Protein AF-0000000080760696 (afdb_homodimer)

InterPro domains:
  IPR000515 ABC transporter type 1, transmembrane domain MetI-like [PF00528] (92-263)
  IPR000515 ABC transporter type 1, transmembrane domain MetI-like [PS50928] (76-260)
  IPR035906 MetI-like superfamily [G3DSA:1.10.3720.10] (69-264)
  IPR035906 MetI-like superfamily [SSF161098] (71-254)

pLDDT: mean 87.86, std 15.84, range [31.58, 98.75]

Foldseek 3Di:
DPPPPPPPPPPPPPPPPVVVVVVVVVCVVVVVVVVVVLVVQQCCCVVVVPDCLVPNRPVLLVVCCVVVVVQLVQQLVQLLVLLVLLLVLLLVLLLVLLVVLVVDVVNVVPCVVVLVVCLPPPLLVCLLVLCVVPNAHSPSLSVSLSVNLNNLLNVLLNVQLVPWDPVVLVVCVVVPHDPVRSCVPIRNLSSLLSNLVSSLVSSLSSLVSSLSSCCSHHDGHLSVQLNVCVVVSVVSSNVSSVVSSVVSSVVSNVVSVVVSCVSVVVSVD/DPPPPPPPPPPPPPPPPVVVVVVVVVCVVVVVVVVVVLVVQQCCCVVVVPDCLVPNRPVLLVVCCVVVVVQLVQQLVQLLVLLVLLLVLLLVLLLVLLVVCVVDVVNVVPCVVVLVVCLPPPLLVCLLVLCVVPNAHSPSLSVSLSVNLNNLLNVLLNVQLVPWDPVVLVVCVVVPHDPVRSCVPIRNLSSLLSNLVSSLVSSLSSLVSSLSSCCSHHDGHLSVQLNVCVVVSVVSSNVSSVVSSVVSSVVSNVVSVVVSCVSVVVSVD

Secondary structure (DSSP, 8-state):
----------------HHHHHHHHHHHHHHHHHHHHHHHHHHHHHHHTT--TTT---HHHHHHHHHHTHHHHHHHHHHHHHHHHHHHHHHHHHHHHHHHHHHH-HHHHHHHHHHHHHHTTS-GGGGHHHHHHHH-SSHHHHHHHHHHHHHHHHHHHHHHHHHTS-HHHHHHHHHTT--HHHHIIIIIHHHHHHHHHHHHHHHHHHHHHHHHHHHHHS-SSSHHHHHHHHHHTT-HHHHHHHHHHHHHHHHHHHHHHHHHHHHHHHHHH-/----------------HHHHHHHHHHHHHHHHHHHHHHHHHHHHHHHTT--TTT---HHHHHHHHHHTHHHHHHHHHHHHHHHHHHHHHHHHHHHHHHHHHHH-HHHHHHHHHHHHHHTTS-GGGGHHHHHHHH-SSHHHHHHHHHHHHHHHHHHHHHHHHHTS-HHHHHHHHHTT--HHHHIIIIIHHHHHHHHHHHHHHHHHHHHHHHHHHHHHS-SSSHHHHHHHHHHTT-HHHHHHHHHHHHHHHHHHHHHHHHHHHHHHHHHH-

Organism: Bordetella avium (strain 197N) (NCBI:txid360910)

Nearest PDB structures (foldseek):
  8wm8-assembly1_A  TM=8.767E-01  e=5.309E-07  Nostoc sp. PCC 7120 = FACHB-418
  7ahd-assembly1_B  TM=7.215E-01  e=7.498E-08  Lactococcus lactis subsp. lactis
  8wm7-assembly1_B  TM=8.842E-01  e=2.108E-06  Nostoc sp. PCC 7120 = FACHB-418
  7ahd-assembly1_A  TM=7.150E-01  e=2.384E-07  Lactococcus lactis subsp. lactis
  8w9m-assembly1_B  TM=7.796E-01  e=3.929E-06  Nostoc sp. PCC 7120 = FACHB-418

Radius of gyration: 27.32 Å; Cα contacts (8 Å, |Δi|>4): 693; chains: 2; bounding box: 108×76×81 Å

Solvent-accessible surface area (backbone atoms only — not comparable to full-atom values): 26806 Å² total; per-residue (Å²): 137,84,81,79,77,78,77,78,75,76,74,72,76,68,77,64,71,58,58,58,51,49,49,47,58,69,41,41,62,49,51,50,48,52,52,48,52,48,49,50,47,34,49,48,27,62,74,66,61,48,53,53,60,76,47,49,37,57,68,53,23,51,48,42,47,63,74,42,35,68,63,50,49,54,17,43,50,49,39,47,48,36,26,49,52,10,36,52,51,9,46,53,52,11,48,52,50,27,53,49,30,70,72,32,64,69,49,31,68,49,43,48,61,48,53,61,62,53,63,47,38,58,58,73,72,47,42,47,58,34,31,72,75,58,38,48,58,68,59,25,29,22,52,46,10,23,68,56,17,21,50,43,22,19,54,26,30,41,52,12,43,68,62,32,56,62,66,59,50,50,50,41,48,72,73,64,48,47,72,66,51,44,38,65,69,42,22,48,64,51,9,45,67,35,29,46,54,11,44,54,54,16,45,55,42,11,47,52,28,32,38,49,25,17,61,71,42,43,85,56,19,37,34,23,48,29,47,51,25,43,77,67,50,35,35,32,54,24,53,33,36,48,52,52,48,28,50,50,34,43,50,55,51,47,52,50,50,53,50,42,54,59,54,49,58,50,69,77,95,135,84,82,77,77,77,76,77,76,76,74,70,77,66,74,66,72,57,58,59,51,49,48,48,59,68,42,42,63,49,51,50,48,52,52,48,52,47,50,49,48,35,48,47,27,61,75,66,62,48,51,51,59,77,47,49,35,57,68,53,24,52,50,42,48,62,75,42,35,67,63,50,50,53,17,43,50,48,40,47,48,37,26,49,52,11,35,51,52,9,46,54,52,12,49,51,51,26,52,50,30,69,71,34,65,71,48,32,68,51,44,48,61,50,51,60,63,52,64,47,38,58,58,75,73,44,41,46,58,35,30,71,74,59,39,48,57,67,60,27,29,23,51,47,9,25,69,57,17,20,50,44,23,18,53,25,30,40,53,13,41,66,62,32,57,62,65,61,49,49,50,40,47,72,76,66,50,48,73,67,50,45,37,66,70,43,21,49,63,50,10,43,66,34,28,45,56,12,44,53,53,16,48,56,43,11,47,52,29,31,37,50,26,19,61,72,41,44,86,56,18,37,32,22,47,29,48,52,26,43,74,67,49,35,34,33,55,25,51,32,36,49,51,52,50,28,51,49,35,43,50,55,50,48,52,49,51,51,50,42,53,59,54,47,58,49,69,77,96

Structure (mmCIF, N/CA/C/O backbone):
data_AF-0000000080760696-model_v1
#
loop_
_entity.id
_entity.type
_entity.pdbx_description
1 polymer 'ABC transporter, permease protein'
#
loop_
_atom_site.group_PDB
_atom_site.id
_atom_site.type_symbol
_atom_site.label_atom_id
_atom_site.label_alt_id
_atom_site.label_comp_id
_atom_site.label_asym_id
_atom_site.label_entity_id
_atom_site.label_seq_id
_atom_site.pdbx_PDB_ins_code
_atom_site.Cartn_x
_atom_site.Cartn_y
_atom_site.Cartn_z
_atom_site.occupancy
_atom_site.B_iso_or_equiv
_atom_site.auth_seq_id
_atom_site.auth_comp_id
_atom_site.auth_asym_id
_atom_site.auth_atom_id
_atom_site.pdbx_PDB_model_num
ATOM 1 N N . MET A 1 1 ? -54.312 47.375 -14.367 1 31.7 1 MET A N 1
ATOM 2 C CA . MET A 1 1 ? -53.906 45.969 -14.422 1 31.7 1 MET A CA 1
ATOM 3 C C . MET A 1 1 ? -52.625 45.781 -15.219 1 31.7 1 MET A C 1
ATOM 5 O O . MET A 1 1 ? -52.656 45.719 -16.453 1 31.7 1 MET A O 1
ATOM 9 N N . MET A 1 2 ? -51.5 46.531 -14.844 1 36.69 2 MET A N 1
ATOM 10 C CA . MET A 1 2 ? -50.156 46.625 -15.422 1 36.69 2 MET A CA 1
ATOM 11 C C . MET A 1 2 ? -49.469 45.25 -15.359 1 36.69 2 MET A C 1
ATOM 13 O O . MET A 1 2 ? -49.375 44.656 -14.289 1 36.69 2 MET A O 1
ATOM 17 N N . ASP A 1 3 ? -49.406 44.469 -16.438 1 37.34 3 ASP A N 1
ATOM 18 C CA . ASP A 1 3 ? -48.781 43.188 -16.766 1 37.34 3 ASP A CA 1
ATOM 19 C C . ASP A 1 3 ? -47.281 43.25 -16.578 1 37.34 3 ASP A C 1
ATOM 21 O O . ASP A 1 3 ? -46.562 43.906 -17.344 1 37.34 3 ASP A O 1
ATOM 25 N N . THR A 1 4 ? -46.688 43.406 -15.344 1 41.41 4 THR A N 1
ATOM 26 C CA . THR A 1 4 ? -45.281 43.312 -15.023 1 41.41 4 THR A CA 1
ATOM 27 C C . THR A 1 4 ? -44.719 41.938 -15.352 1 41.41 4 THR A C 1
ATOM 29 O O . THR A 1 4 ? -44.938 40.969 -14.609 1 41.41 4 THR A O 1
ATOM 32 N N . SER A 1 5 ? -44.719 41.469 -16.641 1 40.53 5 SER A N 1
ATOM 33 C CA . SER A 1 5 ? -44 40.25 -17.062 1 40.53 5 SER A CA 1
ATOM 34 C C . SER A 1 5 ? -42.531 40.344 -16.688 1 40.53 5 SER A C 1
ATOM 36 O O . SER A 1 5 ? -41.781 41.156 -17.234 1 40.53 5 SER A O 1
ATOM 38 N N . THR A 1 6 ? -42.125 40.062 -15.438 1 38.62 6 THR A N 1
ATOM 39 C CA . THR A 1 6 ? -40.75 39.812 -14.977 1 38.62 6 THR A CA 1
ATOM 40 C C . THR A 1 6 ? -40.094 38.75 -15.812 1 38.62 6 THR A C 1
ATOM 42 O O . THR A 1 6 ? -40.469 37.562 -15.773 1 38.62 6 THR A O 1
ATOM 45 N N . THR A 1 7 ? -39.594 39.031 -17 1 38.19 7 THR A N 1
ATOM 46 C CA . THR A 1 7 ? -38.719 38.156 -17.766 1 38.19 7 THR A CA 1
ATOM 47 C C . THR A 1 7 ? -37.531 37.719 -16.922 1 38.19 7 THR A C 1
ATOM 49 O O . THR A 1 7 ? -36.719 38.531 -16.484 1 38.19 7 THR A O 1
ATOM 52 N N . MET A 1 8 ? -37.625 36.625 -16.156 1 39.03 8 MET A N 1
ATOM 53 C CA . MET A 1 8 ? -36.531 35.906 -15.492 1 39.03 8 MET A CA 1
ATOM 54 C C . MET A 1 8 ? -35.406 35.625 -16.469 1 39.03 8 MET A C 1
ATOM 56 O O . MET A 1 8 ? -35.531 34.812 -17.391 1 39.03 8 MET A O 1
ATOM 60 N N . LYS A 1 9 ? -34.531 36.594 -16.812 1 37.81 9 LYS A N 1
ATOM 61 C CA . LYS A 1 9 ? -33.25 36.375 -17.531 1 37.81 9 LYS A CA 1
ATOM 62 C C . LYS A 1 9 ? -32.469 35.25 -16.891 1 37.81 9 LYS A C 1
ATOM 64 O O . LYS A 1 9 ? -32.156 35.312 -15.695 1 37.81 9 LYS A O 1
ATOM 69 N N . ASN A 1 10 ? -32.625 34.031 -17.312 1 35.78 10 ASN A N 1
ATOM 70 C CA . ASN A 1 10 ? -31.797 32.875 -17.078 1 35.78 10 ASN A CA 1
ATOM 71 C C . ASN A 1 10 ? -30.328 33.188 -17.281 1 35.78 10 ASN A C 1
ATOM 73 O O . ASN A 1 10 ? -29.891 33.469 -18.406 1 35.78 10 ASN A O 1
ATOM 77 N N . HIS A 1 11 ? -29.703 33.938 -16.406 1 37.22 11 HIS A N 1
ATOM 78 C CA . HIS A 1 11 ? -28.25 34 -16.438 1 37.22 11 HIS A CA 1
ATOM 79 C C . HIS A 1 11 ? -27.641 32.594 -16.469 1 37.22 11 HIS A C 1
ATOM 81 O O . HIS A 1 11 ? -27.641 31.891 -15.445 1 37.22 11 HIS A O 1
ATOM 87 N N . SER A 1 12 ? -27.75 31.906 -17.578 1 39.09 12 SER A N 1
ATOM 88 C CA . SER A 1 12 ? -26.891 30.75 -17.766 1 39.09 12 SER A CA 1
ATOM 89 C C . SER A 1 12 ? -25.453 31.062 -17.344 1 39.09 12 SER A C 1
ATOM 91 O O . SER A 1 12 ? -24.828 31.984 -17.891 1 39.09 12 SER A O 1
ATOM 93 N N . THR A 1 13 ? -25.141 31.016 -16.078 1 40.31 13 THR A N 1
ATOM 94 C CA . THR A 1 13 ? -23.766 30.969 -15.609 1 40.31 13 THR A CA 1
ATOM 95 C C . THR A 1 13 ? -22.906 30.078 -16.5 1 40.31 13 THR A C 1
ATOM 97 O O . THR A 1 13 ? -23 28.859 -16.422 1 40.31 13 THR A O 1
ATOM 100 N N . MET A 1 14 ? -22.766 30.406 -17.75 1 39.03 14 MET A N 1
ATOM 101 C CA . MET A 1 14 ? -21.75 29.75 -18.578 1 39.03 14 MET A CA 1
ATOM 102 C C . MET A 1 14 ? -20.406 29.688 -17.844 1 39.03 14 MET A C 1
ATOM 104 O O . MET A 1 14 ? -19.891 30.719 -17.406 1 39.03 14 MET A O 1
ATOM 108 N N . VAL A 1 15 ? -20.156 28.734 -17.047 1 48.28 15 VAL A N 1
ATOM 109 C CA . VAL A 1 15 ? -18.781 28.453 -16.656 1 48.28 15 VAL A CA 1
ATOM 110 C C . VAL A 1 15 ? -17.828 28.859 -17.781 1 48.28 15 VAL A C 1
ATOM 112 O O . VAL A 1 15 ? -17.953 28.375 -18.906 1 48.28 15 VAL A O 1
ATOM 115 N N . PRO A 1 16 ? -17.172 29.969 -17.797 1 49.5 16 PRO A N 1
ATOM 116 C CA . PRO A 1 16 ? -16.406 30.516 -18.906 1 49.5 16 PRO A CA 1
ATOM 117 C C . PRO A 1 16 ? -15.461 29.5 -19.531 1 49.5 16 PRO A C 1
ATOM 119 O O . PRO A 1 16 ? -14.852 28.703 -18.812 1 49.5 16 PRO A O 1
ATOM 122 N N . ALA A 1 17 ? -15.508 29.094 -20.797 1 51.91 17 ALA A N 1
ATOM 123 C CA . ALA A 1 17 ? -14.664 28.328 -21.719 1 51.91 17 ALA A CA 1
ATOM 124 C C . ALA A 1 17 ? -13.18 28.562 -21.422 1 51.91 17 ALA A C 1
ATOM 126 O O . ALA A 1 17 ? -12.336 27.734 -21.797 1 51.91 17 ALA A O 1
ATOM 127 N N . GLY A 1 18 ? -12.82 29.516 -20.688 1 52.34 18 GLY A N 1
ATOM 128 C CA . GLY A 1 18 ? -11.461 29.938 -20.375 1 52.34 18 GLY A CA 1
ATOM 129 C C . GLY A 1 18 ? -10.773 29.016 -19.375 1 52.34 18 GLY A C 1
ATOM 130 O O . GLY A 1 18 ? -9.562 28.797 -19.453 1 52.34 18 GLY A O 1
ATOM 131 N N . ARG A 1 19 ? -11.5 28.531 -18.438 1 59.53 19 ARG A N 1
ATOM 132 C CA . ARG A 1 19 ? -10.883 27.703 -17.391 1 59.53 19 ARG A CA 1
ATOM 133 C C . ARG A 1 19 ? -10.484 26.344 -17.938 1 59.53 19 ARG A C 1
ATOM 135 O O . ARG A 1 19 ? -9.438 25.797 -17.578 1 59.53 19 ARG A O 1
ATOM 142 N N . LEU A 1 20 ? -11.367 25.859 -18.75 1 57.31 20 LEU A N 1
ATOM 143 C CA . LEU A 1 20 ? -11.031 24.578 -19.359 1 57.31 20 LEU A CA 1
ATOM 144 C C . LEU A 1 20 ? -9.828 24.719 -20.281 1 57.31 20 LEU A C 1
ATOM 146 O O . LEU A 1 20 ? -8.961 23.844 -20.328 1 57.31 20 LEU A O 1
ATOM 150 N N . SER A 1 21 ? -9.891 25.844 -21.109 1 58.97 21 SER A N 1
ATOM 151 C CA . SER A 1 21 ? -8.766 26.109 -22 1 58.97 21 SER A CA 1
ATOM 152 C C . SER A 1 21 ? -7.477 26.312 -21.219 1 58.97 21 SER A C 1
ATOM 154 O O . SER A 1 21 ? -6.41 25.859 -21.641 1 58.97 21 SER A O 1
ATOM 156 N N . GLN A 1 22 ? -7.586 26.953 -20.125 1 60.38 22 GLN A N 1
ATOM 157 C CA . GLN A 1 22 ? -6.43 27.156 -19.266 1 60.38 22 GLN A CA 1
ATOM 158 C C . GLN A 1 22 ? -5.957 25.844 -18.641 1 60.38 22 GLN A C 1
ATOM 160 O O . GLN A 1 22 ? -4.758 25.594 -18.531 1 60.38 22 GLN A O 1
ATOM 165 N N . ALA A 1 23 ? -6.918 25.078 -18.344 1 61.56 23 ALA A N 1
ATOM 166 C CA . ALA A 1 23 ? -6.586 23.766 -17.797 1 61.56 23 ALA A CA 1
ATOM 167 C C . ALA A 1 23 ? -5.945 22.875 -18.859 1 61.56 23 ALA A C 1
ATOM 169 O O . ALA A 1 23 ? -4.977 22.172 -18.578 1 61.56 23 ALA A O 1
ATOM 170 N N . LEU A 1 24 ? -6.469 22.969 -20.031 1 60.94 24 LEU A N 1
ATOM 171 C CA . LEU A 1 24 ? -5.895 22.203 -21.125 1 60.94 24 LEU A CA 1
ATOM 172 C C . LEU A 1 24 ? -4.52 22.734 -21.5 1 60.94 24 LEU A C 1
ATOM 174 O O . LEU A 1 24 ? -3.609 21.969 -21.812 1 60.94 24 LEU A O 1
ATOM 178 N N . ARG A 1 25 ? -4.348 23.938 -21.484 1 61.94 25 ARG A N 1
ATOM 179 C CA . ARG A 1 25 ? -3.051 24.547 -21.766 1 61.94 25 ARG A CA 1
ATOM 180 C C . ARG A 1 25 ? -2.035 24.172 -20.688 1 61.94 25 ARG A C 1
ATOM 182 O O . ARG A 1 25 ? -0.861 23.938 -20.984 1 61.94 25 ARG A O 1
ATOM 189 N N . ALA A 1 26 ? -2.57 24.125 -19.516 1 64.19 26 ALA A N 1
ATOM 190 C CA . ALA A 1 26 ? -1.704 23.75 -18.406 1 64.19 26 ALA A CA 1
ATOM 191 C C . ALA A 1 26 ? -1.342 22.266 -18.484 1 64.19 26 ALA A C 1
ATOM 193 O O . ALA A 1 26 ? -0.275 21.859 -18.016 1 64.19 26 ALA A O 1
ATOM 194 N N . ALA A 1 27 ? -2.16 21.547 -19.188 1 70.88 27 ALA A N 1
ATOM 195 C CA . ALA A 1 27 ? -1.944 20.109 -19.297 1 70.88 27 ALA A CA 1
ATOM 196 C C . ALA A 1 27 ? -1.186 19.766 -20.578 1 70.88 27 ALA A C 1
ATOM 198 O O . ALA A 1 27 ? -0.708 18.641 -20.75 1 70.88 27 ALA A O 1
ATOM 199 N N . THR A 1 28 ? -0.939 20.688 -21.469 1 76.19 28 THR A N 1
ATOM 200 C CA . THR A 1 28 ? -0.384 20.453 -22.797 1 76.19 28 THR A CA 1
ATOM 201 C C . THR A 1 28 ? 1.044 19.922 -22.703 1 76.19 28 THR A C 1
ATOM 203 O O . THR A 1 28 ? 1.39 18.938 -23.359 1 76.19 28 THR A O 1
ATOM 206 N N . PRO A 1 29 ? 1.81 20.531 -21.859 1 75.12 29 PRO A N 1
ATOM 207 C CA . PRO A 1 29 ? 3.164 19.969 -21.812 1 75.12 29 PRO A CA 1
ATOM 208 C C . PRO A 1 29 ? 3.195 18.531 -21.328 1 75.12 29 PRO A C 1
ATOM 210 O O . PRO A 1 29 ? 3.996 17.719 -21.828 1 75.12 29 PRO A O 1
ATOM 213 N N . SER A 1 30 ? 2.357 18.234 -20.453 1 76.75 30 SER A N 1
ATOM 214 C CA . SER A 1 30 ? 2.311 16.875 -19.938 1 76.75 30 SER A CA 1
ATOM 215 C C . SER A 1 30 ? 1.812 15.891 -20.984 1 76.75 30 SER A C 1
ATOM 217 O O . SER A 1 30 ? 2.342 14.781 -21.109 1 76.75 30 SER A O 1
ATOM 219 N N . ILE A 1 31 ? 0.845 16.328 -21.734 1 81.25 31 ILE A N 1
ATOM 220 C CA . ILE A 1 31 ? 0.284 15.477 -22.781 1 81.25 31 ILE A CA 1
ATOM 221 C C . ILE A 1 31 ? 1.321 15.258 -23.875 1 81.25 31 ILE A C 1
ATOM 223 O O . ILE A 1 31 ? 1.478 14.141 -24.375 1 81.25 31 ILE A O 1
ATOM 227 N N . MET A 1 32 ? 2.02 16.25 -24.203 1 83.38 32 MET A N 1
ATOM 228 C CA . MET A 1 32 ? 3.059 16.156 -25.219 1 83.38 32 MET A CA 1
ATOM 229 C C . MET A 1 32 ? 4.16 15.195 -24.781 1 83.38 32 MET A C 1
ATOM 231 O O . MET A 1 32 ? 4.684 14.43 -25.594 1 83.38 32 MET A O 1
ATOM 235 N N . LEU A 1 33 ? 4.438 15.281 -23.578 1 81.5 33 LEU A N 1
ATOM 236 C CA . LEU A 1 33 ? 5.484 14.406 -23.062 1 81.5 33 LEU A CA 1
ATOM 237 C C . LEU A 1 33 ? 5.043 12.945 -23.109 1 81.5 33 LEU A C 1
ATOM 239 O O . LEU A 1 33 ? 5.836 12.062 -23.438 1 81.5 33 LEU A O 1
ATOM 243 N N . VAL A 1 34 ? 3.842 12.688 -22.781 1 84 34 VAL A N 1
ATOM 244 C CA . VAL A 1 34 ? 3.32 11.328 -22.812 1 84 34 VAL A CA 1
ATOM 245 C C . VAL A 1 34 ? 3.318 10.797 -24.234 1 84 34 VAL A C 1
ATOM 247 O O . VAL A 1 34 ? 3.721 9.656 -24.484 1 84 34 VAL A O 1
ATOM 250 N N . VAL A 1 35 ? 2.898 11.656 -25.125 1 88.31 35 VAL A N 1
ATOM 251 C CA . VAL A 1 35 ? 2.85 11.273 -26.531 1 88.31 35 VAL A CA 1
ATOM 252 C C . VAL A 1 35 ? 4.266 11.008 -27.047 1 88.31 35 VAL A C 1
ATOM 254 O O . VAL A 1 35 ? 4.488 10.062 -27.797 1 88.31 35 VAL A O 1
ATOM 257 N N . LEU A 1 36 ? 5.164 11.844 -26.641 1 89.44 36 LEU A N 1
ATOM 258 C CA . LEU A 1 36 ? 6.555 11.664 -27.031 1 89.44 36 LEU A CA 1
ATOM 259 C C . LEU A 1 36 ? 7.109 10.352 -26.5 1 89.44 36 LEU A C 1
ATOM 261 O O . LEU A 1 36 ? 7.812 9.633 -27.203 1 89.44 36 LEU A O 1
ATOM 265 N N . ILE A 1 37 ? 6.797 10.086 -25.312 1 88.19 37 ILE A N 1
ATOM 266 C CA . ILE A 1 37 ? 7.277 8.852 -24.688 1 88.19 37 ILE A CA 1
ATOM 267 C C . ILE A 1 37 ? 6.699 7.645 -25.422 1 88.19 37 ILE A C 1
ATOM 269 O O . ILE A 1 37 ? 7.414 6.676 -25.688 1 88.19 37 ILE A O 1
ATOM 273 N N . LEU A 1 38 ? 5.449 7.695 -25.781 1 91.75 38 LEU A N 1
ATOM 274 C CA . LEU A 1 38 ? 4.797 6.602 -26.5 1 91.75 38 LEU A CA 1
ATOM 275 C C . LEU A 1 38 ? 5.375 6.445 -27.906 1 91.75 38 LEU A C 1
ATOM 277 O O . LEU A 1 38 ? 5.551 5.324 -28.391 1 91.75 38 LEU A O 1
ATOM 281 N N . ALA A 1 39 ? 5.641 7.586 -28.516 1 93.5 39 ALA A N 1
ATOM 282 C CA . ALA A 1 39 ? 6.219 7.555 -29.859 1 93.5 39 ALA A CA 1
ATOM 283 C C . ALA A 1 39 ? 7.625 6.969 -29.844 1 93.5 39 ALA A C 1
ATOM 285 O O . ALA A 1 39 ? 7.98 6.152 -30.703 1 93.5 39 ALA A O 1
ATOM 286 N N . VAL A 1 40 ? 8.336 7.414 -28.906 1 93.81 40 VAL A N 1
ATOM 287 C CA . VAL A 1 40 ? 9.688 6.898 -28.781 1 93.81 40 VAL A CA 1
ATOM 288 C C . VAL A 1 40 ? 9.648 5.398 -28.484 1 93.81 40 VAL A C 1
ATOM 290 O O . VAL A 1 40 ? 10.445 4.629 -29.031 1 93.81 40 VAL A O 1
ATOM 293 N N . TRP A 1 41 ? 8.734 4.992 -27.656 1 93.25 41 TRP A N 1
ATOM 294 C CA . TRP A 1 41 ? 8.523 3.58 -27.344 1 93.25 41 TRP A CA 1
ATOM 295 C C . TRP A 1 41 ? 8.188 2.793 -28.609 1 93.25 41 TRP A C 1
ATOM 297 O O . TRP A 1 41 ? 8.805 1.765 -28.891 1 93.25 41 TRP A O 1
ATOM 307 N N . GLU A 1 42 ? 7.344 3.322 -29.375 1 94.31 42 GLU A N 1
ATOM 308 C CA . GLU A 1 42 ? 6.934 2.678 -30.609 1 94.31 42 GLU A CA 1
ATOM 309 C C . GLU A 1 42 ? 8.117 2.516 -31.562 1 94.31 42 GLU A C 1
ATOM 311 O O . GLU A 1 42 ? 8.336 1.433 -32.094 1 94.31 42 GLU A O 1
ATOM 316 N N . VAL A 1 43 ? 8.828 3.568 -31.719 1 93.81 43 VAL A N 1
ATOM 317 C CA . VAL A 1 43 ? 9.953 3.586 -32.656 1 93.81 43 VAL A CA 1
ATOM 318 C C . VAL A 1 43 ? 11.039 2.633 -32.156 1 93.81 43 VAL A C 1
ATOM 320 O O . VAL A 1 43 ? 11.648 1.912 -32.969 1 93.81 43 VAL A O 1
ATOM 323 N N . CYS A 1 44 ? 11.242 2.631 -30.875 1 92.94 44 CYS A N 1
ATOM 324 C CA . CYS A 1 44 ? 12.281 1.774 -30.312 1 92.94 44 CYS A CA 1
ATOM 325 C C . CYS A 1 44 ? 11.961 0.302 -30.547 1 92.94 44 CYS A C 1
ATOM 327 O O . CYS A 1 44 ? 12.844 -0.489 -30.875 1 92.94 44 CYS A O 1
ATOM 329 N N . VAL A 1 45 ? 10.711 -0.05 -30.375 1 91.5 45 VAL A N 1
ATOM 330 C CA . VAL A 1 45 ? 10.305 -1.441 -30.562 1 91.5 45 VAL A CA 1
ATOM 331 C C . VAL A 1 45 ? 10.484 -1.85 -32.031 1 91.5 45 VAL A C 1
ATOM 333 O O . VAL A 1 45 ? 10.953 -2.953 -32.312 1 91.5 45 VAL A O 1
ATOM 336 N N . TRP A 1 46 ? 10.219 -0.914 -32.906 1 90.56 46 TRP A N 1
ATOM 337 C CA . TRP A 1 46 ? 10.312 -1.205 -34.344 1 90.56 46 TRP A CA 1
ATOM 338 C C . TRP A 1 46 ? 11.766 -1.229 -34.781 1 90.56 46 TRP A C 1
ATOM 340 O O . TRP A 1 46 ? 12.172 -2.135 -35.531 1 90.56 46 TRP A O 1
ATOM 350 N N . VAL A 1 47 ? 12.539 -0.243 -34.344 1 91.88 47 VAL A N 1
ATOM 351 C CA . VAL A 1 47 ? 13.906 -0.068 -34.812 1 91.88 47 VAL A CA 1
ATOM 352 C C . VAL A 1 47 ? 14.805 -1.159 -34.25 1 91.88 47 VAL A C 1
ATOM 354 O O . VAL A 1 47 ? 15.672 -1.692 -34.938 1 91.88 47 VAL A O 1
ATOM 357 N N . LEU A 1 48 ? 14.531 -1.437 -33 1 92.5 48 LEU A N 1
ATOM 358 C CA . LEU A 1 48 ? 15.398 -2.414 -32.344 1 92.5 48 LEU A CA 1
ATOM 359 C C . LEU A 1 48 ? 14.859 -3.828 -32.531 1 92.5 48 LEU A C 1
ATOM 361 O O . LEU A 1 48 ? 15.461 -4.793 -32.062 1 92.5 48 LEU A O 1
ATOM 365 N N . ASP A 1 49 ? 13.797 -4.02 -33.188 1 91.12 49 ASP A N 1
ATOM 366 C CA . ASP A 1 49 ? 13.164 -5.301 -33.5 1 91.12 49 ASP A CA 1
ATOM 367 C C . ASP A 1 49 ? 12.953 -6.121 -32.219 1 91.12 49 ASP A C 1
ATOM 369 O O . ASP A 1 49 ? 13.375 -7.281 -32.156 1 91.12 49 ASP A O 1
ATOM 373 N N . VAL A 1 50 ? 12.453 -5.398 -31.312 1 88.69 50 VAL A N 1
ATOM 374 C CA . VAL A 1 50 ? 12.18 -6.055 -30.031 1 88.69 50 VAL A CA 1
ATOM 375 C C . VAL A 1 50 ? 11.016 -7.027 -30.188 1 88.69 50 VAL A C 1
ATOM 377 O O . VAL A 1 50 ? 10.008 -6.699 -30.828 1 88.69 50 VAL A O 1
ATOM 380 N N . SER A 1 51 ? 11.195 -8.211 -29.703 1 89.94 51 SER A N 1
ATOM 381 C CA . SER A 1 51 ? 10.125 -9.203 -29.766 1 89.94 51 SER A CA 1
ATOM 382 C C . SER A 1 51 ? 8.875 -8.719 -29.047 1 89.94 51 SER A C 1
ATOM 384 O O . SER A 1 51 ? 8.961 -8.094 -28 1 89.94 51 SER A O 1
ATOM 386 N N . ALA A 1 52 ? 7.727 -9 -29.594 1 85.56 52 ALA A N 1
ATOM 387 C CA . ALA A 1 52 ? 6.438 -8.633 -29.016 1 85.56 52 ALA A CA 1
ATOM 388 C C . ALA A 1 52 ? 6.211 -9.336 -27.672 1 85.56 52 ALA A C 1
ATOM 390 O O . ALA A 1 52 ? 5.445 -8.859 -26.844 1 85.56 52 ALA A O 1
ATOM 391 N N . PHE A 1 53 ? 6.945 -10.391 -27.469 1 85.75 53 PHE A N 1
ATOM 392 C CA . PHE A 1 53 ? 6.812 -11.148 -26.234 1 85.75 53 PHE A CA 1
ATOM 393 C C . PHE A 1 53 ? 7.477 -10.422 -25.078 1 85.75 53 PHE A C 1
ATOM 395 O O . PHE A 1 53 ? 7.059 -10.57 -23.922 1 85.75 53 PHE A O 1
ATOM 402 N N . VAL A 1 54 ? 8.422 -9.688 -25.547 1 87.5 54 VAL A N 1
ATOM 403 C CA . VAL A 1 54 ? 9.18 -8.977 -24.516 1 87.5 54 VAL A CA 1
ATOM 404 C C . VAL A 1 54 ? 8.539 -7.617 -24.25 1 87.5 54 VAL A C 1
ATOM 406 O O . VAL A 1 54 ? 8.188 -7.305 -23.109 1 87.5 54 VAL A O 1
ATOM 409 N N . LEU A 1 55 ? 8.375 -6.859 -25.234 1 93 55 LEU A N 1
ATOM 410 C CA . LEU A 1 55 ? 7.824 -5.516 -25.109 1 93 55 LEU A CA 1
ATOM 411 C C . LEU A 1 55 ? 6.953 -5.176 -26.312 1 93 55 LEU A C 1
ATOM 413 O O . LEU A 1 55 ? 7.465 -4.805 -27.375 1 93 55 LEU A O 1
ATOM 417 N N . PRO A 1 56 ? 5.703 -5.234 -26.062 1 94.5 56 PRO A N 1
ATOM 418 C CA . PRO A 1 56 ? 4.824 -4.902 -27.188 1 94.5 56 PRO A CA 1
ATOM 419 C C . PRO A 1 56 ? 4.824 -3.412 -27.516 1 94.5 56 PRO A C 1
ATOM 421 O O . PRO A 1 56 ? 4.996 -2.578 -26.625 1 94.5 56 PRO A O 1
ATOM 424 N N . ALA A 1 57 ? 4.613 -3.158 -28.766 1 95.25 57 ALA A N 1
ATOM 425 C CA . ALA A 1 57 ? 4.465 -1.764 -29.172 1 95.25 57 ALA A CA 1
ATOM 426 C C . ALA A 1 57 ? 3.15 -1.181 -28.656 1 95.25 57 ALA A C 1
ATOM 428 O O . ALA A 1 57 ? 2.158 -1.9 -28.516 1 95.25 57 ALA A O 1
ATOM 429 N N . PRO A 1 58 ? 3.221 0.095 -28.406 1 96.19 58 PRO A N 1
ATOM 430 C CA . PRO A 1 58 ? 1.981 0.745 -27.969 1 96.19 58 PRO A CA 1
ATOM 431 C C . PRO A 1 58 ? 0.825 0.518 -28.938 1 96.19 58 PRO A C 1
ATOM 433 O O . PRO A 1 58 ? -0.324 0.375 -28.516 1 96.19 58 PRO A O 1
ATOM 436 N N . SER A 1 59 ? 1.108 0.457 -30.203 1 94.94 59 SER A N 1
ATOM 437 C CA . SER A 1 59 ? 0.064 0.223 -31.188 1 94.94 59 SER A CA 1
ATOM 438 C C . SER A 1 59 ? -0.589 -1.142 -31 1 94.94 59 SER A C 1
ATOM 440 O O . SER A 1 59 ? -1.803 -1.283 -31.156 1 94.94 59 SER A O 1
ATOM 442 N N . SER A 1 60 ? 0.214 -2.125 -30.656 1 95.31 60 SER A N 1
ATOM 443 C CA . SER A 1 60 ? -0.312 -3.459 -30.391 1 95.31 60 SER A CA 1
ATOM 444 C C . SER A 1 60 ? -1.181 -3.473 -29.125 1 95.31 60 SER A C 1
ATOM 446 O O . SER A 1 60 ? -2.186 -4.184 -29.078 1 95.31 60 SER A O 1
ATOM 448 N N . ILE A 1 61 ? -0.776 -2.76 -28.141 1 97 61 ILE A N 1
ATOM 449 C CA . ILE A 1 61 ? -1.548 -2.652 -26.906 1 97 61 ILE A CA 1
ATOM 450 C C . ILE A 1 61 ? -2.91 -2.027 -27.203 1 97 61 ILE A C 1
ATOM 452 O O . ILE A 1 61 ? -3.938 -2.504 -26.719 1 97 61 ILE A O 1
ATOM 456 N N . PHE A 1 62 ? -2.869 -1.009 -28.016 1 96.56 62 PHE A N 1
ATOM 457 C CA . PHE A 1 62 ? -4.109 -0.33 -28.391 1 96.56 62 PHE A CA 1
ATOM 458 C C . PHE A 1 62 ? -5.027 -1.261 -29.172 1 96.56 62 PHE A C 1
ATOM 460 O O . PHE A 1 62 ? -6.246 -1.248 -28.969 1 96.56 62 PHE A O 1
ATOM 467 N N . ALA A 1 63 ? -4.484 -2.041 -30.031 1 97 63 ALA A N 1
ATOM 468 C CA . ALA A 1 63 ? -5.262 -3.01 -30.797 1 97 63 ALA A CA 1
ATOM 469 C C . ALA A 1 63 ? -5.957 -4.008 -29.875 1 97 63 ALA A C 1
ATOM 471 O O . ALA A 1 63 ? -7.133 -4.328 -30.062 1 97 63 ALA A O 1
ATOM 472 N N . VAL A 1 64 ? -5.223 -4.469 -28.859 1 97.56 64 VAL A N 1
ATOM 473 C CA . VAL A 1 64 ? -5.781 -5.43 -27.922 1 97.56 64 VAL A CA 1
ATOM 474 C C . VAL A 1 64 ? -6.887 -4.77 -27.094 1 97.56 64 VAL A C 1
ATOM 476 O O . VAL A 1 64 ? -7.914 -5.391 -26.812 1 97.56 64 VAL A O 1
ATOM 479 N N . LEU A 1 65 ? -6.691 -3.512 -26.75 1 98 65 LEU A N 1
ATOM 480 C CA . LEU A 1 65 ? -7.691 -2.77 -26 1 98 65 LEU A CA 1
ATOM 481 C C . LEU A 1 65 ? -9.008 -2.691 -26.766 1 98 65 LEU A C 1
ATOM 483 O O . LEU A 1 65 ? -10.086 -2.732 -26.172 1 98 65 LEU A O 1
ATOM 487 N N . LEU A 1 66 ? -8.875 -2.631 -28.047 1 97.31 66 LEU A N 1
ATOM 488 C CA . LEU A 1 66 ? -10.062 -2.512 -28.891 1 97.31 66 LEU A CA 1
ATOM 489 C C . LEU A 1 66 ? -10.648 -3.885 -29.203 1 97.31 66 LEU A C 1
ATOM 491 O O . LEU A 1 66 ? -11.859 -4.078 -29.141 1 97.31 66 LEU A O 1
ATOM 495 N N . GLU A 1 67 ? -9.844 -4.832 -29.531 1 97.75 67 GLU A N 1
ATOM 496 C CA . GLU A 1 67 ? -10.273 -6.156 -29.969 1 97.75 67 GLU A CA 1
ATOM 497 C C . GLU A 1 67 ? -10.836 -6.965 -28.812 1 97.75 67 GLU A C 1
ATOM 499 O O . GLU A 1 67 ? -11.773 -7.746 -28.984 1 97.75 67 GLU A O 1
ATOM 504 N N . ARG A 1 68 ? -10.211 -6.793 -27.641 1 97.94 68 ARG A N 1
ATOM 505 C CA . ARG A 1 68 ? -10.633 -7.574 -26.484 1 97.94 68 ARG A CA 1
ATOM 506 C C . ARG A 1 68 ? -11.32 -6.695 -25.438 1 97.94 68 ARG A C 1
ATOM 508 O O . ARG A 1 68 ? -11.188 -6.922 -24.234 1 97.94 68 ARG A O 1
ATOM 515 N N . GLN A 1 69 ? -12.008 -5.727 -25.953 1 97.38 69 GLN A N 1
ATOM 516 C CA . GLN A 1 69 ? -12.609 -4.711 -25.094 1 97.38 69 GLN A CA 1
ATOM 517 C C . GLN A 1 69 ? -13.656 -5.316 -24.172 1 97.38 69 GLN A C 1
ATOM 519 O O . GLN A 1 69 ? -13.742 -4.941 -23 1 97.38 69 GLN A O 1
ATOM 524 N N . ALA A 1 70 ? -14.43 -6.266 -24.672 1 97.75 70 ALA A N 1
ATOM 525 C CA . ALA A 1 70 ? -15.484 -6.879 -23.875 1 97.75 70 ALA A CA 1
ATOM 526 C C . ALA A 1 70 ? -14.906 -7.68 -22.719 1 97.75 70 ALA A C 1
ATOM 528 O O . ALA A 1 70 ? -15.398 -7.602 -21.594 1 97.75 70 ALA A O 1
ATOM 529 N N . GLU A 1 71 ? -13.938 -8.477 -23 1 97.94 71 GLU A N 1
ATOM 530 C CA . GLU A 1 71 ? -13.258 -9.266 -21.984 1 97.94 71 GLU A CA 1
ATOM 531 C C . GLU A 1 71 ? -12.594 -8.367 -20.938 1 97.94 71 GLU A C 1
ATOM 533 O O . GLU A 1 71 ? -12.664 -8.648 -19.734 1 97.94 71 GLU A O 1
ATOM 538 N N . LEU A 1 72 ? -11.984 -7.336 -21.391 1 98.5 72 LEU A N 1
ATOM 539 C CA . LEU A 1 72 ? -11.305 -6.395 -20.5 1 98.5 72 LEU A CA 1
ATOM 540 C C . LEU A 1 72 ? -12.297 -5.648 -19.625 1 98.5 72 LEU A C 1
ATOM 542 O O . LEU A 1 72 ? -12.039 -5.422 -18.438 1 98.5 72 LEU A O 1
ATOM 546 N N . LEU A 1 73 ? -13.367 -5.273 -20.188 1 98 73 LEU A N 1
ATOM 547 C CA . LEU A 1 73 ? -14.398 -4.57 -19.438 1 98 73 LEU A CA 1
ATOM 548 C C . LEU A 1 73 ? -15 -5.48 -18.359 1 98 73 LEU A C 1
ATOM 550 O O . LEU A 1 73 ? -15.25 -5.043 -17.234 1 98 73 LEU A O 1
ATOM 554 N N . GLN A 1 74 ? -15.273 -6.703 -18.734 1 98.19 74 GLN A N 1
ATOM 555 C CA . GLN A 1 74 ? -15.789 -7.66 -17.766 1 98.19 74 GLN A CA 1
ATOM 556 C C . GLN A 1 74 ? -14.812 -7.859 -16.609 1 98.19 74 GLN A C 1
ATOM 558 O O . GLN A 1 74 ? -15.219 -7.906 -15.445 1 98.19 74 GLN A O 1
ATOM 563 N N . ALA A 1 75 ? -13.57 -8.039 -16.938 1 98.62 75 ALA A N 1
ATOM 564 C CA . ALA A 1 75 ? -12.531 -8.164 -15.914 1 98.62 75 ALA A CA 1
ATOM 565 C C . ALA A 1 75 ? -12.477 -6.914 -15.031 1 98.62 75 ALA A C 1
ATOM 567 O O . ALA A 1 75 ? -12.297 -7.012 -13.82 1 98.62 75 ALA A O 1
ATOM 568 N N . SER A 1 76 ? -12.664 -5.781 -15.688 1 98.56 76 SER A N 1
ATOM 569 C CA . SER A 1 76 ? -12.656 -4.516 -14.961 1 98.56 76 SER A CA 1
ATOM 570 C C . SER A 1 76 ? -13.82 -4.434 -13.984 1 98.56 76 SER A C 1
ATOM 572 O O . SER A 1 76 ? -13.68 -3.904 -12.875 1 98.56 76 SER A O 1
ATOM 574 N N . LEU A 1 77 ? -14.906 -4.906 -14.359 1 98.38 77 LEU A N 1
ATOM 575 C CA . LEU A 1 77 ? -16.094 -4.871 -13.5 1 98.38 77 LEU A CA 1
ATOM 576 C C . LEU A 1 77 ? -15.898 -5.758 -12.273 1 98.38 77 LEU A C 1
ATOM 578 O O . LEU A 1 77 ? -16.312 -5.398 -11.172 1 98.38 77 LEU A O 1
ATOM 582 N N . VAL A 1 78 ? -15.297 -6.879 -12.469 1 98.5 78 VAL A N 1
ATOM 583 C CA . VAL A 1 78 ? -15.039 -7.793 -11.359 1 98.5 78 VAL A CA 1
ATOM 584 C C . VAL A 1 78 ? -14.086 -7.141 -10.359 1 98.5 78 VAL A C 1
ATOM 586 O O . VAL A 1 78 ? -14.391 -7.051 -9.172 1 98.5 78 VAL A O 1
ATOM 589 N N . THR A 1 79 ? -12.977 -6.688 -10.859 1 98.69 79 THR A N 1
ATOM 590 C CA . THR A 1 79 ? -12 -6.02 -10 1 98.69 79 THR A CA 1
ATOM 591 C C . THR A 1 79 ? -12.602 -4.762 -9.383 1 98.69 79 THR A C 1
ATOM 593 O O . THR A 1 79 ? -12.391 -4.477 -8.203 1 98.69 79 THR A O 1
ATOM 596 N N . GLY A 1 80 ? -13.344 -4.02 -10.172 1 98.69 80 GLY A N 1
ATOM 597 C CA . GLY A 1 80 ? -14.008 -2.828 -9.672 1 98.69 80 GLY A CA 1
ATOM 598 C C . GLY A 1 80 ? -14.969 -3.113 -8.539 1 98.69 80 GLY A C 1
ATOM 599 O O . GLY A 1 80 ? -15.047 -2.352 -7.57 1 98.69 80 GLY A O 1
ATOM 600 N N . ALA A 1 81 ? -15.719 -4.16 -8.656 1 98.5 81 ALA A N 1
ATOM 601 C CA . ALA A 1 81 ? -16.656 -4.559 -7.613 1 98.5 81 ALA A CA 1
ATOM 602 C C . ALA A 1 81 ? -15.922 -4.938 -6.332 1 98.5 81 ALA A C 1
ATOM 604 O O . ALA A 1 81 ? -16.375 -4.605 -5.23 1 98.5 81 ALA A O 1
ATOM 605 N N . GLU A 1 82 ? -14.844 -5.668 -6.465 1 98.69 82 GLU A N 1
ATOM 606 C CA . GLU A 1 82 ? -14.031 -6.023 -5.305 1 98.69 82 GLU A CA 1
ATOM 607 C C . GLU A 1 82 ? -13.531 -4.777 -4.582 1 98.69 82 GLU A C 1
ATOM 609 O O . GLU A 1 82 ? -13.594 -4.703 -3.352 1 98.69 82 GLU A O 1
ATOM 614 N N . ILE A 1 83 ? -13.062 -3.834 -5.371 1 98.56 83 ILE A N 1
ATOM 615 C CA . ILE A 1 83 ? -12.547 -2.59 -4.809 1 98.56 83 ILE A CA 1
ATOM 616 C C . ILE A 1 83 ? -13.68 -1.847 -4.094 1 98.56 83 ILE A C 1
ATOM 618 O O . ILE A 1 83 ? -13.516 -1.41 -2.953 1 98.56 83 ILE A O 1
ATOM 622 N N . LEU A 1 84 ? -14.789 -1.771 -4.75 1 98.56 84 LEU A N 1
ATOM 623 C CA . LEU A 1 84 ? -15.914 -1.011 -4.223 1 98.56 84 LEU A CA 1
ATOM 624 C C . LEU A 1 84 ? -16.438 -1.632 -2.932 1 98.56 84 LEU A C 1
ATOM 626 O O . LEU A 1 84 ? -16.578 -0.939 -1.922 1 98.56 84 LEU A O 1
ATOM 630 N N . TYR A 1 85 ? -16.719 -2.9 -2.936 1 98.69 85 TYR A N 1
ATOM 631 C CA . TYR A 1 85 ? -17.25 -3.572 -1.753 1 98.69 85 TYR A CA 1
ATOM 632 C C . TYR A 1 85 ? -16.234 -3.559 -0.619 1 98.69 85 TYR A C 1
ATOM 634 O O . TYR A 1 85 ? -16.578 -3.279 0.532 1 98.69 85 TYR A O 1
ATOM 642 N N . GLY A 1 86 ? -15 -3.906 -0.95 1 98.75 86 GLY A N 1
ATOM 643 C CA . GLY A 1 86 ? -13.961 -3.871 0.068 1 98.75 86 GLY A CA 1
ATOM 644 C C . GLY A 1 86 ? -13.812 -2.51 0.722 1 98.75 86 GLY A C 1
ATOM 645 O O . GLY A 1 86 ? -13.719 -2.41 1.947 1 98.75 86 GLY A O 1
ATOM 646 N N . PHE A 1 87 ? -13.812 -1.473 -0.109 1 98.62 87 PHE A N 1
ATOM 647 C CA . PHE A 1 87 ? -13.664 -0.108 0.383 1 98.62 87 PHE A CA 1
ATOM 648 C C . PHE A 1 87 ? -14.836 0.282 1.267 1 98.62 87 PHE A C 1
ATOM 650 O O . PHE A 1 87 ? -14.648 0.8 2.369 1 98.62 87 PHE A O 1
ATOM 657 N N . VAL A 1 88 ? -16.016 0.037 0.8 1 98.62 88 VAL A N 1
ATOM 658 C CA . VAL A 1 88 ? -17.219 0.424 1.518 1 98.62 88 VAL A CA 1
ATOM 659 C C . VAL A 1 88 ? -17.281 -0.299 2.861 1 98.62 88 VAL A C 1
ATOM 661 O O . VAL A 1 88 ? -17.547 0.32 3.895 1 98.62 88 VAL A O 1
ATOM 664 N N . TYR A 1 89 ? -17 -1.568 2.848 1 98.69 89 TYR A N 1
ATOM 665 C CA . TYR A 1 89 ? -17.016 -2.32 4.098 1 98.69 89 TYR A CA 1
ATOM 666 C C . TYR A 1 89 ? -15.914 -1.854 5.035 1 98.69 89 TYR A C 1
ATOM 668 O O . TYR A 1 89 ? -16.094 -1.839 6.254 1 98.69 89 TYR A O 1
ATOM 676 N N . SER A 1 90 ? -14.742 -1.528 4.469 1 98.62 90 SER A N 1
ATOM 677 C CA . SER A 1 90 ? -13.664 -0.991 5.293 1 98.62 90 SER A CA 1
ATOM 678 C C . SER A 1 90 ? -14.086 0.301 5.984 1 98.62 90 SER A C 1
ATOM 680 O O . SER A 1 90 ? -13.781 0.513 7.16 1 98.62 90 SER A O 1
ATOM 682 N N . CYS A 1 91 ? -14.773 1.144 5.227 1 98.44 91 CYS A N 1
ATOM 683 C CA . CYS A 1 91 ? -15.242 2.412 5.773 1 98.44 91 CYS A CA 1
ATOM 684 C C . CYS A 1 91 ? -16.281 2.186 6.863 1 98.44 91 CYS A C 1
ATOM 686 O O . CYS A 1 91 ? -16.219 2.805 7.926 1 98.44 91 CYS A O 1
ATOM 688 N N . ILE A 1 92 ? -17.219 1.297 6.621 1 98.38 92 ILE A N 1
ATOM 689 C CA . ILE A 1 92 ? -18.297 1.027 7.57 1 98.38 92 ILE A CA 1
ATOM 690 C C . ILE A 1 92 ? -17.703 0.482 8.867 1 98.38 92 ILE A C 1
ATOM 692 O O . ILE A 1 92 ? -17.984 1.003 9.953 1 98.38 92 ILE A O 1
ATOM 696 N N . VAL A 1 93 ? -16.875 -0.486 8.766 1 97.75 93 VAL A N 1
ATOM 697 C CA . VAL A 1 93 ? -16.297 -1.13 9.945 1 97.75 93 VAL A CA 1
ATOM 698 C C . VAL A 1 93 ? -15.328 -0.173 10.633 1 97.75 93 VAL A C 1
ATOM 700 O O . VAL A 1 93 ? -15.32 -0.068 11.867 1 97.75 93 VAL A O 1
ATOM 703 N N . GLY A 1 94 ? -14.484 0.514 9.836 1 97.19 94 GLY A N 1
ATOM 704 C CA . GLY A 1 94 ? -13.508 1.437 10.398 1 97.19 94 GLY A CA 1
ATOM 705 C C . GLY A 1 94 ? -14.148 2.586 11.156 1 97.19 94 GLY A C 1
ATOM 706 O O . GLY A 1 94 ? -13.727 2.912 12.266 1 97.19 94 GLY A O 1
ATOM 707 N N . ILE A 1 95 ? -15.156 3.156 10.57 1 97.25 95 ILE A N 1
ATOM 708 C CA . ILE A 1 95 ? -15.867 4.266 11.195 1 97.25 95 ILE A CA 1
ATOM 709 C C . ILE A 1 95 ? -16.578 3.773 12.445 1 97.25 95 ILE A C 1
ATOM 711 O O . ILE A 1 95 ? -16.531 4.422 13.492 1 97.25 95 ILE A O 1
ATOM 715 N N . ALA A 1 96 ? -17.219 2.613 12.383 1 96.38 96 ALA A N 1
ATOM 716 C CA . ALA A 1 96 ? -17.938 2.045 13.523 1 96.38 96 ALA A CA 1
ATOM 717 C C . ALA A 1 96 ? -16.984 1.807 14.695 1 96.38 96 ALA A C 1
ATOM 719 O O . ALA A 1 96 ? -17.297 2.156 15.836 1 96.38 96 ALA A O 1
ATOM 720 N N . VAL A 1 97 ? -15.859 1.271 14.469 1 94.06 97 VAL A N 1
ATOM 721 C CA . VAL A 1 97 ? -14.883 0.978 15.516 1 94.06 97 VAL A CA 1
ATOM 722 C C . VAL A 1 97 ? -14.352 2.281 16.109 1 94.06 97 VAL A C 1
ATOM 724 O O . VAL A 1 97 ? -14.188 2.398 17.328 1 94.06 97 VAL A O 1
ATOM 727 N N . ALA A 1 98 ? -14.062 3.252 15.211 1 94.56 98 ALA A N 1
ATOM 728 C CA . ALA A 1 98 ? -13.57 4.543 15.688 1 94.56 98 ALA A CA 1
ATOM 729 C C . ALA A 1 98 ? -14.586 5.199 16.625 1 94.56 98 ALA A C 1
ATOM 731 O O . ALA A 1 98 ? -14.211 5.746 17.672 1 94.56 98 ALA A O 1
ATOM 732 N N . LEU A 1 99 ? -15.844 5.121 16.281 1 93.75 99 LEU A N 1
ATOM 733 C CA . LEU A 1 99 ? -16.891 5.715 17.094 1 93.75 99 LEU A CA 1
ATOM 734 C C . LEU A 1 99 ? -17.031 4.988 18.422 1 93.75 99 LEU A C 1
ATOM 736 O O . LEU A 1 99 ? -17.25 5.617 19.469 1 93.75 99 LEU A O 1
ATOM 740 N N . LEU A 1 100 ? -16.891 3.684 18.406 1 91.12 100 LEU A N 1
ATOM 741 C CA . LEU A 1 100 ? -16.953 2.895 19.625 1 91.12 100 LEU A CA 1
ATOM 742 C C . LEU A 1 100 ? -15.781 3.203 20.547 1 91.12 100 LEU A C 1
ATOM 744 O O . LEU A 1 100 ? -15.945 3.303 21.766 1 91.12 100 LEU A O 1
ATOM 748 N N . VAL A 1 101 ? -14.633 3.35 20 1 89.38 101 VAL A N 1
ATOM 749 C CA . VAL A 1 101 ? -13.422 3.652 20.781 1 89.38 101 VAL A CA 1
ATOM 750 C C . VAL A 1 101 ? -13.547 5.039 21.406 1 89.38 101 VAL A C 1
ATOM 752 O O . VAL A 1 101 ? -13.133 5.246 22.547 1 89.38 101 VAL A O 1
ATOM 755 N N . ASP A 1 102 ? -14.055 5.961 20.609 1 88.62 102 ASP A N 1
ATOM 756 C CA . ASP A 1 102 ? -14.219 7.324 21.109 1 88.62 102 ASP A CA 1
ATOM 757 C C . ASP A 1 102 ? -15.266 7.383 22.219 1 88.62 102 ASP A C 1
ATOM 759 O O . ASP A 1 102 ? -15.133 8.164 23.156 1 88.62 102 ASP A O 1
ATOM 763 N N . ARG A 1 103 ? -16.266 6.637 22.109 1 86.5 103 ARG A N 1
ATOM 764 C CA . ARG A 1 103 ? -17.391 6.668 23.047 1 86.5 103 ARG A CA 1
ATOM 765 C C . ARG A 1 103 ? -17.016 6.008 24.359 1 86.5 103 ARG A C 1
ATOM 767 O O . ARG A 1 103 ? -17.422 6.469 25.422 1 86.5 103 ARG A O 1
ATOM 774 N N . PHE A 1 104 ? -16.297 4.93 24.219 1 85.56 104 PHE A N 1
ATOM 775 C CA . PHE A 1 104 ? -15.992 4.156 25.422 1 85.56 104 PHE A CA 1
ATOM 776 C C . PHE A 1 104 ? -14.516 4.262 25.766 1 85.56 104 PHE A C 1
ATOM 778 O O . PHE A 1 104 ? -13.672 3.623 25.141 1 85.56 104 PHE A O 1
ATOM 785 N N . ALA A 1 105 ? -14.141 4.969 26.797 1 77 105 ALA A N 1
ATOM 786 C CA . ALA A 1 105 ? -12.766 5.242 27.203 1 77 105 ALA A CA 1
ATOM 787 C C . ALA A 1 105 ? -11.992 3.943 27.438 1 77 105 ALA A C 1
ATOM 789 O O . ALA A 1 105 ? -10.812 3.842 27.094 1 77 105 ALA A O 1
ATOM 790 N N . TRP A 1 106 ? -12.68 2.992 28.016 1 73.81 106 TRP A N 1
ATOM 791 C CA . TRP A 1 106 ? -12.023 1.73 28.344 1 73.81 106 TRP A CA 1
ATOM 792 C C . TRP A 1 106 ? -11.633 0.984 27.062 1 73.81 106 TRP A C 1
ATOM 794 O O . TRP A 1 106 ? -10.57 0.371 27 1 73.81 106 TRP A O 1
ATOM 804 N N . PHE A 1 107 ? -12.422 1.078 26.062 1 75.06 107 PHE A N 1
ATOM 805 C CA . PHE A 1 107 ? -12.133 0.444 24.781 1 75.06 107 PHE A CA 1
ATOM 806 C C . PHE A 1 107 ? -10.938 1.104 24.109 1 75.06 107 PHE A C 1
ATOM 808 O O . PHE A 1 107 ? -10.094 0.423 23.516 1 75.06 107 PHE A O 1
ATOM 815 N N . GLY A 1 108 ? -10.844 2.334 24.312 1 74.06 108 GLY A N 1
ATOM 816 C CA . GLY A 1 108 ? -9.742 3.092 23.75 1 74.06 108 GLY A CA 1
ATOM 817 C C . GLY A 1 108 ? -8.398 2.75 24.359 1 74.06 108 GLY A C 1
ATOM 818 O O . GLY A 1 108 ? -7.41 2.559 23.656 1 74.06 108 GLY A O 1
ATOM 819 N N . ARG A 1 109 ? -8.406 2.576 25.594 1 76.81 109 ARG A N 1
ATOM 820 C CA . ARG A 1 109 ? -7.172 2.291 26.312 1 76.81 109 ARG A CA 1
ATOM 821 C C . ARG A 1 109 ? -6.629 0.914 25.953 1 76.81 109 ARG A C 1
ATOM 823 O O . ARG A 1 109 ? -5.418 0.725 25.844 1 76.81 109 ARG A O 1
ATOM 830 N N . ALA A 1 110 ? -7.523 0.053 25.688 1 75.94 110 ALA A N 1
ATOM 831 C CA . ALA A 1 110 ? -7.125 -1.318 25.375 1 75.94 110 ALA A CA 1
ATOM 832 C C . ALA A 1 110 ? -6.852 -1.488 23.875 1 75.94 110 ALA A C 1
ATOM 834 O O . ALA A 1 110 ? -5.883 -2.145 23.5 1 75.94 110 ALA A O 1
ATOM 835 N N . SER A 1 111 ? -7.605 -0.872 23.062 1 78.88 111 SER A N 1
ATOM 836 C CA . SER A 1 111 ? -7.586 -1.16 21.641 1 78.88 111 SER A CA 1
ATOM 837 C C . SER A 1 111 ? -6.57 -0.285 20.906 1 78.88 111 SER A C 1
ATOM 839 O O . SER A 1 111 ? -5.953 -0.722 19.938 1 78.88 111 SER A O 1
ATOM 841 N N . TYR A 1 112 ? -6.297 0.844 21.469 1 77.62 112 TYR A N 1
ATOM 842 C CA . TYR A 1 112 ? -5.477 1.806 20.75 1 77.62 112 TYR A CA 1
ATOM 843 C C . TYR A 1 112 ? -4.055 1.291 20.578 1 77.62 112 TYR A C 1
ATOM 845 O O . TYR A 1 112 ? -3.521 1.271 19.469 1 77.62 112 TYR A O 1
ATOM 853 N N . PRO A 1 113 ? -3.52 0.736 21.578 1 75.5 113 PRO A N 1
ATOM 854 C CA . PRO A 1 113 ? -2.168 0.201 21.406 1 75.5 113 PRO A CA 1
ATOM 855 C C . PRO A 1 113 ? -2.121 -0.982 20.438 1 75.5 113 PRO A C 1
ATOM 857 O O . PRO A 1 113 ? -1.135 -1.156 19.719 1 75.5 113 PRO A O 1
ATOM 860 N N . LEU A 1 114 ? -3.162 -1.734 20.406 1 78.69 114 LEU A N 1
ATOM 861 C CA . LEU A 1 114 ? -3.227 -2.871 19.484 1 78.69 114 LEU A CA 1
ATOM 862 C C . LEU A 1 114 ? -3.3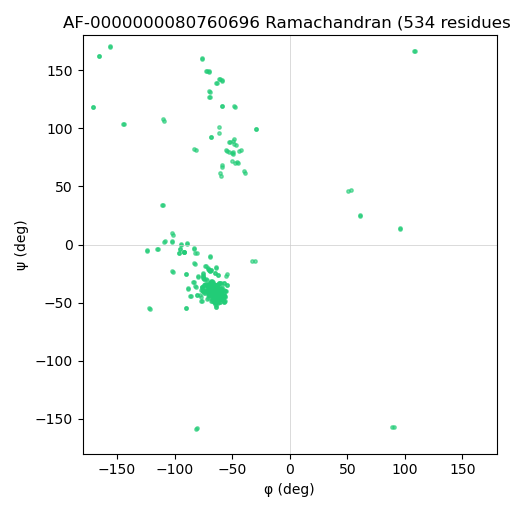69 -2.402 18.047 1 78.69 114 LEU A C 1
ATOM 864 O O . LEU A 1 114 ? -2.758 -2.973 17.141 1 78.69 114 LEU A O 1
ATOM 868 N N . ILE A 1 115 ? -4.133 -1.414 17.922 1 79.81 115 ILE A N 1
ATOM 869 C CA . ILE A 1 115 ? -4.34 -0.857 16.594 1 79.81 115 ILE A CA 1
ATOM 870 C C . ILE A 1 115 ? -3.023 -0.3 16.047 1 79.81 115 ILE A C 1
ATOM 872 O O . ILE A 1 115 ? -2.656 -0.556 14.906 1 79.81 115 ILE A O 1
ATOM 876 N N . VAL A 1 116 ? -2.275 0.214 16.922 1 73.62 116 VAL A N 1
ATOM 877 C CA . VAL A 1 116 ? -1.005 0.819 16.531 1 73.62 116 VAL A CA 1
ATOM 878 C C . VAL A 1 116 ? 0.023 -0.274 16.25 1 73.62 116 VAL A C 1
ATOM 880 O O . VAL A 1 116 ? 0.795 -0.176 15.297 1 73.62 116 VAL A O 1
ATOM 883 N N . LEU A 1 117 ? -0.081 -1.278 17.031 1 73.19 117 LEU A N 1
ATOM 884 C CA . LEU A 1 117 ? 0.871 -2.375 16.875 1 73.19 117 LEU A CA 1
ATOM 885 C C . LEU A 1 117 ? 0.612 -3.154 15.594 1 73.19 117 LEU A C 1
ATOM 887 O O . LEU A 1 117 ? 1.554 -3.598 14.938 1 73.19 117 LEU A O 1
ATOM 891 N N . PHE A 1 118 ? -0.652 -3.266 15.242 1 80.25 118 PHE A N 1
ATOM 892 C CA . PHE A 1 118 ? -1.009 -4.141 14.133 1 80.25 118 PHE A CA 1
ATOM 893 C C . PHE A 1 118 ? -1.025 -3.371 12.82 1 80.25 118 PHE A C 1
ATOM 895 O O . PHE A 1 118 ? -1.122 -3.967 11.742 1 80.25 118 PHE A O 1
ATOM 902 N N . GLN A 1 119 ? -0.849 -2.115 12.977 1 79.56 119 GLN A N 1
ATOM 903 C CA . GLN A 1 119 ? -0.955 -1.311 11.766 1 79.56 119 GLN A CA 1
ATOM 904 C C . GLN A 1 119 ? 0.221 -1.571 10.828 1 79.56 119 GLN A C 1
ATOM 906 O O . GLN A 1 119 ? 0.093 -1.433 9.609 1 79.56 119 GLN A O 1
ATOM 911 N N . ASN A 1 120 ? 1.332 -2.072 11.383 1 79.56 120 ASN A N 1
ATOM 912 C CA . ASN A 1 120 ? 2.514 -2.248 10.547 1 79.56 120 ASN A CA 1
ATOM 913 C C . ASN A 1 120 ? 2.701 -3.707 10.141 1 79.56 120 ASN A C 1
ATOM 915 O O . ASN A 1 120 ? 3.703 -4.059 9.516 1 79.56 120 ASN A O 1
ATOM 919 N N . VAL A 1 121 ? 1.745 -4.504 10.578 1 88.25 121 VAL A N 1
ATOM 920 C CA . VAL A 1 121 ? 1.73 -5.895 10.141 1 88.25 121 VAL A CA 1
ATOM 921 C C . VAL A 1 121 ? 1.366 -5.965 8.656 1 88.25 121 VAL A C 1
ATOM 923 O O . VAL A 1 121 ? 0.409 -5.324 8.219 1 88.25 121 VAL A O 1
ATOM 926 N N . PRO A 1 122 ? 2.193 -6.637 7.875 1 92.31 122 PRO A N 1
ATOM 927 C CA . PRO A 1 122 ? 1.871 -6.77 6.449 1 92.31 122 PRO A CA 1
ATOM 928 C C . PRO A 1 122 ? 0.654 -7.66 6.203 1 92.31 122 PRO A C 1
ATOM 930 O O . PRO A 1 122 ? 0.802 -8.852 5.906 1 92.31 122 PRO A O 1
ATOM 933 N N . LYS A 1 123 ? -0.418 -7.047 6.137 1 95.38 123 LYS A N 1
ATOM 934 C CA . LYS A 1 123 ? -1.695 -7.754 6.07 1 95.38 123 LYS A CA 1
ATOM 935 C C . LYS A 1 123 ? -1.902 -8.383 4.695 1 95.38 123 LYS A C 1
ATOM 937 O O . LYS A 1 123 ? -2.705 -9.305 4.547 1 95.38 123 LYS A O 1
ATOM 942 N N . ILE A 1 124 ? -1.16 -7.891 3.791 1 94.94 124 ILE A N 1
ATOM 943 C CA . ILE A 1 124 ? -1.252 -8.398 2.426 1 94.94 124 ILE A CA 1
ATOM 944 C C . ILE A 1 124 ? -0.859 -9.875 2.396 1 94.94 124 ILE A C 1
ATOM 946 O O . ILE A 1 124 ? -1.314 -10.625 1.531 1 94.94 124 ILE A O 1
ATOM 950 N N . ALA A 1 125 ? -0.033 -10.281 3.355 1 96.88 125 ALA A N 1
ATOM 951 C CA . ALA A 1 125 ? 0.493 -11.641 3.424 1 96.88 125 ALA A CA 1
ATOM 952 C C . ALA A 1 125 ? -0.608 -12.641 3.771 1 96.88 125 ALA A C 1
ATOM 954 O O . ALA A 1 125 ? -0.429 -13.852 3.621 1 96.88 125 ALA A O 1
ATOM 955 N N . LEU A 1 126 ? -1.762 -12.156 4.148 1 97.06 126 LEU A N 1
ATOM 956 C CA . LEU A 1 126 ? -2.867 -13.023 4.551 1 97.06 126 LEU A CA 1
ATOM 957 C C . LEU A 1 126 ? -3.615 -13.547 3.33 1 97.06 126 LEU A C 1
ATOM 959 O O . LEU A 1 126 ? -4.461 -14.438 3.453 1 97.06 126 LEU A O 1
ATOM 963 N N . ALA A 1 127 ? -3.293 -13.078 2.168 1 97.75 127 ALA A N 1
ATOM 964 C CA . ALA A 1 127 ? -4.066 -13.344 0.959 1 97.75 127 ALA A CA 1
ATOM 965 C C . ALA A 1 127 ? -4.199 -14.844 0.71 1 97.75 127 ALA A C 1
ATOM 967 O O . ALA A 1 127 ? -5.309 -15.359 0.54 1 97.75 127 ALA A O 1
ATOM 968 N N . PRO A 1 128 ? -3.094 -15.609 0.752 1 97.19 128 PRO A N 1
ATOM 969 C CA . PRO A 1 128 ? -3.23 -17.047 0.48 1 97.19 128 PRO A CA 1
ATOM 970 C C . PRO A 1 128 ? -4.102 -17.75 1.511 1 97.19 128 PRO A C 1
ATOM 972 O O . PRO A 1 128 ? -4.855 -18.672 1.162 1 97.19 128 PRO A O 1
ATOM 975 N N . LEU A 1 129 ? -3.953 -17.328 2.723 1 96.12 129 LEU A N 1
ATOM 976 C CA . LEU A 1 129 ? -4.762 -17.922 3.777 1 96.12 129 LEU A CA 1
ATOM 977 C C . LEU A 1 129 ? -6.246 -17.656 3.541 1 96.12 129 LEU A C 1
ATOM 979 O O . LEU A 1 129 ? -7.078 -18.547 3.736 1 96.12 129 LEU A O 1
ATOM 983 N N . LEU A 1 130 ? -6.609 -16.484 3.152 1 97 130 LEU A N 1
ATOM 984 C CA . LEU A 1 130 ? -7.996 -16.109 2.889 1 97 130 LEU A CA 1
ATOM 985 C C . LEU A 1 130 ? -8.547 -16.891 1.704 1 97 130 LEU A C 1
ATOM 987 O O . LEU A 1 130 ? -9.719 -17.297 1.711 1 97 130 LEU A O 1
ATOM 991 N N . ILE A 1 131 ? -7.691 -17.109 0.729 1 96 131 ILE A N 1
ATOM 992 C CA . ILE A 1 131 ? -8.109 -17.891 -0.424 1 96 131 ILE A CA 1
ATOM 993 C C . ILE A 1 131 ? -8.312 -19.344 -0.003 1 96 131 ILE A C 1
ATOM 995 O O . ILE A 1 131 ? -9.25 -20 -0.453 1 96 131 ILE A O 1
ATOM 999 N N . LEU A 1 132 ? -7.406 -19.812 0.806 1 93.56 132 LEU A N 1
ATOM 1000 C CA . LEU A 1 132 ? -7.52 -21.172 1.326 1 93.56 132 LEU A CA 1
ATOM 1001 C C . LEU A 1 132 ? -8.82 -21.359 2.102 1 93.56 132 LEU A C 1
ATOM 1003 O O . LEU A 1 132 ? -9.477 -22.391 1.989 1 93.56 132 LEU A O 1
ATOM 1007 N N . TRP A 1 133 ? -9.273 -20.312 2.863 1 94.81 133 TRP A N 1
ATOM 1008 C CA . TRP A 1 133 ? -10.438 -20.391 3.74 1 94.81 133 TRP A CA 1
ATOM 1009 C C . TRP A 1 133 ? -11.727 -20.188 2.955 1 94.81 133 TRP A C 1
ATOM 1011 O O . TRP A 1 133 ? -12.75 -20.812 3.238 1 94.81 133 TRP A O 1
ATOM 1021 N N . PHE A 1 134 ? -11.695 -19.297 1.923 1 95.88 134 PHE A N 1
ATOM 1022 C CA . PHE A 1 134 ? -12.969 -18.812 1.402 1 95.88 134 PHE A CA 1
ATOM 1023 C C . PHE A 1 134 ? -13.078 -19.078 -0.093 1 95.88 134 PHE A C 1
ATOM 1025 O O . PHE A 1 134 ? -14.117 -18.812 -0.7 1 95.88 134 PHE A O 1
ATOM 1032 N N . GLY A 1 135 ? -12.047 -19.562 -0.687 1 94.81 135 GLY A N 1
ATOM 1033 C CA . GLY A 1 135 ? -12.086 -19.891 -2.104 1 94.81 135 GLY A CA 1
ATOM 1034 C C . GLY A 1 135 ? -11.672 -18.75 -2.996 1 94.81 135 GLY A C 1
ATOM 1035 O O . GLY A 1 135 ? -10.945 -17.844 -2.566 1 94.81 135 GLY A O 1
ATOM 1036 N N . TYR A 1 136 ? -12.102 -18.781 -4.211 1 95.25 136 TYR A N 1
ATOM 1037 C CA . TYR A 1 136 ? -11.539 -17.891 -5.223 1 95.25 136 TYR A CA 1
ATOM 1038 C C . TYR A 1 136 ? -12.539 -16.812 -5.609 1 95.25 136 TYR A C 1
ATOM 1040 O O . TYR A 1 136 ? -12.234 -15.938 -6.434 1 95.25 136 TYR A O 1
ATOM 1048 N N . ASP A 1 137 ? -13.711 -16.828 -4.945 1 95.38 137 ASP A N 1
ATOM 1049 C CA . ASP A 1 137 ? -14.766 -15.883 -5.297 1 95.38 137 ASP A CA 1
ATOM 1050 C C . ASP A 1 137 ? -14.516 -14.516 -4.656 1 95.38 137 ASP A C 1
ATOM 1052 O O . ASP A 1 137 ? -13.383 -14.18 -4.32 1 95.38 137 ASP A O 1
ATOM 1056 N N . LEU A 1 138 ? -15.523 -13.75 -4.508 1 96.94 138 LEU A N 1
ATOM 1057 C CA . LEU A 1 138 ? -15.477 -12.344 -4.125 1 96.94 138 LEU A CA 1
ATOM 1058 C C . LEU A 1 138 ? -15.016 -12.188 -2.678 1 96.94 138 LEU A C 1
ATOM 1060 O O . LEU A 1 138 ? -14.273 -11.258 -2.354 1 96.94 138 LEU A O 1
ATOM 1064 N N . LEU A 1 139 ? -15.281 -13.055 -1.851 1 97.38 139 LEU A N 1
ATOM 1065 C CA . LEU A 1 139 ? -15.203 -12.883 -0.404 1 97.38 139 LEU A CA 1
ATOM 1066 C C . LEU A 1 139 ? -13.758 -12.734 0.045 1 97.38 139 LEU A C 1
ATOM 1068 O O . LEU A 1 139 ? -13.438 -11.844 0.833 1 97.38 139 LEU A O 1
ATOM 1072 N N . PRO A 1 140 ? -12.844 -13.633 -0.411 1 97.88 140 PRO A N 1
ATOM 1073 C CA . PRO A 1 140 ? -11.477 -13.484 0.091 1 97.88 140 PRO A CA 1
ATOM 1074 C C . PRO A 1 140 ? -10.844 -12.148 -0.311 1 97.88 140 PRO A C 1
ATOM 1076 O O . PRO A 1 140 ? -10.055 -11.586 0.449 1 97.88 140 PRO A O 1
ATOM 1079 N N . LYS A 1 141 ? -11.141 -11.617 -1.508 1 98.31 141 LYS A N 1
ATOM 1080 C CA . LYS A 1 141 ? -10.617 -10.328 -1.931 1 98.31 141 LYS A CA 1
ATOM 1081 C C . LYS A 1 141 ? -11.188 -9.195 -1.082 1 98.31 141 LYS A C 1
ATOM 1083 O O . LYS A 1 141 ? -10.461 -8.305 -0.648 1 98.31 141 LYS A O 1
ATOM 1088 N N . VAL A 1 142 ? -12.453 -9.266 -0.824 1 98.62 142 VAL A N 1
ATOM 1089 C CA . VAL A 1 142 ? -13.109 -8.242 -0.014 1 98.62 142 VAL A CA 1
ATOM 1090 C C . VAL A 1 142 ? -12.562 -8.289 1.412 1 98.62 142 VAL A C 1
ATOM 1092 O O . VAL A 1 142 ? -12.273 -7.246 2.004 1 98.62 142 VAL A O 1
ATOM 1095 N N . ALA A 1 143 ? -12.453 -9.477 1.943 1 98.44 143 ALA A N 1
ATOM 1096 C CA . ALA A 1 143 ? -11.914 -9.633 3.291 1 98.44 143 ALA A CA 1
ATOM 1097 C C . ALA A 1 143 ? -10.508 -9.055 3.393 1 98.44 143 ALA A C 1
ATOM 1099 O O . ALA A 1 143 ? -10.18 -8.367 4.359 1 98.44 143 ALA A O 1
ATOM 1100 N N . LEU A 1 144 ? -9.672 -9.367 2.438 1 98.25 144 LEU A N 1
ATOM 1101 C CA . LEU A 1 144 ? -8.305 -8.852 2.418 1 98.25 144 LEU A CA 1
ATOM 1102 C C . LEU A 1 144 ? -8.305 -7.328 2.406 1 98.25 144 LEU A C 1
ATOM 1104 O O . LEU A 1 144 ? -7.555 -6.699 3.16 1 98.25 144 LEU A O 1
ATOM 1108 N N . ILE A 1 145 ? -9.125 -6.719 1.575 1 98.56 145 ILE A N 1
ATOM 1109 C CA . ILE A 1 145 ? -9.203 -5.27 1.452 1 98.56 145 ILE A CA 1
ATOM 1110 C C . ILE A 1 145 ? -9.664 -4.664 2.777 1 98.56 145 ILE A C 1
ATOM 1112 O O . ILE A 1 145 ? -9.102 -3.67 3.242 1 98.56 145 ILE A O 1
ATOM 1116 N N . VAL A 1 146 ? -10.641 -5.277 3.393 1 98.25 146 VAL A N 1
ATOM 1117 C CA . VAL A 1 146 ? -11.164 -4.758 4.652 1 98.25 146 VAL A CA 1
ATOM 1118 C C . VAL A 1 146 ? -10.062 -4.785 5.715 1 98.25 146 VAL A C 1
ATOM 1120 O O . VAL A 1 146 ? -9.883 -3.816 6.453 1 98.25 146 VAL A O 1
ATOM 1123 N N . ILE A 1 147 ? -9.336 -5.836 5.773 1 96.69 147 ILE A N 1
ATOM 1124 C CA . ILE A 1 147 ? -8.273 -5.992 6.758 1 96.69 147 ILE A CA 1
ATOM 1125 C C . ILE A 1 147 ? -7.191 -4.945 6.52 1 96.69 147 ILE A C 1
ATOM 1127 O O . ILE A 1 147 ? -6.645 -4.383 7.473 1 96.69 147 ILE A O 1
ATOM 1131 N N . MET A 1 148 ? -6.949 -4.656 5.305 1 95.88 148 MET A N 1
ATOM 1132 C CA . MET A 1 148 ? -5.875 -3.732 4.949 1 95.88 148 MET A CA 1
ATOM 1133 C C . MET A 1 148 ? -6.316 -2.285 5.125 1 95.88 148 MET A C 1
ATOM 1135 O O . MET A 1 148 ? -5.562 -1.457 5.633 1 95.88 148 MET A O 1
ATOM 1139 N N . ALA A 1 149 ? -7.484 -1.978 4.703 1 96.75 149 ALA A N 1
ATOM 1140 C CA . ALA A 1 149 ? -7.918 -0.589 4.574 1 96.75 149 ALA A CA 1
ATOM 1141 C C . ALA A 1 149 ? -8.688 -0.136 5.816 1 96.75 149 ALA A C 1
ATOM 1143 O O . ALA A 1 149 ? -9.008 1.045 5.957 1 96.75 149 ALA A O 1
ATOM 1144 N N . PHE A 1 150 ? -8.883 -1.07 6.707 1 95.19 150 PHE A N 1
ATOM 1145 C CA . PHE A 1 150 ? -9.578 -0.8 7.961 1 95.19 150 PHE A CA 1
ATOM 1146 C C . PHE A 1 150 ? -8.797 0.205 8.805 1 95.19 150 PHE A C 1
ATOM 1148 O O . PHE A 1 150 ? -9.383 1.131 9.367 1 95.19 150 PHE A O 1
ATOM 1155 N N . PHE A 1 151 ? -7.59 0.161 8.828 1 93.31 151 PHE A N 1
ATOM 1156 C CA . PHE A 1 151 ? -6.766 0.868 9.805 1 93.31 151 PHE A CA 1
ATOM 1157 C C . PHE A 1 151 ? -6.668 2.35 9.453 1 93.31 151 PHE A C 1
ATOM 1159 O O . PHE A 1 151 ? -6.895 3.207 10.312 1 93.31 151 PHE A O 1
ATOM 1166 N N . PRO A 1 152 ? -6.367 2.678 8.203 1 94.31 152 PRO A N 1
ATOM 1167 C CA . PRO A 1 152 ? -6.316 4.113 7.91 1 94.31 152 PRO A CA 1
ATOM 1168 C C . PRO A 1 152 ? -7.66 4.805 8.133 1 94.31 152 PRO A C 1
ATOM 1170 O O . PRO A 1 152 ? -7.699 5.953 8.578 1 94.31 152 PRO A O 1
ATOM 1173 N N . VAL A 1 153 ? -8.703 4.129 7.887 1 96.94 153 VAL A N 1
ATOM 1174 C CA . VAL A 1 153 ? -10.023 4.723 8.109 1 96.94 153 VAL A CA 1
ATOM 1175 C C . VAL A 1 153 ? -10.25 4.938 9.602 1 96.94 153 VAL A C 1
ATOM 1177 O O . VAL A 1 153 ? -10.641 6.027 10.023 1 96.94 153 VAL A O 1
ATOM 1180 N N . THR A 1 154 ? -9.953 3.932 10.383 1 95.62 154 THR A N 1
ATOM 1181 C CA . THR A 1 154 ? -10.172 3.977 11.828 1 95.62 154 THR A CA 1
ATOM 1182 C C . THR A 1 154 ? -9.273 5.023 12.477 1 95.62 154 THR A C 1
ATOM 1184 O O . THR A 1 154 ? -9.75 5.863 13.242 1 95.62 154 THR A O 1
ATOM 1187 N N . LEU A 1 155 ? -8.039 4.984 12.18 1 92.81 155 LEU A N 1
ATOM 1188 C CA . LEU A 1 155 ? -7.062 5.84 12.844 1 92.81 155 LEU A CA 1
ATOM 1189 C C . LEU A 1 155 ? -7.285 7.305 12.484 1 92.81 155 LEU A C 1
ATOM 1191 O O . LEU A 1 155 ? -7.223 8.18 13.352 1 92.81 155 LEU A O 1
ATOM 1195 N N . ASN A 1 156 ? -7.57 7.566 11.195 1 95 156 ASN A N 1
ATOM 1196 C CA . ASN A 1 156 ? -7.816 8.953 10.805 1 95 156 ASN A CA 1
ATOM 1197 C C . ASN A 1 156 ? -9.125 9.477 11.391 1 95 156 ASN A C 1
ATOM 1199 O O . ASN A 1 156 ? -9.195 10.633 11.805 1 95 156 ASN A O 1
ATOM 1203 N N . MET A 1 157 ? -10.062 8.594 11.398 1 95.5 157 MET A N 1
ATOM 1204 C CA . MET A 1 157 ? -11.312 9 12.031 1 95.5 157 MET A CA 1
ATOM 1205 C C . MET A 1 157 ? -11.102 9.336 13.508 1 95.5 157 MET A C 1
ATOM 1207 O O . MET A 1 157 ? -11.641 10.32 14.008 1 95.5 157 MET A O 1
ATOM 1211 N N . LEU A 1 158 ? -10.383 8.578 14.234 1 92.94 158 LEU A N 1
ATOM 1212 C CA . LEU A 1 158 ? -10.102 8.789 15.648 1 92.94 158 LEU A CA 1
ATOM 1213 C C . LEU A 1 158 ? -9.352 10.102 15.859 1 92.94 158 LEU A C 1
ATOM 1215 O O . LEU A 1 158 ? -9.656 10.859 16.781 1 92.94 158 LEU A O 1
ATOM 1219 N N . VAL A 1 159 ? -8.398 10.32 15.023 1 91.69 159 VAL A N 1
ATOM 1220 C CA . VAL A 1 159 ? -7.641 11.562 15.094 1 91.69 159 VAL A CA 1
ATOM 1221 C C . VAL A 1 159 ? -8.578 12.75 14.883 1 91.69 159 VAL A C 1
ATOM 1223 O O . VAL A 1 159 ? -8.492 13.75 15.594 1 91.69 159 VAL A O 1
ATOM 1226 N N . GLY A 1 160 ? -9.43 12.625 13.914 1 93.75 160 GLY A N 1
ATOM 1227 C CA . GLY A 1 160 ? -10.383 13.68 13.641 1 93.75 160 GLY A CA 1
ATOM 1228 C C . GLY A 1 160 ? -11.359 13.922 14.781 1 93.75 160 GLY A C 1
ATOM 1229 O O . GLY A 1 160 ? -11.672 15.062 15.109 1 93.75 160 GLY A O 1
ATOM 1230 N N . LEU A 1 161 ? -11.82 12.914 15.406 1 93.31 161 LEU A N 1
ATOM 1231 C CA . LEU A 1 161 ? -12.742 13.023 16.531 1 93.31 161 LEU A CA 1
ATOM 1232 C C . LEU A 1 161 ? -12.078 13.711 17.719 1 93.31 161 LEU A C 1
ATOM 1234 O O . LEU A 1 161 ? -12.711 14.5 18.422 1 93.31 161 LEU A O 1
ATOM 1238 N N . ARG A 1 162 ? -10.859 13.469 17.859 1 90.56 162 ARG A N 1
ATOM 1239 C CA . ARG A 1 162 ? -10.125 14.008 19 1 90.56 162 ARG A CA 1
ATOM 1240 C C . ARG A 1 162 ? -9.672 15.438 18.734 1 90.56 162 ARG A C 1
ATOM 1242 O O . ARG A 1 162 ? -9.297 16.156 19.672 1 90.56 162 ARG A O 1
ATOM 1249 N N . ALA A 1 163 ? -9.727 15.75 17.531 1 91.25 163 ALA A N 1
ATOM 1250 C CA . ALA A 1 163 ? -9.289 17.094 17.156 1 91.25 163 ALA A CA 1
ATOM 1251 C C . ALA A 1 163 ? -10.422 18.109 17.359 1 91.25 163 ALA A C 1
ATOM 1253 O O . ALA A 1 163 ? -10.203 19.312 17.25 1 91.25 163 ALA A O 1
ATOM 1254 N N . ALA A 1 164 ? -11.531 17.656 17.719 1 90.38 164 ALA A N 1
ATOM 1255 C CA . ALA A 1 164 ? -12.664 18.547 17.953 1 90.38 164 ALA A CA 1
ATOM 1256 C C . ALA A 1 164 ? -12.359 19.547 19.062 1 90.38 164 ALA A C 1
ATOM 1258 O O . ALA A 1 164 ? -11.719 19.203 20.062 1 90.38 164 ALA A O 1
ATOM 1259 N N . ASP A 1 165 ? -12.828 20.75 18.906 1 89.69 165 ASP A N 1
ATOM 1260 C CA . ASP A 1 165 ? -12.609 21.828 19.859 1 89.69 165 ASP A CA 1
ATOM 1261 C C . ASP A 1 165 ? -13.164 21.453 21.234 1 89.69 165 ASP A C 1
ATOM 1263 O O . ASP A 1 165 ? -14.375 21.359 21.406 1 89.69 165 ASP A O 1
ATOM 1267 N N . ALA A 1 166 ? -12.289 21.438 22.094 1 89.5 166 ALA A N 1
ATOM 1268 C CA . ALA A 1 166 ? -12.664 21.031 23.453 1 89.5 166 ALA A CA 1
ATOM 1269 C C . ALA A 1 166 ? -13.586 22.062 24.094 1 89.5 166 ALA A C 1
ATOM 1271 O O . ALA A 1 166 ? -14.461 21.719 24.891 1 89.5 166 ALA A O 1
ATOM 1272 N N . ASN A 1 167 ? -13.328 23.266 23.703 1 91.75 167 ASN A N 1
ATOM 1273 C CA . ASN A 1 167 ? -14.164 24.328 24.25 1 91.75 167 ASN A CA 1
ATOM 1274 C C . ASN A 1 167 ? -15.609 24.203 23.75 1 91.75 167 ASN A C 1
ATOM 1276 O O . ASN A 1 167 ? -16.547 24.438 24.516 1 91.75 167 ASN A O 1
ATOM 1280 N N . LEU A 1 168 ? -15.703 23.891 22.5 1 91.56 168 LEU A N 1
ATOM 1281 C CA . LEU A 1 168 ? -17.031 23.719 21.938 1 91.56 168 LEU A CA 1
ATOM 1282 C C . LEU A 1 168 ? -17.734 22.516 22.562 1 91.56 168 LEU A C 1
ATOM 1284 O O . LEU A 1 168 ? -18.938 22.547 22.797 1 91.56 168 LEU A O 1
ATOM 1288 N N . VAL A 1 169 ? -17.016 21.531 22.812 1 90.94 169 VAL A N 1
ATOM 1289 C CA . VAL A 1 169 ? -17.547 20.328 23.422 1 90.94 169 VAL A CA 1
ATOM 1290 C C . VAL A 1 169 ? -18.016 20.641 24.844 1 90.94 169 VAL A C 1
ATOM 1292 O O . VAL A 1 169 ? -19.125 20.281 25.25 1 90.94 169 VAL A O 1
ATOM 1295 N N . SER A 1 170 ? -17.203 21.344 25.531 1 91.44 170 SER A N 1
ATOM 1296 C CA . SER A 1 170 ? -17.531 21.719 26.906 1 91.44 170 SER A CA 1
ATOM 1297 C C . SER A 1 170 ? -18.75 22.641 26.953 1 91.44 170 SER A C 1
ATOM 1299 O O . SER A 1 170 ? -19.578 22.516 27.859 1 91.44 170 SER A O 1
ATOM 1301 N N . LEU A 1 171 ? -18.703 23.5 26.047 1 91.44 171 LEU A N 1
ATOM 1302 C CA . LEU A 1 171 ? -19.828 24.422 25.953 1 91.44 171 LEU A CA 1
ATOM 1303 C C . LEU A 1 171 ? -21.141 23.688 25.75 1 91.44 171 LEU A C 1
ATOM 1305 O O . LEU A 1 171 ? -22.125 23.969 26.422 1 91.44 171 LEU A O 1
ATOM 1309 N N . LEU A 1 172 ? -21.141 22.766 24.875 1 91.62 172 LEU A N 1
ATOM 1310 C CA . LEU A 1 172 ? -22.359 22.016 24.594 1 91.62 172 LEU A CA 1
ATOM 1311 C C . LEU A 1 172 ? -22.766 21.156 25.797 1 91.62 172 LEU A C 1
ATOM 1313 O O . LEU A 1 172 ? -23.953 21.016 26.094 1 91.62 172 LEU A O 1
ATOM 1317 N N . GLN A 1 173 ? -21.766 20.672 26.422 1 89.69 173 GLN A N 1
ATOM 1318 C CA . GLN A 1 173 ? -22.047 19.875 27.609 1 89.69 173 GLN A CA 1
ATOM 1319 C C . GLN A 1 173 ? -22.625 20.734 28.734 1 89.69 173 GLN A C 1
ATOM 1321 O O . GLN A 1 173 ? -23.5 20.281 29.484 1 89.69 173 GLN A O 1
ATOM 1326 N N . SER A 1 174 ? -22.172 21.922 28.75 1 92.88 174 SER A N 1
ATOM 1327 C CA . SER A 1 174 ? -22.641 22.844 29.797 1 92.88 174 SER A CA 1
ATOM 1328 C C . SER A 1 174 ? -24.109 23.219 29.594 1 92.88 174 SER A C 1
ATOM 1330 O O . SER A 1 174 ? -24.797 23.547 30.547 1 92.88 174 SER A O 1
ATOM 1332 N N . ILE A 1 175 ? -24.609 23.109 28.422 1 93.31 175 ILE A N 1
ATOM 1333 C CA . ILE A 1 175 ? -25.984 23.484 28.156 1 93.31 175 ILE A CA 1
ATOM 1334 C C . ILE A 1 175 ? -26.859 22.25 28.094 1 93.31 175 ILE A C 1
ATOM 1336 O O . ILE A 1 175 ? -27.984 22.297 27.578 1 93.31 175 ILE A O 1
ATOM 1340 N N . GLY A 1 176 ? -26.312 21.141 28.438 1 93.25 176 GLY A N 1
ATOM 1341 C CA . GLY A 1 176 ? -27.094 19.922 28.625 1 93.25 176 GLY A CA 1
ATOM 1342 C C . GLY A 1 176 ? -27.109 19.031 27.406 1 93.25 176 GLY A C 1
ATOM 1343 O O . GLY A 1 176 ? -27.953 18.156 27.281 1 93.25 176 GLY A O 1
ATOM 1344 N N . ALA A 1 177 ? -26.25 19.266 26.469 1 93.06 177 ALA A N 1
ATOM 1345 C CA . ALA A 1 177 ? -26.188 18.422 25.281 1 93.06 177 ALA A CA 1
ATOM 1346 C C . ALA A 1 177 ? -25.797 17 25.656 1 93.06 177 ALA A C 1
ATOM 1348 O O . ALA A 1 177 ? -24.938 16.781 26.516 1 93.06 177 ALA A O 1
ATOM 1349 N N . THR A 1 178 ? -26.469 16.047 25.016 1 93.38 178 THR A N 1
ATOM 1350 C CA . THR A 1 178 ? -26.141 14.641 25.219 1 93.38 178 THR A CA 1
ATOM 1351 C C . THR A 1 178 ? -24.859 14.266 24.469 1 93.38 178 THR A C 1
ATOM 1353 O O . THR A 1 178 ? -24.453 14.969 23.547 1 93.38 178 THR A O 1
ATOM 1356 N N . PRO A 1 179 ? -24.219 13.164 24.859 1 89.81 179 PRO A N 1
ATOM 1357 C CA . PRO A 1 179 ? -23.016 12.703 24.156 1 89.81 179 PRO A CA 1
ATOM 1358 C C . PRO A 1 179 ? -23.266 12.461 22.672 1 89.81 179 PRO A C 1
ATOM 1360 O O . PRO A 1 179 ? -22.375 12.711 21.844 1 89.81 179 PRO A O 1
ATOM 1363 N N . ASN A 1 180 ? -24.422 12.039 22.375 1 92.69 180 ASN A N 1
ATOM 1364 C CA . ASN A 1 180 ? -24.766 11.797 20.984 1 92.69 180 ASN A CA 1
ATOM 1365 C C . ASN A 1 180 ? -24.891 13.109 20.203 1 92.69 180 ASN A C 1
ATOM 1367 O O . ASN A 1 180 ? -24.562 13.172 19.016 1 92.69 180 ASN A O 1
ATOM 1371 N N . GLN A 1 181 ? -25.391 14.094 20.922 1 93.12 181 GLN A N 1
ATOM 1372 C CA . GLN A 1 181 ? -25.5 15.406 20.297 1 93.12 181 GLN A CA 1
ATOM 1373 C C . GLN A 1 181 ? -24.125 16.031 20.062 1 93.12 181 GLN A C 1
ATOM 1375 O O . GLN A 1 181 ? -23.875 16.625 19.016 1 93.12 181 GLN A O 1
ATOM 1380 N N . VAL A 1 182 ? -23.297 15.883 21.047 1 92.88 182 VAL A N 1
ATOM 1381 C CA . VAL A 1 182 ? -21.938 16.391 20.922 1 92.88 182 VAL A CA 1
ATOM 1382 C C . VAL A 1 182 ? -21.219 15.68 19.781 1 92.88 182 VAL A C 1
ATOM 1384 O O . VAL A 1 182 ? -20.547 16.312 18.969 1 92.88 182 VAL A O 1
ATOM 1387 N N . LEU A 1 183 ? -21.438 14.367 19.703 1 92.94 183 LEU A N 1
ATOM 1388 C CA . LEU A 1 183 ? -20.812 13.562 18.656 1 92.94 183 LEU A CA 1
ATOM 1389 C C . LEU A 1 183 ? -21.312 13.992 17.281 1 92.94 183 LEU A C 1
ATOM 1391 O O . LEU A 1 183 ? -20.5 14.25 16.375 1 92.94 183 LEU A O 1
ATOM 1395 N N . ALA A 1 184 ? -22.562 14.117 17.109 1 91.81 184 ALA A N 1
ATOM 1396 C CA . ALA A 1 184 ? -23.172 14.359 15.805 1 91.81 184 ALA A CA 1
ATOM 1397 C C . ALA A 1 184 ? -22.953 15.805 15.359 1 91.81 184 ALA A C 1
ATOM 1399 O O . ALA A 1 184 ? -22.766 16.078 14.172 1 91.81 184 ALA A O 1
ATOM 1400 N N . ARG A 1 185 ? -22.844 16.734 16.297 1 91.38 185 ARG A N 1
ATOM 1401 C CA . ARG A 1 185 ? -22.859 18.141 15.938 1 91.38 185 ARG A CA 1
ATOM 1402 C C . ARG A 1 185 ? -21.453 18.734 15.961 1 91.38 185 ARG A C 1
ATOM 1404 O O . ARG A 1 185 ? -21.172 19.719 15.289 1 91.38 185 ARG A O 1
ATOM 1411 N N . VAL A 1 186 ? -20.594 18.109 16.703 1 92.31 186 VAL A N 1
ATOM 1412 C CA . VAL A 1 186 ? -19.281 18.719 16.859 1 92.31 186 VAL A CA 1
ATOM 1413 C C . VAL A 1 186 ? -18.203 17.75 16.391 1 92.31 186 VAL A C 1
ATOM 1415 O O . VAL A 1 186 ? -17.484 18.031 15.422 1 92.31 186 VAL A O 1
ATOM 1418 N N . LYS A 1 187 ? -18.188 16.594 16.922 1 94 187 LYS A N 1
ATOM 1419 C CA . LYS A 1 187 ? -17.062 15.695 16.719 1 94 187 LYS A CA 1
ATOM 1420 C C . LYS A 1 187 ? -17.047 15.148 15.297 1 94 187 LYS A C 1
ATOM 1422 O O . LYS A 1 187 ? -16.016 15.141 14.625 1 94 187 LYS A O 1
ATOM 1427 N N . ILE A 1 188 ? -18.25 14.695 14.844 1 93.69 188 ILE A N 1
ATOM 1428 C CA . ILE A 1 188 ? -18.312 14.07 13.531 1 93.69 188 ILE A CA 1
ATOM 1429 C C . ILE A 1 188 ? -17.984 15.094 12.445 1 93.69 188 ILE A C 1
ATOM 1431 O O . ILE A 1 188 ? -17.125 14.852 11.594 1 93.69 188 ILE A O 1
ATOM 1435 N N . PRO A 1 189 ? -18.578 16.25 12.5 1 91.88 189 PRO A N 1
ATOM 1436 C CA . PRO A 1 189 ? -18.219 17.25 11.492 1 91.88 189 PRO A CA 1
ATOM 1437 C C . PRO A 1 189 ? -16.734 17.625 11.547 1 91.88 189 PRO A C 1
ATOM 1439 O O . PRO A 1 189 ? -16.109 17.812 10.5 1 91.88 189 PRO A O 1
ATOM 1442 N N . ALA A 1 190 ? -16.219 17.703 12.711 1 91.56 190 ALA A N 1
ATOM 1443 C CA . ALA A 1 190 ? -14.805 18.062 12.875 1 91.56 190 ALA A CA 1
ATOM 1444 C C . ALA A 1 190 ? -13.891 16.969 12.352 1 91.56 190 ALA A C 1
ATOM 1446 O O . ALA A 1 190 ? -12.75 17.234 11.961 1 91.56 190 ALA A O 1
ATOM 1447 N N . SER A 1 191 ? -14.406 15.742 12.258 1 94.81 191 SER A N 1
ATOM 1448 C CA . SER A 1 191 ? -13.586 14.594 11.906 1 94.81 191 SER A CA 1
ATOM 1449 C C . SER A 1 191 ? -13.586 14.352 10.406 1 94.81 191 SER A C 1
ATOM 1451 O O . SER A 1 191 ? -12.773 13.57 9.898 1 94.81 191 SER A O 1
ATOM 1453 N N . LEU A 1 192 ? -14.383 15.078 9.664 1 94.19 192 LEU A N 1
ATOM 1454 C CA . LEU A 1 192 ? -14.633 14.766 8.258 1 94.19 192 LEU A CA 1
ATOM 1455 C C . LEU A 1 192 ? -13.367 14.953 7.426 1 94.19 192 LEU A C 1
ATOM 1457 O O . LEU A 1 192 ? -13.023 14.094 6.609 1 94.19 192 LEU A O 1
ATOM 1461 N N . PRO A 1 193 ? -12.602 16.031 7.66 1 93.81 193 PRO A N 1
ATOM 1462 C CA . PRO A 1 193 ? -11.375 16.188 6.871 1 93.81 193 PRO A CA 1
ATOM 1463 C C . PRO A 1 193 ? -10.383 15.055 7.102 1 93.81 193 PRO A C 1
ATOM 1465 O O . PRO A 1 193 ? -9.82 14.516 6.145 1 93.81 193 PRO A O 1
ATOM 1468 N N . ALA A 1 194 ? -10.281 14.688 8.305 1 95.19 194 ALA A N 1
ATOM 1469 C CA . ALA A 1 194 ? -9.367 13.602 8.633 1 95.19 194 ALA A CA 1
ATOM 1470 C C . ALA A 1 194 ? -9.891 12.273 8.094 1 95.19 194 ALA A C 1
ATOM 1472 O O . ALA A 1 194 ? -9.109 11.438 7.625 1 95.19 194 ALA A O 1
ATOM 1473 N N . LEU A 1 195 ? -11.141 12.094 8.195 1 96.62 195 LEU A N 1
ATOM 1474 C CA . LEU A 1 195 ? -11.742 10.875 7.656 1 96.62 195 LEU A CA 1
ATOM 1475 C C . LEU A 1 195 ? -11.508 10.781 6.152 1 96.62 195 LEU A C 1
ATOM 1477 O O . LEU A 1 195 ? -11.211 9.703 5.637 1 96.62 195 LEU A O 1
ATOM 1481 N N . MET A 1 196 ? -11.656 11.891 5.445 1 95.81 196 MET A N 1
ATOM 1482 C CA . MET A 1 196 ? -11.438 11.898 4 1 95.81 196 MET A CA 1
ATOM 1483 C C . MET A 1 196 ? -9.992 11.539 3.668 1 95.81 196 MET A C 1
ATOM 1485 O O . MET A 1 196 ? -9.734 10.812 2.709 1 95.81 196 MET A O 1
ATOM 1489 N N . ALA A 1 197 ? -9.07 12.016 4.461 1 93.88 197 ALA A N 1
ATOM 1490 C CA . ALA A 1 197 ? -7.668 11.656 4.281 1 93.88 197 ALA A CA 1
ATOM 1491 C C . ALA A 1 197 ? -7.461 10.156 4.465 1 93.88 197 ALA A C 1
ATOM 1493 O O . ALA A 1 197 ? -6.723 9.531 3.699 1 93.88 197 ALA A O 1
ATOM 1494 N N . GLY A 1 198 ? -8.109 9.625 5.441 1 96.12 198 GLY A N 1
ATOM 1495 C CA . GLY A 1 198 ? -8.047 8.188 5.664 1 96.12 198 GLY A CA 1
ATOM 1496 C C . GLY A 1 198 ? -8.664 7.383 4.535 1 96.12 198 GLY A C 1
ATOM 1497 O O . GLY A 1 198 ? -8.148 6.324 4.172 1 96.12 198 GLY A O 1
ATOM 1498 N N . MET A 1 199 ? -9.711 7.91 4.008 1 97.44 199 MET A N 1
ATOM 1499 C CA . MET A 1 199 ? -10.406 7.23 2.916 1 97.44 199 MET A CA 1
ATOM 1500 C C . MET A 1 199 ? -9.562 7.246 1.646 1 97.44 199 MET A C 1
ATOM 1502 O O . MET A 1 199 ? -9.602 6.301 0.855 1 97.44 199 MET A O 1
ATOM 1506 N N . LYS A 1 200 ? -8.812 8.266 1.441 1 95 200 LYS A N 1
ATOM 1507 C CA . LYS A 1 200 ? -7.914 8.32 0.291 1 95 200 LYS A CA 1
ATOM 1508 C C . LYS A 1 200 ? -6.832 7.254 0.387 1 95 200 LYS A C 1
ATOM 1510 O O . LYS A 1 200 ? -6.504 6.602 -0.607 1 95 200 LYS A O 1
ATOM 1515 N N . VAL A 1 201 ? -6.336 7.059 1.546 1 93.38 201 VAL A N 1
ATOM 1516 C CA . VAL A 1 201 ? -5.363 5.992 1.759 1 93.38 201 VAL A CA 1
ATOM 1517 C C . VAL A 1 201 ? -6.039 4.633 1.584 1 93.38 201 VAL A C 1
ATOM 1519 O O . VAL A 1 201 ? -5.488 3.736 0.943 1 93.38 201 VAL A O 1
ATOM 1522 N N . ALA A 1 202 ? -7.207 4.555 2.074 1 97.44 202 ALA A N 1
ATOM 1523 C CA . ALA A 1 202 ? -7.949 3.299 2.061 1 97.44 202 ALA A CA 1
ATOM 1524 C C . ALA A 1 202 ? -8.281 2.873 0.634 1 97.44 202 ALA A C 1
ATOM 1526 O O . ALA A 1 202 ? -8.227 1.686 0.304 1 97.44 202 ALA A O 1
ATOM 1527 N N . ILE A 1 203 ? -8.664 3.812 -0.151 1 97.19 203 ILE A N 1
ATOM 1528 C CA . ILE A 1 203 ? -9.055 3.463 -1.514 1 97.19 203 ILE A CA 1
ATOM 1529 C C . ILE A 1 203 ? -7.836 2.953 -2.281 1 97.19 203 ILE A C 1
ATOM 1531 O O . ILE A 1 203 ? -7.949 2.045 -3.107 1 97.19 203 ILE A O 1
ATOM 1535 N N . THR A 1 204 ? -6.695 3.543 -2.086 1 94.06 204 THR A N 1
ATOM 1536 C CA . THR A 1 204 ? -5.465 3.084 -2.715 1 94.06 204 THR A CA 1
ATOM 1537 C C . THR A 1 204 ? -5.117 1.67 -2.256 1 94.06 204 THR A C 1
ATOM 1539 O O . THR A 1 204 ? -4.754 0.819 -3.072 1 94.06 204 THR A O 1
ATOM 1542 N N . LEU A 1 205 ? -5.273 1.407 -0.993 1 95.19 205 LEU A N 1
ATOM 1543 C CA . LEU A 1 205 ? -5.023 0.076 -0.45 1 95.19 205 LEU A CA 1
ATOM 1544 C C . LEU A 1 205 ? -6.027 -0.932 -0.996 1 95.19 205 LEU A C 1
ATOM 1546 O O . LEU A 1 205 ? -5.699 -2.104 -1.188 1 95.19 205 LEU A O 1
ATOM 1550 N N . SER A 1 206 ? -7.23 -0.401 -1.209 1 98.12 206 SER A N 1
ATOM 1551 C CA . SER A 1 206 ? -8.266 -1.278 -1.754 1 98.12 206 SER A CA 1
ATOM 1552 C C . SER A 1 206 ? -7.887 -1.771 -3.148 1 98.12 206 SER A C 1
ATOM 1554 O O . SER A 1 206 ? -8.117 -2.934 -3.482 1 98.12 206 SER A O 1
ATOM 1556 N N . VAL A 1 207 ? -7.348 -0.92 -3.912 1 97.31 207 VAL A N 1
ATOM 1557 C CA . VAL A 1 207 ? -6.906 -1.298 -5.25 1 97.31 207 VAL A CA 1
ATOM 1558 C C . VAL A 1 207 ? -5.777 -2.322 -5.156 1 97.31 207 VAL A C 1
ATOM 1560 O O . VAL A 1 207 ? -5.809 -3.352 -5.836 1 97.31 207 VAL A O 1
ATOM 1563 N N . ILE A 1 208 ? -4.84 -2.102 -4.305 1 96.56 208 ILE A N 1
ATOM 1564 C CA . ILE A 1 208 ? -3.719 -3.012 -4.102 1 96.56 208 ILE A CA 1
ATOM 1565 C C . ILE A 1 208 ? -4.234 -4.371 -3.633 1 96.56 208 ILE A C 1
ATOM 1567 O O . ILE A 1 208 ? -3.85 -5.41 -4.176 1 96.56 208 ILE A O 1
ATOM 1571 N N . GLY A 1 209 ? -5.105 -4.324 -2.674 1 98 209 GLY A N 1
ATOM 1572 C CA . GLY A 1 209 ? -5.652 -5.555 -2.127 1 98 209 GLY A CA 1
ATOM 1573 C C . GLY A 1 209 ? -6.398 -6.383 -3.154 1 98 209 GLY A C 1
ATOM 1574 O O . GLY A 1 209 ? -6.285 -7.613 -3.168 1 98 209 GLY A O 1
ATOM 1575 N N . ALA A 1 210 ? -7.156 -5.703 -3.98 1 98.38 210 ALA A N 1
ATOM 1576 C CA . ALA A 1 210 ? -7.914 -6.406 -5.012 1 98.38 210 ALA A CA 1
ATOM 1577 C C . ALA A 1 210 ? -6.98 -7.113 -5.992 1 98.38 210 ALA A C 1
ATOM 1579 O O . ALA A 1 210 ? -7.172 -8.289 -6.305 1 98.38 210 ALA A O 1
ATOM 1580 N N . ILE A 1 211 ? -5.988 -6.414 -6.426 1 98.19 211 ILE A N 1
ATOM 1581 C CA . ILE A 1 211 ? -5.066 -6.938 -7.426 1 98.19 211 ILE A CA 1
ATOM 1582 C C . ILE A 1 211 ? -4.273 -8.102 -6.836 1 98.19 211 ILE A C 1
ATOM 1584 O O . ILE A 1 211 ? -4.145 -9.156 -7.465 1 98.19 211 ILE A O 1
ATOM 1588 N N . VAL A 1 212 ? -3.822 -7.977 -5.637 1 97.69 212 VAL A N 1
ATOM 1589 C CA . VAL A 1 212 ? -3.018 -9.016 -5 1 97.69 212 VAL A CA 1
ATOM 1590 C C . VAL A 1 212 ? -3.885 -10.242 -4.711 1 97.69 212 VAL A C 1
ATOM 1592 O O . VAL A 1 212 ? -3.449 -11.375 -4.902 1 97.69 212 VAL A O 1
ATOM 1595 N N . GLY A 1 213 ? -5.105 -9.977 -4.227 1 98.06 213 GLY A N 1
ATOM 1596 C CA . GLY A 1 213 ? -6.027 -11.086 -4.047 1 98.06 213 GLY A CA 1
ATOM 1597 C C . GLY A 1 213 ? -6.254 -11.883 -5.312 1 98.06 213 GLY A C 1
ATOM 1598 O O . GLY A 1 213 ? -6.332 -13.109 -5.273 1 98.06 213 GLY A O 1
ATOM 1599 N N . GLU A 1 214 ? -6.348 -11.172 -6.402 1 98.12 214 GLU A N 1
ATOM 1600 C CA . GLU A 1 214 ? -6.574 -11.836 -7.688 1 98.12 214 GLU A CA 1
ATOM 1601 C C . GLU A 1 214 ? -5.312 -12.547 -8.164 1 98.12 214 GLU A C 1
ATOM 1603 O O . GLU A 1 214 ? -5.398 -13.586 -8.828 1 98.12 214 GLU A O 1
ATOM 1608 N N . PHE A 1 215 ? -4.09 -12 -7.875 1 97.38 215 PHE A N 1
ATOM 1609 C CA . PHE A 1 215 ? -2.838 -12.664 -8.211 1 97.38 215 PHE A CA 1
ATOM 1610 C C . PHE A 1 215 ? -2.73 -14.008 -7.504 1 97.38 215 PHE A C 1
ATOM 1612 O O . PHE A 1 215 ? -2.283 -14.992 -8.094 1 97.38 215 PHE A O 1
ATOM 1619 N N . VAL A 1 216 ? -3.123 -13.977 -6.227 1 96.75 216 VAL A N 1
ATOM 1620 C CA . VAL A 1 216 ? -2.918 -15.141 -5.371 1 96.75 216 VAL A CA 1
ATOM 1621 C C . VAL A 1 216 ? -3.938 -16.219 -5.723 1 96.75 216 VAL A C 1
ATOM 1623 O O . VAL A 1 216 ? -3.613 -17.422 -5.719 1 96.75 216 VAL A O 1
ATOM 1626 N N . GLY A 1 217 ? -5.191 -15.719 -5.992 1 95.69 217 GLY A N 1
ATOM 1627 C CA . GLY A 1 217 ? -6.219 -16.688 -6.359 1 95.69 217 GLY A CA 1
ATOM 1628 C C . GLY A 1 217 ? -7.5 -16.031 -6.84 1 95.69 217 GLY A C 1
ATOM 1629 O O . GLY A 1 217 ? -8.188 -15.359 -6.07 1 95.69 217 GLY A O 1
ATOM 1630 N N . ALA A 1 218 ? -7.785 -16.359 -8.094 1 97.12 218 ALA A N 1
ATOM 1631 C CA . ALA A 1 218 ? -9.016 -15.836 -8.688 1 97.12 218 ALA A CA 1
ATOM 1632 C C . ALA A 1 218 ? -9.352 -16.578 -9.984 1 97.12 218 ALA A C 1
ATOM 1634 O O . ALA A 1 218 ? -8.508 -17.266 -10.547 1 97.12 218 ALA A O 1
ATOM 1635 N N . SER A 1 219 ? -10.656 -16.422 -10.367 1 96.75 219 SER A N 1
ATOM 1636 C CA . SER A 1 219 ? -11.086 -16.969 -11.648 1 96.75 219 SER A CA 1
ATOM 1637 C C . SER A 1 219 ? -11.5 -15.867 -12.617 1 96.75 219 SER A C 1
ATOM 1639 O O . SER A 1 219 ? -11.859 -16.141 -13.766 1 96.75 219 SER A O 1
ATOM 1641 N N . ALA A 1 220 ? -11.484 -14.727 -12.148 1 97.69 220 ALA A N 1
ATOM 1642 C CA . ALA A 1 220 ? -11.828 -13.555 -12.945 1 97.69 220 ALA A CA 1
ATOM 1643 C C . ALA A 1 220 ? -11.18 -12.289 -12.367 1 97.69 220 ALA A C 1
ATOM 1645 O O . ALA A 1 220 ? -10.609 -12.32 -11.281 1 97.69 220 ALA A O 1
ATOM 1646 N N . GLY A 1 221 ? -11.289 -11.164 -13.18 1 98.56 221 GLY A N 1
ATOM 1647 C CA . GLY A 1 221 ? -10.711 -9.898 -12.758 1 98.56 221 GLY A CA 1
ATOM 1648 C C . GLY A 1 221 ? -9.469 -9.516 -13.539 1 98.56 221 GLY A C 1
ATOM 1649 O O . GLY A 1 221 ? -8.891 -10.344 -14.242 1 98.56 221 GLY A O 1
ATOM 1650 N N . LEU A 1 222 ? -9.094 -8.336 -13.398 1 98.75 222 LEU A N 1
ATOM 1651 C CA . LEU A 1 222 ? -7.949 -7.812 -14.141 1 98.75 222 LEU A CA 1
ATOM 1652 C C . LEU A 1 222 ? -6.648 -8.43 -13.641 1 98.75 222 LEU A C 1
ATOM 1654 O O . LEU A 1 222 ? -5.75 -8.719 -14.43 1 98.75 222 LEU A O 1
ATOM 1658 N N . GLY A 1 223 ? -6.551 -8.539 -12.297 1 98.38 223 GLY A N 1
ATOM 1659 C CA . GLY A 1 223 ? -5.371 -9.195 -11.758 1 98.38 223 GLY A CA 1
ATOM 1660 C C . GLY A 1 223 ? -5.207 -10.617 -12.258 1 98.38 223 GLY A C 1
ATOM 1661 O O . GLY A 1 223 ? -4.098 -11.039 -12.602 1 98.38 223 GLY A O 1
ATOM 1662 N N . TYR A 1 224 ? -6.258 -11.32 -12.273 1 98.06 224 TYR A N 1
ATOM 1663 C CA . TYR A 1 224 ? -6.262 -12.672 -12.82 1 98.06 224 TYR A CA 1
ATOM 1664 C C . TYR A 1 224 ? -5.844 -12.672 -14.289 1 98.06 224 TYR A C 1
ATOM 1666 O O . TYR A 1 224 ? -5.027 -13.492 -14.711 1 98.06 224 TYR A O 1
ATOM 1674 N N . MET A 1 225 ? -6.422 -11.781 -14.992 1 98.5 225 MET A N 1
ATOM 1675 C CA . MET A 1 225 ? -6.125 -11.672 -16.422 1 98.5 225 MET A CA 1
ATOM 1676 C C . MET A 1 225 ? -4.648 -11.375 -16.641 1 98.5 225 MET A C 1
ATOM 1678 O O . MET A 1 225 ? -4.027 -11.945 -17.547 1 98.5 225 MET A O 1
ATOM 1682 N N . ILE A 1 226 ? -4.07 -10.516 -15.859 1 98.38 226 ILE A N 1
ATOM 1683 C CA . ILE A 1 226 ? -2.66 -10.164 -15.969 1 98.38 226 ILE A CA 1
ATOM 1684 C C . ILE A 1 226 ? -1.797 -11.391 -15.695 1 98.38 226 ILE A C 1
ATOM 1686 O O . ILE A 1 226 ? -0.881 -11.703 -16.469 1 98.38 226 ILE A O 1
ATOM 1690 N N . GLN A 1 227 ? -2.092 -12.094 -14.672 1 96.06 227 GLN A N 1
ATOM 1691 C CA . GLN A 1 227 ? -1.321 -13.273 -14.305 1 96.06 227 GLN A CA 1
ATOM 1692 C C . GLN A 1 227 ? -1.438 -14.359 -15.383 1 96.06 227 GLN A C 1
ATOM 1694 O O . GLN A 1 227 ? -0.441 -14.984 -15.75 1 96.06 227 GLN A O 1
ATOM 1699 N N . PHE A 1 228 ? -2.627 -14.547 -15.844 1 96.31 228 PHE A N 1
ATOM 1700 C CA . PHE A 1 228 ? -2.873 -15.555 -16.859 1 96.31 228 PHE A CA 1
ATOM 1701 C C . PHE A 1 228 ? -2.166 -15.195 -18.156 1 96.31 228 PHE A C 1
ATOM 1703 O O . PHE A 1 228 ? -1.493 -16.031 -18.766 1 96.31 228 PHE A O 1
ATOM 1710 N N . ALA A 1 229 ? -2.352 -14 -18.578 1 97.31 229 ALA A N 1
ATOM 1711 C CA . ALA A 1 229 ? -1.713 -13.539 -19.812 1 97.31 229 ALA A CA 1
ATOM 1712 C C . ALA A 1 229 ? -0.193 -13.617 -19.703 1 97.31 229 ALA A C 1
ATOM 1714 O O . ALA A 1 229 ? 0.487 -13.945 -20.672 1 97.31 229 ALA A O 1
ATOM 1715 N N . SER A 1 230 ? 0.312 -1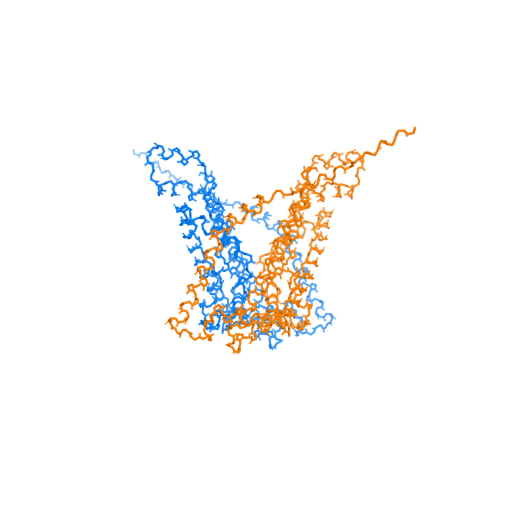3.289 -18.547 1 96.06 230 SER A N 1
ATOM 1716 C CA . SER A 1 230 ? 1.752 -13.367 -18.328 1 96.06 230 SER A CA 1
ATOM 1717 C C . SER A 1 230 ? 2.246 -14.812 -18.438 1 96.06 230 SER A C 1
ATOM 1719 O O . SER A 1 230 ? 3.295 -15.062 -19.031 1 96.06 230 SER A O 1
ATOM 1721 N N . SER A 1 231 ? 1.494 -15.711 -17.875 1 93.44 231 SER A N 1
ATOM 1722 C CA . SER A 1 231 ? 1.872 -17.125 -17.938 1 93.44 231 SER A CA 1
ATOM 1723 C C . SER A 1 231 ? 1.835 -17.641 -19.375 1 93.44 231 SER A C 1
ATOM 1725 O O . SER A 1 231 ? 2.518 -18.609 -19.703 1 93.44 231 SER A O 1
ATOM 1727 N N . GLN A 1 232 ? 1.043 -17 -20.203 1 95 232 GLN A N 1
ATOM 1728 C CA . GLN A 1 232 ? 0.939 -17.359 -21.609 1 95 232 GLN A CA 1
ATOM 1729 C C . GLN A 1 232 ? 1.872 -16.516 -22.469 1 95 232 GLN A C 1
ATOM 1731 O O . GLN A 1 232 ? 1.835 -16.594 -23.688 1 95 232 GLN A O 1
ATOM 1736 N N . MET A 1 233 ? 2.594 -15.633 -21.859 1 94.31 233 MET A N 1
ATOM 1737 C CA . MET A 1 233 ? 3.543 -14.727 -22.5 1 94.31 233 MET A CA 1
ATOM 1738 C C . MET A 1 233 ? 2.838 -13.828 -23.5 1 94.31 233 MET A C 1
ATOM 1740 O O . MET A 1 233 ? 3.414 -13.469 -24.531 1 94.31 233 MET A O 1
ATOM 1744 N N . ASP A 1 234 ? 1.599 -13.617 -23.281 1 95.75 234 ASP A N 1
ATOM 1745 C CA . ASP A 1 234 ? 0.837 -12.633 -24.047 1 95.75 234 ASP A CA 1
ATOM 1746 C C . ASP A 1 234 ? 1.021 -11.227 -23.469 1 95.75 234 ASP A C 1
ATOM 1748 O O . ASP A 1 234 ? 0.11 -10.688 -22.844 1 95.75 234 ASP A O 1
ATOM 1752 N N . THR A 1 235 ? 2.084 -10.641 -23.844 1 96.62 235 THR A N 1
ATOM 1753 C CA . THR A 1 235 ? 2.502 -9.398 -23.188 1 96.62 235 THR A CA 1
ATOM 1754 C C . THR A 1 235 ? 1.595 -8.242 -23.594 1 96.62 235 THR A C 1
ATOM 1756 O O . THR A 1 235 ? 1.366 -7.316 -22.812 1 96.62 235 THR A O 1
ATOM 1759 N N . ALA A 1 236 ? 1.068 -8.297 -24.75 1 97.06 236 ALA A N 1
ATOM 1760 C CA . ALA A 1 236 ? 0.161 -7.234 -25.188 1 97.06 236 ALA A CA 1
ATOM 1761 C C . ALA A 1 236 ? -1.08 -7.18 -24.297 1 97.06 236 ALA A C 1
ATOM 1763 O O . ALA A 1 236 ? -1.523 -6.098 -23.906 1 97.06 236 ALA A O 1
ATOM 1764 N N . LEU A 1 237 ? -1.579 -8.336 -24.031 1 97.5 237 LEU A N 1
ATOM 1765 C CA . LEU A 1 237 ? -2.75 -8.398 -23.156 1 97.5 237 LEU A CA 1
ATOM 1766 C C . LEU A 1 237 ? -2.391 -7.988 -21.734 1 97.5 237 LEU A C 1
ATOM 1768 O O . LEU A 1 237 ? -3.201 -7.371 -21.047 1 97.5 237 LEU A O 1
ATOM 1772 N N . VAL A 1 238 ? -1.197 -8.367 -21.312 1 97.81 238 VAL A N 1
ATOM 1773 C CA . VAL A 1 238 ? -0.729 -7.938 -19.984 1 97.81 238 VAL A CA 1
ATOM 1774 C C . VAL A 1 238 ? -0.761 -6.414 -19.906 1 97.81 238 VAL A C 1
ATOM 1776 O O . VAL A 1 238 ? -1.333 -5.852 -18.969 1 97.81 238 VAL A O 1
ATOM 1779 N N . PHE A 1 239 ? -0.208 -5.738 -20.922 1 97.56 239 PHE A N 1
ATOM 1780 C CA . PHE A 1 239 ? -0.145 -4.281 -20.922 1 97.56 239 PHE A CA 1
ATOM 1781 C C . PHE A 1 239 ? -1.54 -3.678 -21.031 1 97.56 239 PHE A C 1
ATOM 1783 O O . PHE A 1 239 ? -1.836 -2.662 -20.391 1 97.56 239 PHE A O 1
ATOM 1790 N N . ALA A 1 240 ? -2.346 -4.277 -21.828 1 98.06 240 ALA A N 1
ATOM 1791 C CA . ALA A 1 240 ? -3.715 -3.787 -21.953 1 98.06 240 ALA A CA 1
ATOM 1792 C C . ALA A 1 240 ? -4.449 -3.852 -20.625 1 98.06 240 ALA A C 1
ATOM 1794 O O . ALA A 1 240 ? -5.145 -2.906 -20.234 1 98.06 240 ALA A O 1
ATOM 1795 N N . ALA A 1 241 ? -4.336 -4.965 -19.922 1 98.25 241 ALA A N 1
ATOM 1796 C CA . ALA A 1 241 ? -4.953 -5.129 -18.609 1 98.25 241 ALA A CA 1
ATOM 1797 C C . ALA A 1 241 ? -4.359 -4.152 -17.609 1 98.25 241 ALA A C 1
ATOM 1799 O O . ALA A 1 241 ? -5.066 -3.652 -16.719 1 98.25 241 ALA A O 1
ATOM 1800 N N . LEU A 1 242 ? -3.086 -3.887 -17.719 1 97.06 242 LEU A N 1
ATOM 1801 C CA . LEU A 1 242 ? -2.426 -2.914 -16.844 1 97.06 242 LEU A CA 1
ATOM 1802 C C . LEU A 1 242 ? -3.004 -1.519 -17.062 1 97.06 242 LEU A C 1
ATOM 1804 O O . LEU A 1 242 ? -3.174 -0.762 -16.094 1 97.06 242 LEU A O 1
ATOM 1808 N N . VAL A 1 243 ? -3.254 -1.172 -18.266 1 96.06 243 VAL A N 1
ATOM 1809 C CA . VAL A 1 243 ? -3.879 0.111 -18.562 1 96.06 243 VAL A CA 1
ATOM 1810 C C . VAL A 1 243 ? -5.238 0.198 -17.875 1 96.06 243 VAL A C 1
ATOM 1812 O O . VAL A 1 243 ? -5.566 1.214 -17.266 1 96.06 243 VAL A O 1
ATOM 1815 N N . GLN A 1 244 ? -6.012 -0.89 -17.953 1 97.19 244 GLN A N 1
ATOM 1816 C CA . GLN A 1 244 ? -7.332 -0.912 -17.344 1 97.19 244 GLN A CA 1
ATOM 1817 C C 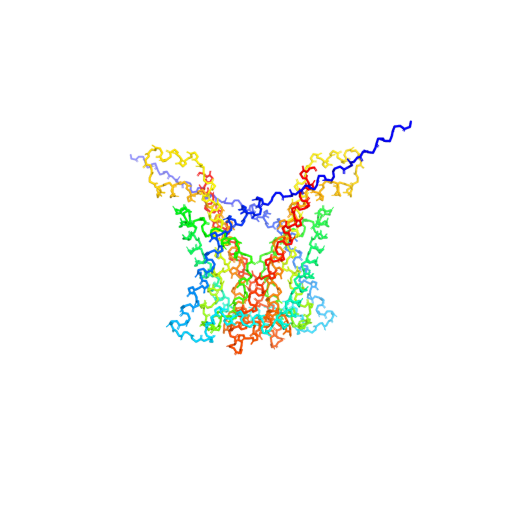. GLN A 1 244 ? -7.23 -0.794 -15.82 1 97.19 244 GLN A C 1
ATOM 1819 O O . GLN A 1 244 ? -8.031 -0.1 -15.195 1 97.19 244 GLN A O 1
ATOM 1824 N N . VAL A 1 245 ? -6.285 -1.507 -15.242 1 97 245 VAL A N 1
ATOM 1825 C CA . VAL A 1 245 ? -6.059 -1.423 -13.797 1 97 245 VAL A CA 1
ATOM 1826 C C . VAL A 1 245 ? -5.711 0.014 -13.414 1 97 245 VAL A C 1
ATOM 1828 O O . VAL A 1 245 ? -6.172 0.513 -12.383 1 97 245 VAL A O 1
ATOM 1831 N N . SER A 1 246 ? -4.875 0.637 -14.211 1 95.31 246 SER A N 1
ATOM 1832 C CA . SER A 1 246 ? -4.473 2.018 -13.961 1 95.31 246 SER A CA 1
ATOM 1833 C C . SER A 1 246 ? -5.668 2.963 -14.031 1 95.31 246 SER A C 1
ATOM 1835 O O . SER A 1 246 ? -5.809 3.855 -13.195 1 95.31 246 SER A O 1
ATOM 1837 N N . VAL A 1 247 ? -6.484 2.783 -15 1 94.56 247 VAL A N 1
ATOM 1838 C CA . VAL A 1 247 ? -7.691 3.588 -15.133 1 94.56 247 VAL A CA 1
ATOM 1839 C C . VAL A 1 247 ? -8.578 3.408 -13.906 1 94.56 247 VAL A C 1
ATOM 1841 O O . VAL A 1 247 ? -9.07 4.387 -13.336 1 94.56 247 VAL A O 1
ATOM 1844 N N . LEU A 1 248 ? -8.758 2.182 -13.469 1 94.81 248 LEU A N 1
ATOM 1845 C CA . LEU A 1 248 ? -9.57 1.901 -12.289 1 94.81 248 LEU A CA 1
ATOM 1846 C C . LEU A 1 248 ? -9 2.588 -11.055 1 94.81 248 LEU A C 1
ATOM 1848 O O . LEU A 1 248 ? -9.734 3.213 -10.289 1 94.81 248 LEU A O 1
ATOM 1852 N N . GLY A 1 249 ? -7.684 2.391 -10.883 1 94.19 249 GLY A N 1
ATOM 1853 C CA . GLY A 1 249 ? -7.039 3.018 -9.742 1 94.19 249 GLY A CA 1
ATOM 1854 C C . GLY A 1 249 ? -7.211 4.523 -9.711 1 94.19 249 GLY A C 1
ATOM 1855 O O . GLY A 1 249 ? -7.555 5.094 -8.672 1 94.19 249 GLY A O 1
ATOM 1856 N N . VAL A 1 250 ? -7.059 5.199 -10.828 1 92.38 250 VAL A N 1
ATOM 1857 C CA . VAL A 1 250 ? -7.164 6.652 -10.938 1 92.38 250 VAL A CA 1
ATOM 1858 C C . VAL A 1 250 ? -8.617 7.082 -10.742 1 92.38 250 VAL A C 1
ATOM 1860 O O . VAL A 1 250 ? -8.891 8.047 -10.023 1 92.38 250 VAL A O 1
ATOM 1863 N N . VAL A 1 251 ? -9.516 6.375 -11.32 1 94.44 251 VAL A N 1
ATOM 1864 C CA . VAL A 1 251 ? -10.938 6.703 -11.242 1 94.44 251 VAL A CA 1
ATOM 1865 C C . VAL A 1 251 ? -11.406 6.617 -9.789 1 94.44 251 VAL A C 1
ATOM 1867 O O . VAL A 1 251 ? -12.055 7.535 -9.281 1 94.44 251 VAL A O 1
ATOM 1870 N N . PHE A 1 252 ? -11.078 5.559 -9.133 1 95.75 252 PHE A N 1
ATOM 1871 C CA . PHE A 1 252 ? -11.516 5.387 -7.75 1 95.75 252 PHE A CA 1
ATOM 1872 C C . PHE A 1 252 ? -10.891 6.445 -6.852 1 95.75 252 PHE A C 1
ATOM 1874 O O . PHE A 1 252 ? -11.547 6.977 -5.957 1 95.75 252 PHE A O 1
ATOM 1881 N N . TYR A 1 253 ? -9.648 6.707 -7.062 1 93 253 TYR A N 1
ATOM 1882 C CA . TYR A 1 253 ? -8.984 7.734 -6.266 1 93 253 TYR A CA 1
ATOM 1883 C C . TYR A 1 253 ? -9.664 9.086 -6.445 1 93 253 TYR A C 1
ATOM 1885 O O . TYR A 1 253 ? -9.938 9.781 -5.465 1 93 253 TYR A O 1
ATOM 1893 N N . TYR A 1 254 ? -10.008 9.5 -7.621 1 91.75 254 TYR A N 1
ATOM 1894 C CA . TYR A 1 254 ? -10.57 10.812 -7.898 1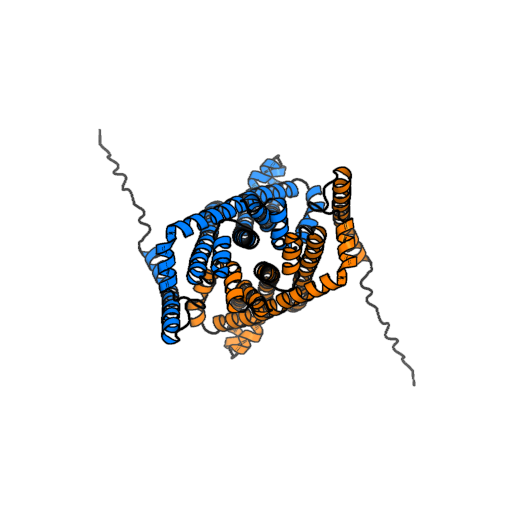 91.75 254 TYR A CA 1
ATOM 1895 C C . TYR A 1 254 ? -12.023 10.891 -7.457 1 91.75 254 TYR A C 1
ATOM 1897 O O . TYR A 1 254 ? -12.531 11.969 -7.137 1 91.75 254 TYR A O 1
ATOM 1905 N N . ILE A 1 255 ? -12.688 9.773 -7.473 1 95.19 255 ILE A N 1
ATOM 1906 C CA . ILE A 1 255 ? -14.031 9.75 -6.895 1 95.19 255 ILE A CA 1
ATOM 1907 C C . ILE A 1 255 ? -13.969 10.203 -5.438 1 95.19 255 ILE A C 1
ATOM 1909 O O . ILE A 1 255 ? -14.789 11.023 -5 1 95.19 255 ILE A O 1
ATOM 1913 N N . ILE A 1 256 ? -12.984 9.688 -4.715 1 94.19 256 ILE A N 1
ATOM 1914 C CA . ILE A 1 256 ? -12.844 10.062 -3.311 1 94.19 256 ILE A CA 1
ATOM 1915 C C . ILE A 1 256 ? -12.43 11.523 -3.201 1 94.19 256 ILE A C 1
ATOM 1917 O O . ILE A 1 256 ? -12.898 12.242 -2.318 1 94.19 256 ILE A O 1
ATOM 1921 N N . GLU A 1 257 ? -11.594 11.953 -4.109 1 90.88 257 GLU A N 1
ATOM 1922 C CA . GLU A 1 257 ? -11.188 13.359 -4.133 1 90.88 257 GLU A CA 1
ATOM 1923 C C . GLU A 1 257 ? -12.391 14.273 -4.359 1 90.88 257 GLU A C 1
ATOM 1925 O O . GLU A 1 257 ? -12.5 15.32 -3.729 1 90.88 257 GLU A O 1
ATOM 1930 N N . LEU A 1 258 ? -13.227 13.914 -5.258 1 92.5 258 LEU A N 1
ATOM 1931 C CA . LEU A 1 258 ? -14.422 14.688 -5.559 1 92.5 258 LEU A CA 1
ATOM 1932 C C . LEU A 1 258 ? -15.375 14.703 -4.371 1 92.5 258 LEU A C 1
ATOM 1934 O O . LEU A 1 258 ? -16 15.719 -4.082 1 92.5 258 LEU A O 1
ATOM 1938 N N . LEU A 1 259 ? -15.461 13.586 -3.715 1 92.69 259 LEU A N 1
ATOM 1939 C CA . LEU A 1 259 ? -16.281 13.508 -2.514 1 92.69 259 LEU A CA 1
ATOM 1940 C C . LEU A 1 259 ? -15.75 14.422 -1.422 1 92.69 259 LEU A C 1
ATOM 1942 O O . LEU A 1 259 ? -16.516 15.07 -0.712 1 92.69 259 LEU A O 1
ATOM 1946 N N . GLU A 1 260 ? -14.469 14.406 -1.283 1 91.81 260 GLU A N 1
ATOM 1947 C CA . GLU A 1 260 ? -13.836 15.289 -0.306 1 91.81 260 GLU A CA 1
ATOM 1948 C C . GLU A 1 260 ? -14.141 16.75 -0.6 1 91.81 260 GLU A C 1
ATOM 1950 O O . GLU A 1 260 ? -14.484 17.516 0.308 1 91.81 260 GLU A O 1
ATOM 1955 N N . ALA A 1 261 ? -14.062 17.172 -1.829 1 89.75 261 ALA A N 1
ATOM 1956 C CA . ALA A 1 261 ? -14.312 18.547 -2.232 1 89.75 261 ALA A CA 1
ATOM 1957 C C . ALA A 1 261 ? -15.758 18.953 -1.95 1 89.75 261 ALA A C 1
ATOM 1959 O O . ALA A 1 261 ? -16.031 20.078 -1.531 1 89.75 261 ALA A O 1
ATOM 1960 N N . ARG A 1 262 ? -16.547 18.078 -2.119 1 86.94 262 ARG A N 1
ATOM 1961 C CA . ARG A 1 262 ? -17.969 18.359 -1.926 1 86.94 262 ARG A CA 1
ATOM 1962 C C . ARG A 1 262 ? -18.297 18.469 -0.443 1 86.94 262 ARG A C 1
ATOM 1964 O O . ARG A 1 262 ? -19.062 19.359 -0.038 1 86.94 262 ARG A O 1
ATOM 1971 N N . PHE A 1 263 ? -17.719 17.578 0.313 1 82.81 263 PHE A N 1
ATOM 1972 C CA . PHE A 1 263 ? -18.031 17.562 1.736 1 82.81 263 PHE A CA 1
ATOM 1973 C C . PHE A 1 263 ? -17.312 18.688 2.469 1 82.81 263 PHE A C 1
ATOM 1975 O O . PHE A 1 263 ? -17.875 19.297 3.389 1 82.81 263 PHE A O 1
ATOM 1982 N N . LEU A 1 264 ? -16.125 18.938 2.102 1 78.69 264 LEU A N 1
ATOM 1983 C CA . LEU A 1 264 ? -15.359 19.969 2.812 1 78.69 264 LEU A CA 1
ATOM 1984 C C . LEU A 1 264 ? -15.758 21.359 2.346 1 78.69 264 LEU A C 1
ATOM 1986 O O . LEU A 1 264 ? -15.562 22.344 3.072 1 78.69 264 LEU A O 1
ATOM 1990 N N . ALA A 1 265 ? -16.188 21.531 1.25 1 69.31 265 ALA A N 1
ATOM 1991 C CA . ALA A 1 265 ? -16.781 22.812 0.849 1 69.31 265 ALA A CA 1
ATOM 1992 C C . ALA A 1 265 ? -17.906 23.219 1.786 1 69.31 265 ALA A C 1
ATOM 1994 O O . ALA A 1 265 ? -18.094 24.391 2.07 1 69.31 265 ALA A O 1
ATOM 1995 N N . TRP A 1 266 ? -18.438 22.266 2.307 1 58 266 TRP A N 1
ATOM 1996 C CA . TRP A 1 266 ? -19.547 22.531 3.215 1 58 266 TRP A CA 1
ATOM 1997 C C . TRP A 1 266 ? -19.047 22.891 4.605 1 58 266 TRP A C 1
ATOM 1999 O O . TRP A 1 266 ? -19.641 23.734 5.293 1 58 266 TRP A O 1
ATOM 2009 N N . ALA A 1 267 ? -17.938 22.328 4.973 1 56.91 267 ALA A N 1
ATOM 2010 C CA . ALA A 1 267 ? -17.422 22.547 6.324 1 56.91 267 ALA A CA 1
ATOM 2011 C C . ALA A 1 267 ? -16.828 23.938 6.473 1 56.91 267 ALA A C 1
ATOM 2013 O O . ALA A 1 267 ? -16.844 24.516 7.566 1 56.91 267 ALA A O 1
ATOM 2014 N N . VAL A 1 268 ? -16.219 24.469 5.449 1 51.19 268 VAL A N 1
ATOM 2015 C CA . VAL A 1 268 ? -15.625 25.797 5.52 1 51.19 268 VAL A CA 1
ATOM 2016 C C . VAL A 1 268 ? -16.734 26.844 5.457 1 51.19 268 VAL A C 1
ATOM 2018 O O . VAL A 1 268 ? -16.547 27.984 5.918 1 51.19 268 VAL A O 1
ATOM 2021 N N . HIS A 1 269 ? -17.828 26.562 4.906 1 43.62 269 HIS A N 1
ATOM 2022 C CA . HIS A 1 269 ? -18.844 27.594 4.973 1 43.62 269 HIS A CA 1
ATOM 2023 C C . HIS A 1 269 ? -19.797 27.359 6.141 1 43.62 269 HIS A C 1
ATOM 2025 O O . HIS A 1 269 ? -20.172 26.219 6.418 1 43.62 269 HIS A O 1
ATOM 2031 N N . MET B 1 1 ? 55.094 17.859 46.031 1 31.58 1 MET B N 1
ATOM 2032 C CA . MET B 1 1 ? 54.625 16.969 45 1 31.58 1 MET B CA 1
ATOM 2033 C C . MET B 1 1 ? 53.25 16.406 45.344 1 31.58 1 MET B C 1
ATOM 2035 O O . MET B 1 1 ? 53.156 15.398 46.062 1 31.58 1 MET B O 1
ATOM 2039 N N . MET B 1 2 ? 52.219 17.281 45.688 1 36.72 2 MET B N 1
ATOM 2040 C CA . MET B 1 2 ? 50.844 17.016 46.094 1 36.72 2 MET B CA 1
ATOM 2041 C C . MET B 1 2 ? 50.062 16.297 45 1 36.72 2 MET B C 1
ATOM 2043 O O . MET B 1 2 ? 50 16.781 43.875 1 36.72 2 MET B O 1
ATOM 2047 N N . ASP B 1 3 ? 49.938 14.938 45.031 1 36.81 3 ASP B N 1
ATOM 2048 C CA . ASP B 1 3 ? 49.219 13.953 44.219 1 36.81 3 ASP B CA 1
ATOM 2049 C C . ASP B 1 3 ? 47.719 14.242 44.219 1 36.81 3 ASP B C 1
ATOM 2051 O O . ASP B 1 3 ? 47.031 14.047 45.219 1 36.81 3 ASP B O 1
ATOM 2055 N N . THR B 1 4 ? 47.188 15.32 43.625 1 41.81 4 THR B N 1
ATOM 2056 C CA . THR B 1 4 ? 45.781 15.617 43.375 1 41.81 4 THR B CA 1
ATOM 2057 C C . THR B 1 4 ? 45.156 14.555 42.5 1 41.81 4 THR B C 1
ATOM 2059 O O . THR B 1 4 ? 45.344 14.555 41.281 1 41.81 4 THR B O 1
ATOM 2062 N N . SER B 1 5 ? 45.125 13.242 42.875 1 40.09 5 SER B N 1
ATOM 2063 C CA . SER B 1 5 ? 44.344 12.219 42.156 1 40.09 5 SER B CA 1
ATOM 2064 C C . SER B 1 5 ? 42.875 12.602 42.031 1 40.09 5 SER B C 1
ATOM 2066 O O . SER B 1 5 ? 42.188 12.688 43.062 1 40.09 5 SER B O 1
ATOM 2068 N N . THR B 1 6 ? 42.469 13.461 41.094 1 39.22 6 THR B N 1
ATOM 2069 C CA . THR B 1 6 ? 41.094 13.742 40.656 1 39.22 6 THR B CA 1
ATOM 2070 C C . THR B 1 6 ? 40.344 12.445 40.344 1 39.22 6 THR B C 1
ATOM 2072 O O . THR B 1 6 ? 40.688 11.75 39.375 1 39.22 6 THR B O 1
ATOM 2075 N N . THR B 1 7 ? 39.844 11.711 41.312 1 38.34 7 THR B N 1
ATOM 2076 C CA . THR B 1 7 ? 38.938 10.594 41.125 1 38.34 7 THR B CA 1
ATOM 2077 C C . THR B 1 7 ? 37.75 11.023 40.25 1 38.34 7 THR B C 1
ATOM 2079 O O . THR B 1 7 ? 36.969 11.891 40.656 1 38.34 7 THR B O 1
ATOM 2082 N N . MET B 1 8 ? 37.812 10.945 38.938 1 38.97 8 MET B N 1
ATOM 2083 C CA . MET B 1 8 ? 36.719 11.055 37.969 1 38.97 8 MET B CA 1
ATOM 2084 C C . MET B 1 8 ? 35.562 10.156 38.375 1 38.97 8 MET B C 1
ATOM 2086 O O . MET B 1 8 ? 35.656 8.93 38.312 1 38.97 8 MET B O 1
ATOM 2090 N N . LYS B 1 9 ? 34.688 10.539 39.344 1 38.41 9 LYS B N 1
ATOM 2091 C CA . LYS B 1 9 ? 33.438 9.883 39.625 1 38.41 9 LYS B CA 1
ATOM 2092 C C . LYS B 1 9 ? 32.625 9.672 38.344 1 38.41 9 LYS B C 1
ATOM 2094 O O . LYS B 1 9 ? 32.344 10.633 37.625 1 38.41 9 LYS B O 1
ATOM 2099 N N . ASN B 1 10 ? 32.812 8.578 37.656 1 36.19 10 ASN B N 1
ATOM 2100 C CA . ASN B 1 10 ? 31.969 8.031 36.594 1 36.19 10 ASN B CA 1
ATOM 2101 C C . ASN B 1 10 ? 30.484 8.086 36.969 1 36.19 10 ASN B C 1
ATOM 2103 O O . ASN B 1 10 ? 30.062 7.406 37.906 1 36.19 10 ASN B O 1
ATOM 2107 N N . HIS B 1 11 ? 29.875 9.25 37.031 1 37.72 11 HIS B N 1
ATOM 2108 C CA . HIS B 1 11 ? 28.422 9.281 37.062 1 37.72 11 HIS B CA 1
ATOM 2109 C C . HIS B 1 11 ? 27.812 8.383 36 1 37.72 11 HIS B C 1
ATOM 2111 O O . HIS B 1 11 ? 27.797 8.734 34.812 1 37.72 11 HIS B O 1
ATOM 2117 N N . SER B 1 12 ? 27.922 7.082 36.156 1 39.12 12 SER B N 1
ATOM 2118 C CA . SER B 1 12 ? 27.047 6.207 35.406 1 39.12 12 SER B CA 1
ATOM 2119 C C . SER B 1 12 ? 25.625 6.734 35.375 1 39.12 12 SER B C 1
ATOM 2121 O O . SER B 1 12 ? 24.984 6.898 36.406 1 39.12 12 SER B O 1
ATOM 2123 N N . THR B 1 13 ? 25.328 7.676 34.5 1 40.22 13 THR B N 1
ATOM 2124 C CA . THR B 1 13 ? 23.938 8 34.156 1 40.22 13 THR B CA 1
ATOM 2125 C C . THR B 1 13 ? 23.094 6.734 34.062 1 40.22 13 THR B C 1
ATOM 2127 O O . THR B 1 13 ? 23.188 6.008 33.062 1 40.22 13 THR B O 1
ATOM 2130 N N . MET B 1 14 ? 22.938 6.004 35.125 1 39.41 14 MET B N 1
ATOM 2131 C CA . MET B 1 14 ? 21.938 4.941 35.125 1 39.41 14 MET B CA 1
ATOM 2132 C C . MET B 1 14 ? 20.594 5.449 34.594 1 39.41 14 MET B C 1
ATOM 2134 O O . MET B 1 14 ? 20.062 6.434 35.094 1 39.41 14 MET B O 1
ATOM 2138 N N . VAL B 1 15 ? 20.359 5.441 33.344 1 48.16 15 VAL B N 1
ATOM 2139 C CA . VAL B 1 15 ? 18.984 5.547 32.844 1 48.16 15 VAL B CA 1
ATOM 2140 C C . VAL B 1 15 ? 18.031 4.938 33.875 1 48.16 15 VAL B C 1
ATOM 2142 O O . VAL B 1 15 ? 18.172 3.768 34.25 1 48.16 15 VAL B O 1
ATOM 2145 N N . PRO B 1 16 ? 17.359 5.641 34.719 1 49.38 16 PRO B N 1
ATOM 2146 C CA . PRO B 1 16 ? 16.562 5.117 35.844 1 49.38 16 PRO B CA 1
ATOM 2147 C C . PRO B 1 16 ? 15.648 3.969 35.406 1 49.38 16 PRO B C 1
ATOM 2149 O O . PRO B 1 16 ? 15.062 4.004 34.344 1 49.38 16 PRO B O 1
ATOM 2152 N N . ALA B 1 17 ? 15.711 2.721 35.875 1 51.53 17 ALA B N 1
ATOM 2153 C CA . ALA B 1 17 ? 14.891 1.517 35.875 1 51.53 17 ALA B CA 1
ATOM 2154 C C . ALA B 1 17 ? 13.406 1.869 35.844 1 51.53 17 ALA B C 1
ATOM 2156 O O . ALA B 1 17 ? 12.57 1.05 35.438 1 51.53 17 ALA B O 1
ATOM 2157 N N . GLY B 1 18 ? 13.031 3.041 36.094 1 52.22 18 GLY B N 1
ATOM 2158 C CA . GLY B 1 18 ? 11.664 3.527 36.219 1 52.22 18 GLY B CA 1
ATOM 2159 C C . GLY B 1 18 ? 10.984 3.699 34.875 1 52.22 18 GLY B C 1
ATOM 2160 O O . GLY B 1 18 ? 9.781 3.477 34.75 1 52.22 18 GLY B O 1
ATOM 2161 N N . ARG B 1 19 ? 11.703 4.121 33.906 1 59.44 19 ARG B N 1
ATOM 2162 C CA . ARG B 1 19 ? 11.086 4.387 32.594 1 59.44 19 ARG B CA 1
ATOM 2163 C C . ARG B 1 19 ? 10.719 3.084 31.891 1 59.44 19 ARG B C 1
ATOM 2165 O O . ARG B 1 19 ? 9.672 3.002 31.234 1 59.44 19 ARG B O 1
ATOM 2172 N N . LEU B 1 20 ? 11.617 2.168 32.031 1 57.34 20 LEU B N 1
ATOM 2173 C CA . LEU B 1 20 ? 11.305 0.873 31.453 1 57.34 20 LEU B CA 1
ATOM 2174 C C . LEU B 1 20 ? 10.109 0.232 32.125 1 57.34 20 LEU B C 1
ATOM 2176 O O . LEU B 1 20 ? 9.258 -0.375 31.484 1 57.34 20 LEU B O 1
ATOM 2180 N N . SER B 1 21 ? 10.172 0.321 33.531 1 58.81 21 SER B N 1
ATOM 2181 C CA . SER B 1 21 ? 9.055 -0.22 34.281 1 58.81 21 SER B CA 1
ATOM 2182 C C . SER B 1 21 ? 7.754 0.499 33.969 1 58.81 21 SER B C 1
ATOM 2184 O O . SER B 1 21 ? 6.695 -0.129 33.844 1 58.81 21 SER B O 1
ATOM 2186 N N . GLN B 1 22 ? 7.848 1.745 33.719 1 60.12 22 GLN B N 1
ATOM 2187 C CA . GLN B 1 22 ? 6.676 2.525 33.344 1 60.12 22 GLN B CA 1
ATOM 2188 C C . GLN B 1 22 ? 6.223 2.166 31.922 1 60.12 22 GLN B C 1
ATOM 2190 O O . GLN B 1 22 ? 5.023 2.064 31.672 1 60.12 22 GLN B O 1
ATOM 2195 N N . ALA B 1 23 ? 7.184 1.924 31.156 1 61.44 23 ALA B N 1
ATOM 2196 C CA . ALA B 1 23 ? 6.867 1.503 29.797 1 61.44 23 ALA B CA 1
ATOM 2197 C C . ALA B 1 23 ? 6.242 0.111 29.781 1 61.44 23 ALA B C 1
ATOM 2199 O O . ALA B 1 23 ? 5.285 -0.14 29.047 1 61.44 23 ALA B O 1
ATOM 2200 N N . LEU B 1 24 ? 6.781 -0.719 30.594 1 60.59 24 LEU B N 1
ATOM 2201 C CA . LEU B 1 24 ? 6.223 -2.064 30.688 1 60.59 24 LEU B CA 1
ATOM 2202 C C . LEU B 1 24 ? 4.844 -2.039 31.328 1 60.59 24 LEU B C 1
ATOM 2204 O O . LEU B 1 24 ? 3.949 -2.785 30.922 1 60.59 24 LEU B O 1
ATOM 2208 N N . ARG B 1 25 ? 4.672 -1.266 32.25 1 61.5 25 ARG B N 1
ATOM 2209 C CA . ARG B 1 25 ? 3.369 -1.115 32.906 1 61.5 25 ARG B CA 1
ATOM 2210 C C . ARG B 1 25 ? 2.348 -0.534 31.922 1 61.5 25 ARG B C 1
ATOM 2212 O O . ARG B 1 25 ? 1.18 -0.929 31.922 1 61.5 25 ARG B O 1
ATOM 2219 N N . ALA B 1 26 ? 2.869 0.348 31.156 1 63.97 26 ALA B N 1
ATOM 2220 C CA . ALA B 1 26 ? 1.996 0.955 30.156 1 63.97 26 ALA B CA 1
ATOM 2221 C C . ALA B 1 26 ? 1.65 -0.043 29.047 1 63.97 26 ALA B C 1
ATOM 2223 O O . ALA B 1 26 ? 0.584 0.046 28.438 1 63.97 26 ALA B O 1
ATOM 2224 N N . ALA B 1 27 ? 2.477 -1.034 28.953 1 70.44 27 ALA B N 1
ATOM 2225 C CA . ALA B 1 27 ? 2.275 -2.037 27.922 1 70.44 27 ALA B CA 1
ATOM 2226 C C . ALA B 1 27 ? 1.533 -3.254 28.453 1 70.44 27 ALA B C 1
ATOM 2228 O O . ALA B 1 27 ? 1.066 -4.098 27.688 1 70.44 27 ALA B O 1
ATOM 2229 N N . THR B 1 28 ? 1.285 -3.365 29.719 1 75.88 28 THR B N 1
ATOM 2230 C CA . THR B 1 28 ? 0.746 -4.543 30.391 1 75.88 28 THR B CA 1
ATOM 2231 C C . THR B 1 28 ? -0.677 -4.832 29.922 1 75.88 28 THR B C 1
ATOM 2233 O O . THR B 1 28 ? -1.005 -5.969 29.578 1 75.88 28 THR B O 1
ATOM 2236 N N . PRO B 1 29 ? -1.453 -3.801 29.859 1 75.19 29 PRO B N 1
ATOM 2237 C CA . PRO B 1 29 ? -2.801 -4.145 29.391 1 75.19 29 PRO B CA 1
ATOM 2238 C C . PRO B 1 29 ? -2.818 -4.699 27.969 1 75.19 29 PRO B C 1
ATOM 2240 O O . PRO B 1 29 ? -3.605 -5.598 27.672 1 75.19 29 PRO B O 1
ATOM 2243 N N . SER B 1 30 ? -1.989 -4.199 27.188 1 76.69 30 SER B N 1
ATOM 2244 C CA . SER B 1 30 ? -1.929 -4.66 25.812 1 76.69 30 SER B CA 1
ATOM 2245 C C . SER B 1 30 ? -1.403 -6.09 25.719 1 76.69 30 SER B C 1
ATOM 2247 O O . SER B 1 30 ? -1.914 -6.902 24.953 1 76.69 30 SER B O 1
ATOM 2249 N N . ILE B 1 31 ? -0.431 -6.371 26.547 1 81.19 31 ILE B N 1
ATOM 2250 C CA . ILE B 1 31 ? 0.152 -7.707 26.562 1 81.19 31 ILE B CA 1
ATOM 2251 C C . ILE B 1 31 ? -0.87 -8.711 27.094 1 81.19 31 ILE B C 1
ATOM 2253 O O . ILE B 1 31 ? -1.006 -9.812 26.547 1 81.19 31 ILE B O 1
ATOM 2257 N N . MET B 1 32 ? -1.574 -8.328 28.047 1 83.38 32 MET B N 1
ATOM 2258 C CA . MET B 1 32 ? -2.602 -9.195 28.609 1 83.38 32 MET B CA 1
ATOM 2259 C C . MET B 1 32 ? -3.695 -9.492 27.594 1 83.38 32 MET B C 1
ATOM 2261 O O . MET B 1 32 ? -4.199 -10.609 27.531 1 83.38 32 MET B O 1
ATOM 2265 N N . LEU B 1 33 ? -3.982 -8.523 26.891 1 81.5 33 LEU B N 1
ATOM 2266 C CA . LEU B 1 33 ? -5.023 -8.695 25.891 1 81.5 33 LEU B CA 1
ATOM 2267 C C . LEU B 1 33 ? -4.559 -9.648 24.797 1 81.5 33 LEU B C 1
ATOM 2269 O O . LEU B 1 33 ? -5.336 -10.484 24.328 1 81.5 33 LEU B O 1
ATOM 2273 N N . VAL B 1 34 ? -3.361 -9.547 24.391 1 84.12 34 VAL B N 1
ATOM 2274 C CA . VAL B 1 34 ? -2.82 -10.422 23.359 1 84.12 34 VAL B CA 1
ATOM 2275 C C . VAL B 1 34 ? -2.795 -11.859 23.859 1 84.12 34 VAL B C 1
ATOM 2277 O O . VAL B 1 34 ? -3.184 -12.781 23.141 1 84.12 34 VAL B O 1
ATOM 2280 N N . VAL B 1 35 ? -2.381 -11.984 25.094 1 88.25 35 VAL B N 1
ATOM 2281 C CA . VAL B 1 35 ? -2.312 -13.305 25.703 1 88.25 35 VAL B CA 1
ATOM 2282 C C . VAL B 1 35 ? -3.717 -13.898 25.812 1 88.25 35 VAL B C 1
ATOM 2284 O O . VAL B 1 35 ? -3.922 -15.086 25.562 1 88.25 35 VAL B O 1
ATOM 2287 N N . LEU B 1 36 ? -4.629 -13.07 26.188 1 89.44 36 LEU B N 1
ATOM 2288 C CA . LEU B 1 36 ? -6.012 -13.516 26.297 1 89.44 36 LEU B CA 1
ATOM 2289 C C . LEU B 1 36 ? -6.555 -13.945 24.938 1 89.44 36 LEU B C 1
ATOM 2291 O O . LEU B 1 36 ? -7.242 -14.961 24.828 1 89.44 36 LEU B O 1
ATOM 2295 N N . ILE B 1 37 ? -6.258 -13.195 23.984 1 88.25 37 ILE B N 1
ATOM 2296 C CA . ILE B 1 37 ? -6.723 -13.508 22.625 1 88.25 37 ILE B CA 1
ATOM 2297 C C . ILE B 1 37 ? -6.125 -14.836 22.172 1 88.25 37 ILE B C 1
ATOM 2299 O O . ILE B 1 37 ? -6.824 -15.672 21.594 1 88.25 37 ILE B O 1
ATOM 2303 N N . LEU B 1 38 ? -4.867 -15.07 22.453 1 91.75 38 LEU B N 1
ATOM 2304 C CA . LEU B 1 38 ? -4.195 -16.312 22.078 1 91.75 38 LEU B CA 1
ATOM 2305 C C . LEU B 1 38 ? -4.762 -17.5 22.844 1 91.75 38 LEU B C 1
ATOM 2307 O O . LEU B 1 38 ? -4.918 -18.578 22.297 1 91.75 38 LEU B O 1
ATOM 2311 N N . ALA B 1 39 ? -5.039 -17.234 24.109 1 93.56 39 ALA B N 1
ATOM 2312 C CA . ALA B 1 39 ? -5.602 -18.297 24.938 1 93.56 39 ALA B CA 1
ATOM 2313 C C . ALA B 1 39 ? -7 -18.688 24.469 1 93.56 39 ALA B C 1
ATOM 2315 O O . ALA B 1 39 ? -7.336 -19.859 24.391 1 93.56 39 ALA B O 1
ATOM 2316 N N . VAL B 1 40 ? -7.719 -17.703 24.219 1 93.81 40 VAL B N 1
ATOM 2317 C CA . VAL B 1 40 ? -9.07 -17.953 23.734 1 93.81 40 VAL B CA 1
ATOM 2318 C C . VAL B 1 40 ? -9.008 -18.672 22.391 1 93.81 40 VAL B C 1
ATOM 2320 O O . VAL B 1 40 ? -9.789 -19.594 22.141 1 93.81 40 VAL B O 1
ATOM 2323 N N . TRP B 1 41 ? -8.102 -18.281 21.547 1 93.38 41 TRP B N 1
ATOM 2324 C CA . TRP B 1 41 ? -7.871 -18.938 20.266 1 93.38 41 TRP B CA 1
ATOM 2325 C C . TRP B 1 41 ? -7.512 -20.406 20.469 1 93.38 41 TRP B C 1
ATOM 2327 O O . TRP B 1 41 ? -8.109 -21.281 19.844 1 93.38 41 TRP B O 1
ATOM 2337 N N . GLU B 1 42 ? -6.672 -20.641 21.359 1 94.31 42 GLU B N 1
ATOM 2338 C CA . GLU B 1 42 ? -6.246 -22.016 21.656 1 94.31 42 GLU B CA 1
ATOM 2339 C C . GLU B 1 42 ? -7.414 -22.859 22.141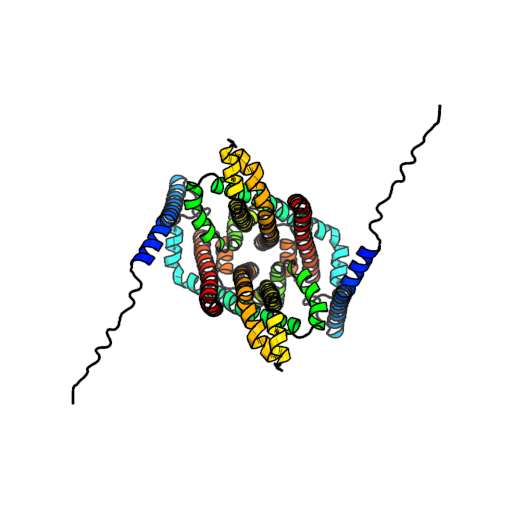 1 94.31 42 GLU B C 1
ATOM 2341 O O . GLU B 1 42 ? -7.621 -23.984 21.641 1 94.31 42 GLU B O 1
ATOM 2346 N N . VAL B 1 43 ? -8.141 -22.312 23.047 1 93.88 43 VAL B N 1
ATOM 2347 C CA . VAL B 1 43 ? -9.258 -23.031 23.641 1 93.88 43 VAL B CA 1
ATOM 2348 C C . VAL B 1 43 ? -10.336 -23.281 22.594 1 93.88 43 VAL B C 1
ATOM 2350 O O . VAL B 1 43 ? -10.922 -24.375 22.547 1 93.88 43 VAL B O 1
ATOM 2353 N N . CYS B 1 44 ? -10.539 -22.312 21.766 1 93 44 CYS B N 1
ATOM 2354 C CA . CYS B 1 44 ? -11.57 -22.438 20.75 1 93 44 CYS B CA 1
ATOM 2355 C C . CYS B 1 44 ? -11.227 -23.547 19.766 1 93 44 CYS B C 1
ATOM 2357 O O . CYS B 1 44 ? -12.094 -24.312 19.344 1 93 44 CYS B O 1
ATOM 2359 N N . VAL B 1 45 ? -9.977 -23.625 19.391 1 91.56 45 VAL B N 1
ATOM 2360 C CA . VAL B 1 45 ? -9.547 -24.641 18.438 1 91.56 45 VAL B CA 1
ATOM 2361 C C . VAL B 1 45 ? -9.711 -26.031 19.047 1 91.56 45 VAL B C 1
ATOM 2363 O O . VAL B 1 45 ? -10.164 -26.969 18.375 1 91.56 45 VAL B O 1
ATOM 2366 N N . TRP B 1 46 ? -9.461 -26.125 20.344 1 90.69 46 TRP B N 1
ATOM 2367 C CA . TRP B 1 46 ? -9.531 -27.406 21.031 1 90.69 46 TRP B CA 1
ATOM 2368 C C . TRP B 1 46 ? -10.984 -27.797 21.297 1 90.69 46 TRP B C 1
ATOM 2370 O O . TRP B 1 46 ? -11.383 -28.938 21.047 1 90.69 46 TRP B O 1
ATOM 2380 N N . VAL B 1 47 ? -11.781 -26.828 21.75 1 92 47 VAL B N 1
ATOM 2381 C CA . VAL B 1 47 ? -13.148 -27.109 22.188 1 92 47 VAL B CA 1
ATOM 2382 C C . VAL B 1 47 ? -14.031 -27.375 20.969 1 92 47 VAL B C 1
ATOM 2384 O O . VAL B 1 47 ? -14.883 -28.266 21 1 92 47 VAL B O 1
ATOM 2387 N N . LEU B 1 48 ? -13.766 -26.578 19.969 1 92.62 48 LEU B N 1
ATOM 2388 C CA . LEU B 1 48 ? -14.617 -26.703 18.781 1 92.62 48 LEU B CA 1
ATOM 2389 C C . LEU B 1 48 ? -14.055 -27.734 17.812 1 92.62 48 LEU B C 1
ATOM 2391 O O . LEU B 1 48 ? -14.656 -28.016 16.781 1 92.62 48 LEU B O 1
ATOM 2395 N N . ASP B 1 49 ? -12.984 -28.375 18.109 1 91.19 49 ASP B N 1
ATOM 2396 C CA . ASP B 1 49 ? -12.336 -29.406 17.312 1 91.19 49 ASP B CA 1
ATOM 2397 C C . ASP B 1 49 ? -12.125 -28.953 15.875 1 91.19 49 ASP B C 1
ATOM 2399 O O . ASP B 1 49 ? -12.531 -29.641 14.93 1 91.19 49 ASP B O 1
ATOM 2403 N N . VAL B 1 50 ? -11.648 -27.766 15.852 1 88.69 50 VAL B N 1
ATOM 2404 C CA . VAL B 1 50 ? -11.367 -27.203 14.539 1 88.69 50 VAL B CA 1
ATOM 2405 C C . VAL B 1 50 ? -10.188 -27.922 13.898 1 88.69 50 VAL B C 1
ATOM 2407 O O . VAL B 1 50 ? -9.18 -28.188 14.555 1 88.69 50 VAL B O 1
ATOM 2410 N N . SER B 1 51 ? -10.352 -28.312 12.68 1 90 51 SER B N 1
ATOM 2411 C CA . SER B 1 51 ? -9.273 -28.984 11.969 1 90 51 SER B CA 1
ATOM 2412 C C . SER B 1 51 ? -8.023 -28.109 11.883 1 90 51 SER B C 1
ATOM 2414 O O . SER B 1 51 ? -8.133 -26.891 11.688 1 90 51 SER B O 1
ATOM 2416 N N . ALA B 1 52 ? -6.875 -28.672 12.008 1 85.56 52 ALA B N 1
ATOM 2417 C CA . ALA B 1 52 ? -5.594 -27.984 11.93 1 85.56 52 ALA B CA 1
ATOM 2418 C C . ALA B 1 52 ? -5.371 -27.391 10.539 1 85.56 52 ALA B C 1
ATOM 2420 O O . ALA B 1 52 ? -4.613 -26.438 10.375 1 85.56 52 ALA B O 1
ATOM 2421 N N . PHE B 1 53 ? -6.09 -27.922 9.594 1 85.56 53 PHE B N 1
ATOM 2422 C CA . PHE B 1 53 ? -5.957 -27.453 8.219 1 85.56 53 PHE B CA 1
ATOM 2423 C C . PHE B 1 53 ? -6.637 -26.109 8.039 1 85.56 53 PHE B C 1
ATOM 2425 O O . PHE B 1 53 ? -6.227 -25.312 7.195 1 85.56 53 PHE B O 1
ATOM 2432 N N . VAL B 1 54 ? -7.59 -26 8.898 1 87.44 54 VAL B N 1
ATOM 2433 C CA . VAL B 1 54 ? -8.367 -24.766 8.789 1 87.44 54 VAL B CA 1
ATOM 2434 C C . VAL B 1 54 ? -7.746 -23.688 9.672 1 87.44 54 VAL B C 1
ATOM 2436 O O . VAL B 1 54 ? -7.406 -22.609 9.188 1 87.44 54 VAL B O 1
ATOM 2439 N N . LEU B 1 55 ? -7.578 -23.953 10.875 1 93 55 LEU B N 1
ATOM 2440 C CA . LEU B 1 55 ? -7.047 -23 11.844 1 93 55 LEU B CA 1
ATOM 2441 C C . LEU B 1 55 ? -6.172 -23.703 12.875 1 93 55 LEU B C 1
ATOM 2443 O O . LEU B 1 55 ? -6.68 -24.297 13.828 1 93 55 LEU B O 1
ATOM 2447 N N . PRO B 1 56 ? -4.93 -23.516 12.664 1 94.5 56 PRO B N 1
ATOM 2448 C CA . PRO B 1 56 ? -4.043 -24.156 13.641 1 94.5 56 PRO B CA 1
ATOM 2449 C C . PRO B 1 56 ? -4.062 -23.469 15 1 94.5 56 PRO B C 1
ATOM 2451 O O . PRO B 1 56 ? -4.258 -22.25 15.07 1 94.5 56 PRO B O 1
ATOM 2454 N N . ALA B 1 57 ? -3.846 -24.25 15.992 1 95.31 57 ALA B N 1
ATOM 2455 C CA . ALA B 1 57 ? -3.717 -23.688 17.328 1 95.31 57 ALA B CA 1
ATOM 2456 C C . ALA B 1 57 ? -2.414 -22.891 17.469 1 95.31 57 ALA B C 1
ATOM 2458 O O . ALA B 1 57 ? -1.412 -23.234 16.828 1 95.31 57 ALA B O 1
ATOM 2459 N N . PRO B 1 58 ? -2.508 -21.891 18.297 1 96.19 58 PRO B N 1
ATOM 2460 C CA . PRO B 1 58 ? -1.281 -21.125 18.531 1 96.19 58 PRO B CA 1
ATOM 2461 C C . PRO B 1 58 ? -0.116 -22 18.984 1 96.19 58 PRO B C 1
ATOM 2463 O O . PRO B 1 58 ? 1.033 -21.75 18.609 1 96.19 58 PRO B O 1
ATOM 2466 N N . SER B 1 59 ? -0.39 -23 19.734 1 94.94 59 SER B N 1
ATOM 2467 C CA . SER B 1 59 ? 0.664 -23.906 20.188 1 94.94 59 SER B CA 1
ATOM 2468 C C . SER B 1 59 ? 1.334 -24.609 19.016 1 94.94 59 SER B C 1
ATOM 2470 O O . SER B 1 59 ? 2.551 -24.812 19.016 1 94.94 59 SER B O 1
ATOM 2472 N N . SER B 1 60 ? 0.548 -25 18.031 1 95.38 60 SER B N 1
ATOM 2473 C CA . SER B 1 60 ? 1.092 -25.625 16.844 1 95.38 60 SER B CA 1
ATOM 2474 C C . SER B 1 60 ? 1.953 -24.656 16.031 1 95.38 60 SER B C 1
ATOM 2476 O O . SER B 1 60 ? 2.969 -25.062 15.461 1 95.38 60 SER B O 1
ATOM 2478 N N . ILE B 1 61 ? 1.53 -23.453 15.953 1 97 61 ILE B N 1
ATOM 2479 C CA . ILE B 1 61 ? 2.293 -22.422 15.258 1 97 61 ILE B CA 1
ATOM 2480 C C . ILE B 1 61 ? 3.648 -22.234 15.938 1 97 61 ILE B C 1
ATOM 2482 O O . ILE B 1 61 ? 4.68 -22.156 15.266 1 97 61 ILE B O 1
ATOM 2486 N N . PHE B 1 62 ? 3.605 -22.219 17.234 1 96.62 62 PHE B N 1
ATOM 2487 C CA . PHE B 1 62 ? 4.836 -22.047 18 1 96.62 62 PHE B CA 1
ATOM 2488 C C . PHE B 1 62 ? 5.773 -23.234 17.781 1 96.62 62 PHE B C 1
ATOM 2490 O O . PHE B 1 62 ? 6.988 -23.062 17.672 1 96.62 62 PHE B O 1
ATOM 2497 N N . ALA B 1 63 ? 5.242 -24.391 17.734 1 97 63 ALA B N 1
ATOM 2498 C CA . ALA B 1 63 ? 6.039 -25.594 17.484 1 97 63 ALA B CA 1
ATOM 2499 C C . ALA B 1 63 ? 6.742 -25.516 16.141 1 97 63 ALA B C 1
ATOM 2501 O O . ALA B 1 63 ? 7.922 -25.859 16.016 1 97 63 ALA B O 1
ATOM 2502 N N . VAL B 1 64 ? 6.004 -25.047 15.133 1 97.62 64 VAL B N 1
ATOM 2503 C CA . VAL B 1 64 ? 6.566 -24.922 13.797 1 97.62 64 VAL B CA 1
ATOM 2504 C C . VAL B 1 64 ? 7.66 -23.859 13.789 1 97.62 64 VAL B C 1
ATOM 2506 O O . VAL B 1 64 ? 8.695 -24.016 13.133 1 97.62 64 VAL B O 1
ATOM 2509 N N . LEU B 1 65 ? 7.445 -22.797 14.531 1 98 65 LEU B N 1
ATOM 2510 C CA . LEU B 1 65 ? 8.438 -21.719 14.625 1 98 65 LEU B CA 1
ATOM 2511 C C . LEU B 1 65 ? 9.75 -22.25 15.188 1 98 65 LEU B C 1
ATOM 2513 O O . LEU B 1 65 ? 10.828 -21.797 14.781 1 98 65 LEU B O 1
ATOM 2517 N N . LEU B 1 66 ? 9.625 -23.203 16.047 1 97.31 66 LEU B N 1
ATOM 2518 C CA . LEU B 1 66 ? 10.82 -23.75 16.672 1 97.31 66 LEU B CA 1
ATOM 2519 C C . LEU B 1 66 ? 11.422 -24.859 15.82 1 97.31 66 LEU B C 1
ATOM 2521 O O . LEU B 1 66 ? 12.641 -24.922 15.641 1 97.31 66 LEU B O 1
ATOM 2525 N N . GLU B 1 67 ? 10.625 -25.734 15.305 1 97.75 67 GLU B N 1
ATOM 2526 C CA . GLU B 1 67 ? 11.078 -26.906 14.57 1 97.75 67 GLU B CA 1
ATOM 2527 C C . GLU B 1 67 ? 11.648 -26.531 13.211 1 97.75 67 GLU B C 1
ATOM 2529 O O . GLU B 1 67 ? 12.602 -27.141 12.727 1 97.75 67 GLU B O 1
ATOM 2534 N N . ARG B 1 68 ? 11.016 -25.516 12.594 1 97.94 68 ARG B N 1
ATOM 2535 C CA . ARG B 1 68 ? 11.438 -25.125 11.258 1 97.94 68 ARG B CA 1
ATOM 2536 C C . ARG B 1 68 ? 12.109 -23.75 11.273 1 97.94 68 ARG B C 1
ATOM 2538 O O . ARG B 1 68 ? 11.969 -22.984 10.328 1 97.94 68 ARG B O 1
ATOM 2545 N N . GLN B 1 69 ? 12.789 -23.516 12.352 1 97.38 69 GLN B N 1
ATOM 2546 C CA . GLN B 1 69 ? 13.367 -22.203 12.586 1 97.38 69 GLN B CA 1
ATOM 2547 C C . GLN B 1 69 ? 14.414 -21.859 11.531 1 97.38 69 GLN B C 1
ATOM 2549 O O . GLN B 1 69 ? 14.492 -20.719 11.07 1 97.38 69 GLN B O 1
ATOM 2554 N N . ALA B 1 70 ? 15.211 -22.844 11.133 1 97.75 70 ALA B N 1
ATOM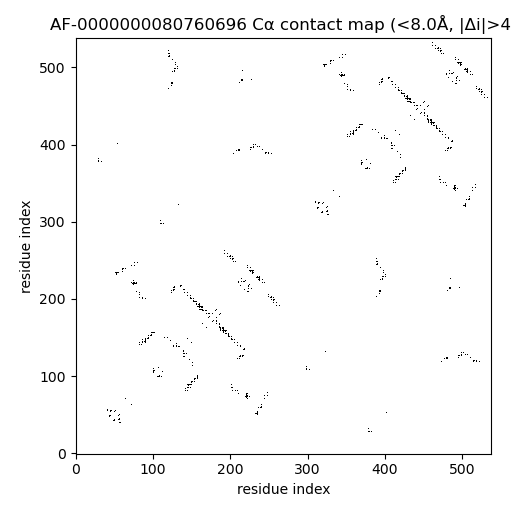 2555 C CA . ALA B 1 70 ? 16.266 -22.609 10.148 1 97.75 70 ALA B CA 1
ATOM 2556 C C . ALA B 1 70 ? 15.688 -22.234 8.789 1 97.75 70 ALA B C 1
ATOM 2558 O O . ALA B 1 70 ? 16.172 -21.312 8.133 1 97.75 70 ALA B O 1
ATOM 2559 N N . GLU B 1 71 ? 14.734 -22.969 8.359 1 97.94 71 GLU B N 1
ATOM 2560 C CA . GLU B 1 71 ? 14.055 -22.703 7.094 1 97.94 71 GLU B CA 1
ATOM 2561 C C . GLU B 1 71 ? 13.375 -21.344 7.113 1 97.94 71 GLU B C 1
ATOM 2563 O O . GLU B 1 71 ? 13.438 -20.594 6.133 1 97.94 71 GLU B O 1
ATOM 2568 N N . LEU B 1 72 ? 12.758 -21.031 8.195 1 98.5 72 LEU B N 1
ATOM 2569 C CA . LEU B 1 72 ? 12.055 -19.766 8.352 1 98.5 72 LEU B CA 1
ATOM 2570 C C . LEU B 1 72 ? 13.031 -18.609 8.375 1 98.5 72 LEU B C 1
ATOM 2572 O O . LEU B 1 72 ? 12.766 -17.547 7.785 1 98.5 72 LEU B O 1
ATOM 2576 N N . LEU B 1 73 ? 14.102 -18.781 9.031 1 98 73 LEU B N 1
ATOM 2577 C CA . LEU B 1 73 ? 15.117 -17.734 9.086 1 98 73 LEU B CA 1
ATOM 2578 C C . LEU B 1 73 ? 15.727 -17.484 7.711 1 98 73 LEU B C 1
ATOM 2580 O O . LEU B 1 73 ? 15.961 -16.344 7.332 1 98 73 LEU B O 1
ATOM 2584 N N . GLN B 1 74 ? 16.016 -18.547 7.004 1 98.25 74 GLN B N 1
ATOM 2585 C CA . GLN B 1 74 ? 16.547 -18.406 5.652 1 98.25 74 GLN B CA 1
ATOM 2586 C C . GLN B 1 74 ? 15.555 -17.656 4.754 1 98.25 74 GLN B C 1
ATOM 2588 O O . GLN B 1 74 ? 15.953 -16.781 3.979 1 98.25 74 GLN B O 1
ATOM 2593 N N . ALA B 1 75 ? 14.32 -18.031 4.824 1 98.69 75 ALA B N 1
ATOM 2594 C CA . ALA B 1 75 ? 13.281 -17.344 4.07 1 98.69 75 ALA B CA 1
ATOM 2595 C C . ALA B 1 75 ? 13.203 -15.867 4.469 1 98.69 75 ALA B C 1
ATOM 2597 O O . ALA B 1 75 ? 13.008 -15 3.619 1 98.69 75 ALA B O 1
ATOM 2598 N N . SER B 1 76 ? 13.367 -15.648 5.758 1 98.56 76 SER B N 1
ATOM 2599 C CA . SER B 1 76 ? 13.344 -14.281 6.27 1 98.56 76 SER B CA 1
ATOM 2600 C C . SER B 1 76 ? 14.5 -13.453 5.719 1 98.56 76 SER B C 1
ATOM 2602 O O . SER B 1 76 ? 14.344 -12.273 5.422 1 98.56 76 SER B O 1
ATOM 2604 N N . LEU B 1 77 ? 15.602 -14.039 5.594 1 98.38 77 LEU B N 1
ATOM 2605 C CA . LEU B 1 77 ? 16.766 -13.344 5.078 1 98.38 77 LEU B CA 1
ATOM 2606 C C . LEU B 1 77 ? 16.578 -12.961 3.613 1 98.38 77 LEU B C 1
ATOM 2608 O O . LEU B 1 77 ? 16.984 -11.875 3.191 1 98.38 77 LEU B O 1
ATOM 2612 N N . VAL B 1 78 ? 15.992 -13.836 2.871 1 98.56 78 VAL B N 1
ATOM 2613 C CA . VAL B 1 78 ? 15.742 -13.57 1.46 1 98.56 78 VAL B CA 1
ATOM 2614 C C . VAL B 1 78 ? 14.773 -12.398 1.32 1 98.56 78 VAL B C 1
ATOM 2616 O O . VAL B 1 78 ? 15.07 -11.422 0.626 1 98.56 78 VAL B O 1
ATOM 2619 N N . THR B 1 79 ? 13.664 -12.508 1.97 1 98.69 79 THR B N 1
ATOM 2620 C CA . THR B 1 79 ? 12.68 -11.43 1.932 1 98.69 79 THR B CA 1
ATOM 2621 C C . THR B 1 79 ? 13.266 -10.148 2.51 1 98.69 79 THR B C 1
ATOM 2623 O O . THR B 1 79 ? 13.039 -9.062 1.973 1 98.69 79 THR B O 1
ATOM 2626 N N . GLY B 1 80 ? 13.992 -10.266 3.592 1 98.69 80 GLY B N 1
ATOM 2627 C CA . GLY B 1 80 ? 14.641 -9.109 4.195 1 98.69 80 GLY B CA 1
ATOM 2628 C C . GLY B 1 80 ? 15.609 -8.414 3.256 1 98.69 80 GLY B C 1
ATOM 2629 O O . GLY B 1 80 ? 15.664 -7.18 3.227 1 98.69 80 GLY B O 1
ATOM 2630 N N . ALA B 1 81 ? 16.375 -9.164 2.529 1 98.56 81 ALA B N 1
ATOM 2631 C CA . ALA B 1 81 ? 17.312 -8.602 1.56 1 98.56 81 ALA B CA 1
ATOM 2632 C C . ALA B 1 81 ? 16.562 -7.867 0.446 1 98.56 81 ALA B C 1
ATOM 2634 O O . ALA B 1 81 ? 17 -6.801 -0.001 1 98.56 81 ALA B O 1
ATOM 2635 N N . GLU B 1 82 ? 15.5 -8.453 -0.033 1 98.69 82 GLU B N 1
ATOM 2636 C CA . GLU B 1 82 ? 14.688 -7.797 -1.052 1 98.69 82 GLU B CA 1
ATOM 2637 C C . GLU B 1 82 ? 14.164 -6.449 -0.561 1 98.69 82 GLU B C 1
ATOM 2639 O O . GLU B 1 82 ? 14.219 -5.457 -1.287 1 98.69 82 GLU B O 1
ATOM 2644 N N . ILE B 1 83 ? 13.688 -6.465 0.672 1 98.56 83 ILE B N 1
ATOM 2645 C CA . ILE B 1 83 ? 13.156 -5.242 1.268 1 98.56 83 ILE B CA 1
ATOM 2646 C C . ILE B 1 83 ? 14.273 -4.203 1.391 1 98.56 83 ILE B C 1
ATOM 2648 O O . ILE B 1 83 ? 14.094 -3.049 0.997 1 98.56 83 ILE B O 1
ATOM 2652 N N . LEU B 1 84 ? 15.375 -4.637 1.872 1 98.56 84 LEU B N 1
ATOM 2653 C CA . LEU B 1 84 ? 16.484 -3.732 2.127 1 98.56 84 LEU B CA 1
ATOM 2654 C C . LEU B 1 84 ? 17 -3.125 0.827 1 98.56 84 LEU B C 1
ATOM 2656 O O . LEU B 1 84 ? 17.141 -1.903 0.717 1 98.56 84 LEU B O 1
ATOM 2660 N N . TYR B 1 85 ? 17.312 -3.938 -0.15 1 98.69 85 TYR B N 1
ATOM 2661 C CA . TYR B 1 85 ? 17.828 -3.449 -1.42 1 98.69 85 TYR B CA 1
ATOM 2662 C C . TYR B 1 85 ? 16.812 -2.582 -2.137 1 98.69 85 TYR B C 1
ATOM 2664 O O . TYR B 1 85 ? 17.141 -1.513 -2.656 1 98.69 85 TYR B O 1
ATOM 2672 N N . GLY B 1 86 ? 15.594 -3.072 -2.201 1 98.75 86 GLY B N 1
ATOM 2673 C CA . GLY B 1 86 ? 14.547 -2.281 -2.83 1 98.75 86 GLY B CA 1
ATOM 2674 C C . GLY B 1 86 ? 14.375 -0.912 -2.199 1 98.75 86 GLY B C 1
ATOM 2675 O O . GLY B 1 86 ? 14.273 0.094 -2.904 1 98.75 86 GLY B O 1
ATOM 2676 N N . PHE B 1 87 ? 14.375 -0.888 -0.866 1 98.62 87 PHE B N 1
ATOM 2677 C CA . PHE B 1 87 ? 14.203 0.359 -0.129 1 98.62 87 PHE B CA 1
ATOM 2678 C C . PHE B 1 87 ? 15.367 1.304 -0.386 1 98.62 87 PHE B C 1
ATOM 2680 O O . PHE B 1 87 ? 15.172 2.48 -0.69 1 98.62 87 PHE B O 1
ATOM 2687 N N . VAL B 1 88 ? 16.547 0.807 -0.272 1 98.62 88 VAL B N 1
ATOM 2688 C CA . VAL B 1 88 ? 17.75 1.621 -0.425 1 98.62 88 VAL B CA 1
ATOM 2689 C C . VAL B 1 88 ? 17.797 2.197 -1.839 1 98.62 88 VAL B C 1
ATOM 2691 O O . VAL B 1 88 ? 18.047 3.391 -2.02 1 98.62 88 VAL B O 1
ATOM 2694 N N . TYR B 1 89 ? 17.531 1.371 -2.811 1 98.69 89 TYR B N 1
ATOM 2695 C CA . TYR B 1 89 ? 17.562 1.854 -4.188 1 98.69 89 TYR B CA 1
ATOM 2696 C C . TYR B 1 89 ? 16.438 2.857 -4.434 1 98.69 89 TYR B C 1
ATOM 2698 O O . TYR B 1 89 ? 16.609 3.811 -5.195 1 98.69 89 TYR B O 1
ATOM 2706 N N . SER B 1 90 ? 15.266 2.611 -3.83 1 98.62 90 SER B N 1
ATOM 2707 C CA . SER B 1 90 ? 14.18 3.574 -3.949 1 98.62 90 SER B CA 1
ATOM 2708 C C . SER B 1 90 ? 14.578 4.934 -3.393 1 98.62 90 SER B C 1
ATOM 2710 O O . SER B 1 90 ? 14.258 5.969 -3.98 1 98.62 90 SER B O 1
ATOM 2712 N N . CYS B 1 91 ? 15.258 4.898 -2.254 1 98.44 91 CYS B N 1
ATOM 2713 C CA . CYS B 1 91 ? 15.703 6.133 -1.624 1 98.44 91 CYS B CA 1
ATOM 2714 C C . CYS B 1 91 ? 16.734 6.844 -2.486 1 98.44 91 CYS B C 1
ATOM 2716 O O . CYS B 1 91 ? 16.656 8.055 -2.689 1 98.44 91 CYS B O 1
ATOM 2718 N N . ILE B 1 92 ? 17.688 6.105 -3.01 1 98.38 92 ILE B N 1
ATOM 2719 C CA . ILE B 1 92 ? 18.766 6.68 -3.816 1 98.38 92 ILE B CA 1
ATOM 2720 C C . ILE B 1 92 ? 18.172 7.324 -5.07 1 98.38 92 ILE B C 1
ATOM 2722 O O . ILE B 1 92 ? 18.438 8.492 -5.359 1 98.38 92 ILE B O 1
ATOM 2726 N N . VAL B 1 93 ? 17.344 6.621 -5.754 1 97.75 93 VAL B N 1
ATOM 2727 C CA . VAL B 1 93 ? 16.781 7.109 -7.004 1 97.75 93 VAL B CA 1
ATOM 2728 C C . VAL B 1 93 ? 15.789 8.234 -6.711 1 97.75 93 VAL B C 1
ATOM 2730 O O . VAL B 1 93 ? 15.773 9.25 -7.414 1 97.75 93 VAL B O 1
ATOM 2733 N N . GLY B 1 94 ? 14.938 8.047 -5.68 1 97.19 94 GLY B N 1
ATOM 2734 C CA . GLY B 1 94 ? 13.953 9.055 -5.332 1 97.19 94 GLY B CA 1
ATOM 2735 C C . GLY B 1 94 ? 14.562 10.383 -4.93 1 97.19 94 G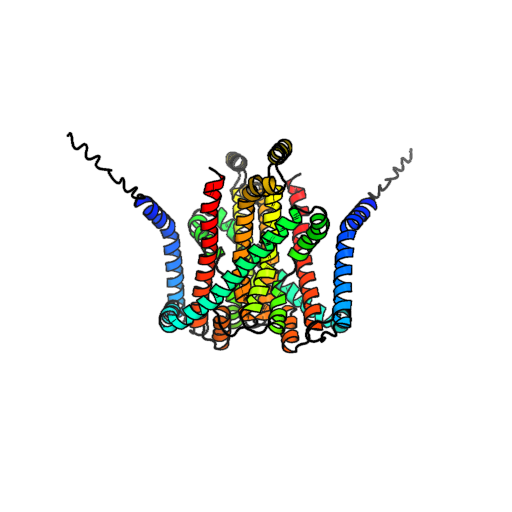LY B C 1
ATOM 2736 O O . GLY B 1 94 ? 14.133 11.438 -5.387 1 97.19 94 GLY B O 1
ATOM 2737 N N . ILE B 1 95 ? 15.57 10.305 -4.113 1 97.19 95 ILE B N 1
ATOM 2738 C CA . ILE B 1 95 ? 16.266 11.508 -3.656 1 97.19 95 ILE B CA 1
ATOM 2739 C C . ILE B 1 95 ? 16.984 12.172 -4.832 1 97.19 95 ILE B C 1
ATOM 2741 O O . ILE B 1 95 ? 16.906 13.391 -5 1 97.19 95 ILE B O 1
ATOM 2745 N N . ALA B 1 96 ? 17.641 11.391 -5.68 1 96.38 96 ALA B N 1
ATOM 2746 C CA . ALA B 1 96 ? 18.344 11.914 -6.844 1 96.38 96 ALA B CA 1
ATOM 2747 C C . ALA B 1 96 ? 17.391 12.648 -7.781 1 96.38 96 ALA B C 1
ATOM 2749 O O . ALA B 1 96 ? 17.688 13.758 -8.234 1 96.38 96 ALA B O 1
ATOM 2750 N N . VAL B 1 97 ? 16.281 12.117 -8.055 1 93.88 97 VAL B N 1
ATOM 2751 C CA . VAL B 1 97 ? 15.305 12.719 -8.953 1 93.88 97 VAL B CA 1
ATOM 2752 C C . VAL B 1 97 ? 14.742 14 -8.328 1 93.88 97 VAL B C 1
ATOM 2754 O O . VAL B 1 97 ? 14.562 15.008 -9.016 1 93.88 97 VAL B O 1
ATOM 2757 N N . ALA B 1 98 ? 14.453 13.93 -7.004 1 94.5 98 ALA B N 1
ATOM 2758 C CA . ALA B 1 98 ? 13.945 15.109 -6.316 1 94.5 98 ALA B CA 1
ATOM 2759 C C . ALA B 1 98 ? 14.938 16.266 -6.41 1 94.5 98 ALA B C 1
ATOM 2761 O O . ALA B 1 98 ? 14.555 17.406 -6.652 1 94.5 98 ALA B O 1
ATOM 2762 N N . LEU B 1 99 ? 16.203 15.961 -6.23 1 93.56 99 LEU B N 1
ATOM 2763 C CA . LEU B 1 99 ? 17.234 16.984 -6.289 1 93.56 99 LEU B CA 1
ATOM 2764 C C . LEU B 1 99 ? 17.375 17.547 -7.699 1 93.56 99 LEU B C 1
ATOM 2766 O O . LEU B 1 99 ? 17.562 18.75 -7.875 1 93.56 99 LEU B O 1
ATOM 2770 N N . LEU B 1 100 ? 17.25 16.703 -8.695 1 90.94 100 LEU B N 1
ATOM 2771 C CA . LEU B 1 100 ? 17.312 17.141 -10.086 1 90.94 100 LEU B CA 1
ATOM 2772 C C . LEU B 1 100 ? 16.125 18.016 -10.438 1 90.94 100 LEU B C 1
ATOM 2774 O O . LEU B 1 100 ? 16.281 19.016 -11.141 1 90.94 100 LEU B O 1
ATOM 2778 N N . VAL B 1 101 ? 14.984 17.688 -9.977 1 89.25 101 VAL B N 1
ATOM 2779 C CA . VAL B 1 101 ? 13.773 18.453 -10.242 1 89.25 101 VAL B CA 1
ATOM 2780 C C . VAL B 1 101 ? 13.867 19.828 -9.57 1 89.25 101 VAL B C 1
ATOM 2782 O O . VAL B 1 101 ? 13.445 20.828 -10.141 1 89.25 101 VAL B O 1
ATOM 2785 N N . ASP B 1 102 ? 14.375 19.812 -8.359 1 88.5 102 ASP B N 1
ATOM 2786 C CA . ASP B 1 102 ? 14.516 21.062 -7.621 1 88.5 102 ASP B CA 1
ATOM 2787 C C . ASP B 1 102 ? 15.547 21.969 -8.281 1 88.5 102 ASP B C 1
ATOM 2789 O O . ASP B 1 102 ? 15.398 23.188 -8.281 1 88.5 102 ASP B O 1
ATOM 2793 N N . ARG B 1 103 ? 16.562 21.422 -8.781 1 86.31 103 ARG B N 1
ATOM 2794 C CA . ARG B 1 103 ? 17.672 22.188 -9.344 1 86.31 103 ARG B CA 1
ATOM 2795 C C . ARG B 1 103 ? 17.297 22.766 -10.695 1 86.31 103 ARG B C 1
ATOM 2797 O O . ARG B 1 103 ? 17.688 23.891 -11.023 1 86.31 103 ARG B O 1
ATOM 2804 N N . PHE B 1 104 ? 16.609 21.969 -11.445 1 85.44 104 PHE B N 1
ATOM 2805 C CA . PHE B 1 104 ? 16.297 22.391 -12.805 1 85.44 104 PHE B CA 1
ATOM 2806 C C . PHE B 1 104 ? 14.805 22.719 -12.945 1 85.44 104 PHE B C 1
ATOM 2808 O O . PHE B 1 104 ? 13.977 21.812 -13.031 1 85.44 104 PHE B O 1
ATOM 2815 N N . ALA B 1 105 ? 14.406 23.953 -13.039 1 76.69 105 ALA B N 1
ATOM 2816 C CA . ALA B 1 105 ? 13.031 24.422 -13.086 1 76.69 105 ALA B CA 1
ATOM 2817 C C . ALA B 1 105 ? 12.266 23.766 -14.234 1 76.69 105 ALA B C 1
ATOM 2819 O O . ALA B 1 105 ? 11.094 23.422 -14.094 1 76.69 105 ALA B O 1
ATOM 2820 N N . TRP B 1 106 ? 12.953 23.625 -15.352 1 73.31 106 TRP B N 1
ATOM 2821 C CA . TRP B 1 106 ? 12.297 23.062 -16.531 1 73.31 106 TRP B CA 1
ATOM 2822 C C . TRP B 1 106 ? 11.93 21.594 -16.297 1 73.31 106 TRP B C 1
ATOM 2824 O O . TRP B 1 106 ? 10.867 21.141 -16.719 1 73.31 106 TRP B O 1
ATOM 2834 N N . PHE B 1 107 ? 12.727 20.891 -15.586 1 74.94 107 PHE B N 1
ATOM 2835 C CA . PHE B 1 107 ? 12.453 19.5 -15.258 1 74.94 107 PHE B CA 1
ATOM 2836 C C . PHE B 1 107 ? 11.258 19.391 -14.32 1 74.94 107 PHE B C 1
ATOM 2838 O O . PHE B 1 107 ? 10.422 18.484 -14.477 1 74.94 107 PHE B O 1
ATOM 2845 N N . GLY B 1 108 ? 11.141 20.328 -13.508 1 73.5 108 GLY B N 1
ATOM 2846 C CA . GLY B 1 108 ? 10.039 20.359 -12.562 1 73.5 108 GLY B CA 1
ATOM 2847 C C . GLY B 1 108 ? 8.695 20.594 -13.219 1 73.5 108 GLY B C 1
ATOM 2848 O O . GLY B 1 108 ? 7.715 19.922 -12.914 1 73.5 108 GLY B O 1
ATOM 2849 N N . ARG B 1 109 ? 8.695 21.438 -14.133 1 76.44 109 ARG B N 1
ATOM 2850 C CA . ARG B 1 109 ? 7.449 21.797 -14.812 1 76.44 109 ARG B CA 1
ATOM 2851 C C . ARG B 1 109 ? 6.926 20.641 -15.641 1 76.44 109 ARG B C 1
ATOM 2853 O O . ARG B 1 109 ? 5.711 20.422 -15.727 1 76.44 109 ARG B O 1
ATOM 2860 N N . ALA B 1 110 ? 7.832 19.891 -16.141 1 75.62 110 ALA B N 1
ATOM 2861 C CA . ALA B 1 110 ? 7.445 18.781 -17 1 75.62 110 ALA B CA 1
ATOM 2862 C C . ALA B 1 110 ? 7.188 17.516 -16.188 1 75.62 110 ALA B C 1
ATOM 2864 O O . ALA B 1 110 ? 6.234 16.781 -16.453 1 75.62 110 ALA B O 1
ATOM 2865 N N . SER B 1 111 ? 7.945 17.297 -15.195 1 78.69 111 SER B N 1
ATOM 2866 C CA . SER B 1 111 ? 7.949 16 -14.516 1 78.69 111 SER B CA 1
ATOM 2867 C C . SER B 1 111 ? 6.93 15.984 -13.375 1 78.69 111 SER B C 1
ATOM 2869 O O . SER B 1 111 ? 6.328 14.945 -13.102 1 78.69 111 SER B O 1
ATOM 2871 N N . TYR B 1 112 ? 6.629 17.125 -12.867 1 77.5 112 TYR B N 1
ATOM 2872 C CA . TYR B 1 112 ? 5.805 17.156 -11.664 1 77.5 112 TYR B CA 1
ATOM 2873 C C . TYR B 1 112 ? 4.391 16.688 -11.961 1 77.5 112 TYR B C 1
ATOM 2875 O O . TYR B 1 112 ? 3.871 15.797 -11.273 1 77.5 112 TYR B O 1
ATOM 2883 N N . PRO B 1 113 ? 3.852 17.094 -13.031 1 75.38 113 PRO B N 1
ATOM 2884 C CA . PRO B 1 113 ? 2.508 16.609 -13.336 1 75.38 113 PRO B CA 1
ATOM 2885 C C . PRO B 1 113 ? 2.484 15.102 -13.641 1 75.38 113 PRO B C 1
ATOM 2887 O O . PRO B 1 113 ? 1.507 14.422 -13.32 1 75.38 113 PRO B O 1
ATOM 2890 N N . LEU B 1 114 ? 3.539 14.625 -14.188 1 78.56 114 LEU B N 1
ATOM 2891 C CA . LEU B 1 114 ? 3.627 13.203 -14.484 1 78.56 114 LEU B CA 1
ATOM 2892 C C . LEU B 1 114 ? 3.779 12.383 -13.211 1 78.56 114 LEU B C 1
ATOM 2894 O O . LEU B 1 114 ? 3.186 11.312 -13.078 1 78.56 114 LEU B O 1
ATOM 2898 N N . ILE B 1 115 ? 4.523 12.922 -12.367 1 79.62 115 ILE B N 1
ATOM 2899 C CA . ILE B 1 115 ? 4.738 12.25 -11.094 1 79.62 115 ILE B CA 1
ATOM 2900 C C . ILE B 1 115 ? 3.422 12.164 -10.328 1 79.62 115 ILE B C 1
ATOM 2902 O O . ILE B 1 115 ? 3.07 11.109 -9.797 1 79.62 115 ILE B O 1
ATOM 2906 N N . VAL B 1 116 ? 2.662 13.156 -10.484 1 73.62 116 VAL B N 1
ATOM 2907 C CA . VAL B 1 116 ? 1.389 13.219 -9.773 1 73.62 116 VAL B CA 1
ATOM 2908 C C . VAL B 1 116 ? 0.377 12.289 -10.438 1 73.62 116 VAL B C 1
ATOM 2910 O O . VAL B 1 116 ? -0.387 11.602 -9.758 1 73.62 116 VAL B O 1
ATOM 2913 N N . LEU B 1 117 ? 0.487 12.25 -11.703 1 73.31 117 LEU B N 1
ATOM 2914 C CA . LEU B 1 117 ? -0.451 11.422 -12.461 1 73.31 117 LEU B CA 1
ATOM 2915 C C . LEU B 1 117 ? -0.167 9.945 -12.242 1 73.31 117 LEU B C 1
ATOM 2917 O O . LEU B 1 117 ? -1.094 9.133 -12.164 1 73.31 117 LEU B O 1
ATOM 2921 N N . PHE B 1 118 ? 1.107 9.617 -12.102 1 80.25 118 PHE B N 1
ATOM 2922 C CA . PHE B 1 118 ? 1.486 8.211 -12.078 1 80.25 118 PHE B CA 1
ATOM 2923 C C . PHE B 1 118 ? 1.51 7.684 -10.648 1 80.25 118 PHE B C 1
ATOM 2925 O O . PHE B 1 118 ? 1.624 6.477 -10.43 1 80.25 118 PHE B O 1
ATOM 2932 N N . GLN B 1 119 ? 1.318 8.602 -9.781 1 79.69 119 GLN B N 1
ATOM 2933 C CA . GLN B 1 119 ? 1.431 8.18 -8.391 1 79.69 119 GLN B CA 1
ATOM 2934 C C . GLN B 1 119 ? 0.267 7.27 -7.996 1 79.69 119 GLN B C 1
ATOM 2936 O O . GLN B 1 119 ? 0.402 6.426 -7.109 1 79.69 119 GLN B O 1
ATOM 2941 N N . ASN B 1 120 ? -0.842 7.363 -8.734 1 79.75 120 ASN B N 1
ATOM 2942 C CA . ASN B 1 120 ? -2.012 6.586 -8.336 1 79.75 120 ASN B CA 1
ATOM 2943 C C . ASN B 1 120 ? -2.182 5.344 -9.211 1 79.75 120 ASN B C 1
ATOM 2945 O O . ASN B 1 120 ? -3.172 4.625 -9.078 1 79.75 120 ASN B O 1
ATOM 2949 N N . VAL B 1 121 ? -1.224 5.188 -10.102 1 88.31 121 VAL B N 1
ATOM 2950 C CA . VAL B 1 121 ? -1.188 3.961 -10.891 1 88.31 121 VAL B CA 1
ATOM 2951 C C . VAL B 1 121 ? -0.813 2.779 -10 1 88.31 121 VAL B C 1
ATOM 2953 O O . VAL B 1 121 ? 0.138 2.859 -9.219 1 88.31 121 VAL B O 1
ATOM 2956 N N . PRO B 1 122 ? -1.635 1.738 -10.023 1 92.38 122 PRO B N 1
ATOM 2957 C CA . PRO B 1 122 ? -1.3 0.562 -9.219 1 92.38 122 PRO B CA 1
ATOM 2958 C C . PRO B 1 122 ? -0.068 -0.178 -9.742 1 92.38 122 PRO B C 1
ATOM 2960 O O . PRO B 1 122 ? -0.198 -1.17 -10.461 1 92.38 122 PRO B O 1
ATOM 2963 N N . LYS B 1 123 ? 1.009 0.177 -9.234 1 95.44 123 LYS B N 1
ATOM 2964 C CA . LYS B 1 123 ? 2.297 -0.305 -9.727 1 95.44 123 LYS B CA 1
ATOM 2965 C C . LYS B 1 123 ? 2.521 -1.763 -9.336 1 95.44 123 LYS B C 1
ATOM 2967 O O . LYS B 1 123 ? 3.34 -2.455 -9.945 1 95.44 123 LYS B O 1
ATOM 2972 N N . ILE B 1 124 ? 1.771 -2.152 -8.367 1 95.12 124 ILE B N 1
ATOM 2973 C CA . ILE B 1 124 ? 1.88 -3.525 -7.887 1 95.12 124 ILE B CA 1
ATOM 2974 C C . ILE B 1 124 ? 1.505 -4.492 -9.008 1 95.12 124 ILE B C 1
ATOM 2976 O O . ILE B 1 124 ? 1.977 -5.633 -9.039 1 95.12 124 ILE B O 1
ATOM 2980 N N . ALA B 1 125 ? 0.685 -4.031 -9.938 1 96.94 125 ALA B N 1
ATOM 2981 C CA . ALA B 1 125 ? 0.176 -4.852 -11.031 1 96.94 125 ALA B CA 1
ATOM 2982 C C . ALA B 1 125 ? 1.289 -5.211 -12.016 1 96.94 125 ALA B C 1
ATOM 2984 O O . ALA B 1 125 ? 1.127 -6.102 -12.852 1 96.94 125 ALA B O 1
ATOM 2985 N N . LEU B 1 126 ? 2.436 -4.586 -11.883 1 97.12 126 LEU B N 1
ATOM 2986 C CA . LEU B 1 126 ? 3.551 -4.812 -12.797 1 97.12 126 LEU B CA 1
ATOM 2987 C C . LEU B 1 126 ? 4.312 -6.082 -12.422 1 97.12 126 LEU B C 1
ATOM 2989 O O . LEU B 1 126 ? 5.168 -6.543 -13.172 1 97.12 126 LEU B O 1
ATOM 2993 N N . ALA B 1 127 ? 3.984 -6.68 -11.32 1 97.81 127 ALA B N 1
ATOM 2994 C CA . ALA B 1 127 ? 4.77 -7.773 -10.75 1 97.81 127 ALA B CA 1
ATOM 2995 C C . ALA B 1 127 ? 4.918 -8.922 -11.742 1 97.81 127 ALA B C 1
ATOM 2997 O O . ALA B 1 127 ? 6.035 -9.367 -12.023 1 97.81 127 ALA B O 1
ATOM 2998 N N . PRO B 1 128 ? 3.824 -9.391 -12.367 1 97.25 128 PRO B N 1
ATOM 2999 C CA . PRO B 1 128 ? 3.98 -10.508 -13.297 1 97.25 128 PRO B CA 1
ATOM 3000 C C . PRO B 1 128 ? 4.852 -10.164 -14.5 1 97.25 128 PRO B C 1
ATOM 3002 O O . PRO B 1 128 ? 5.617 -11 -14.977 1 97.25 128 PRO B O 1
ATOM 3005 N N . LEU B 1 129 ? 4.695 -8.953 -14.938 1 96.25 129 LEU B N 1
ATOM 3006 C CA . LEU B 1 129 ? 5.504 -8.516 -16.078 1 96.25 129 LEU B CA 1
ATOM 3007 C C . LEU B 1 129 ? 6.984 -8.516 -15.711 1 96.25 129 LEU B C 1
ATOM 3009 O O . LEU B 1 129 ? 7.828 -8.922 -16.516 1 96.25 129 LEU B O 1
ATOM 3013 N N . LEU B 1 130 ? 7.34 -8.062 -14.555 1 97.06 130 LEU B N 1
ATOM 3014 C CA . LEU B 1 130 ? 8.727 -8.008 -14.094 1 97.06 130 LEU B CA 1
ATOM 3015 C C . LEU B 1 130 ? 9.297 -9.414 -13.938 1 97.06 130 LEU B C 1
ATOM 3017 O O . LEU B 1 130 ? 10.469 -9.648 -14.234 1 97.06 130 LEU B O 1
ATOM 3021 N N . ILE B 1 131 ? 8.438 -10.312 -13.477 1 96.06 131 ILE B N 1
ATOM 3022 C CA . ILE B 1 131 ? 8.867 -11.703 -13.344 1 96.06 131 ILE B CA 1
ATOM 3023 C C . ILE B 1 131 ? 9.094 -12.305 -14.734 1 96.06 131 ILE B C 1
ATOM 3025 O O . ILE B 1 131 ? 10.047 -13.055 -14.945 1 96.06 131 ILE B O 1
ATOM 3029 N N . LEU B 1 132 ? 8.195 -11.984 -15.617 1 93.69 132 LEU B N 1
ATOM 3030 C CA . LEU B 1 132 ? 8.32 -12.453 -17 1 93.69 132 LEU B CA 1
ATOM 3031 C C . LEU B 1 132 ? 9.625 -11.953 -17.609 1 93.69 132 LEU B C 1
ATOM 3033 O O . LEU B 1 132 ? 10.297 -12.688 -18.344 1 93.69 132 LEU B O 1
ATOM 3037 N N . TRP B 1 133 ? 10.055 -10.703 -17.297 1 94.88 133 TRP B N 1
ATOM 3038 C CA . TRP B 1 133 ? 11.219 -10.055 -17.906 1 94.88 133 TRP B CA 1
ATOM 3039 C C . TRP B 1 133 ? 12.508 -10.516 -17.25 1 94.88 133 TRP B C 1
ATOM 3041 O O . TRP B 1 133 ? 13.531 -10.695 -17.906 1 94.88 133 TRP B O 1
ATOM 3051 N N . PHE B 1 134 ? 12.469 -10.742 -15.898 1 95.94 134 PHE B N 1
ATOM 3052 C CA . PHE B 1 134 ? 13.734 -10.82 -15.188 1 95.94 134 PHE B CA 1
ATOM 3053 C C . PHE B 1 134 ? 13.859 -12.141 -14.438 1 95.94 134 PHE B C 1
ATOM 3055 O O . PHE B 1 134 ? 14.898 -12.43 -13.844 1 95.94 134 PHE B O 1
ATOM 3062 N N . GLY B 1 135 ? 12.836 -12.93 -14.445 1 94.88 135 GLY B N 1
ATOM 3063 C CA . GLY B 1 135 ? 12.883 -14.227 -13.797 1 94.88 135 GLY B CA 1
ATOM 3064 C C . GLY B 1 135 ? 12.469 -14.18 -12.336 1 94.88 135 GLY B C 1
ATOM 3065 O O . GLY B 1 135 ? 11.734 -13.281 -11.922 1 94.88 135 GLY B O 1
ATOM 3066 N N . TYR B 1 136 ? 12.898 -15.141 -11.586 1 95.44 136 TYR B N 1
ATOM 3067 C CA . TYR B 1 136 ? 12.336 -15.352 -10.258 1 95.44 136 TYR B CA 1
ATOM 3068 C C . TYR B 1 136 ? 13.328 -14.945 -9.18 1 95.44 136 TYR B C 1
ATOM 3070 O O . TYR B 1 136 ? 13.023 -15.023 -7.984 1 95.44 136 TYR B O 1
ATOM 3078 N N . ASP B 1 137 ? 14.484 -14.414 -9.609 1 95.5 137 ASP B N 1
ATOM 3079 C CA . ASP B 1 137 ? 15.531 -14.062 -8.656 1 95.5 137 ASP B CA 1
ATOM 3080 C C . ASP B 1 137 ? 15.266 -12.703 -8.016 1 95.5 137 ASP B C 1
ATOM 3082 O O . ASP B 1 137 ? 14.125 -12.242 -7.98 1 95.5 137 ASP B O 1
ATOM 3086 N N . LEU B 1 138 ? 16.25 -12.094 -7.512 1 97 138 LEU B N 1
ATOM 3087 C CA . LEU B 1 138 ? 16.188 -10.898 -6.672 1 97 138 LEU B CA 1
ATOM 3088 C C . LEU B 1 138 ? 15.711 -9.695 -7.477 1 97 138 LEU B C 1
ATOM 3090 O O . LEU B 1 138 ? 14.953 -8.859 -6.969 1 97 138 LEU B O 1
ATOM 3094 N N . LEU B 1 139 ? 15.992 -9.602 -8.68 1 97.44 139 LEU B N 1
ATOM 3095 C CA . LEU B 1 139 ? 15.898 -8.383 -9.469 1 97.44 139 LEU B CA 1
ATOM 3096 C C . LEU B 1 139 ? 14.445 -7.957 -9.641 1 97.44 139 LEU B C 1
ATOM 3098 O O . LEU B 1 139 ? 14.109 -6.785 -9.461 1 97.44 139 LEU B O 1
ATOM 3102 N N . PRO B 1 140 ? 13.555 -8.891 -10.039 1 97.94 140 PRO B N 1
ATOM 3103 C CA . PRO B 1 140 ? 12.18 -8.422 -10.25 1 97.94 140 PRO B CA 1
ATOM 3104 C C . PRO B 1 140 ? 11.531 -7.895 -8.977 1 97.94 140 PRO B C 1
ATOM 3106 O O . PRO B 1 140 ? 10.734 -6.957 -9.023 1 97.94 140 PRO B O 1
ATOM 3109 N N . LYS B 1 141 ? 11.836 -8.477 -7.801 1 98.31 141 LYS B N 1
ATOM 3110 C CA . LYS B 1 141 ? 11.297 -7.98 -6.535 1 98.31 141 LYS B CA 1
ATOM 3111 C C . LYS B 1 141 ? 11.852 -6.598 -6.203 1 98.31 141 LYS B C 1
ATOM 3113 O O . LYS B 1 141 ? 11.109 -5.703 -5.797 1 98.31 141 LYS B O 1
ATOM 3118 N N . VAL B 1 142 ? 13.117 -6.43 -6.414 1 98.62 142 VAL B N 1
ATOM 3119 C CA . VAL B 1 142 ? 13.758 -5.148 -6.141 1 98.62 142 VAL B CA 1
ATOM 3120 C C . VAL B 1 142 ? 13.203 -4.082 -7.086 1 98.62 142 VAL B C 1
ATOM 3122 O O . VAL B 1 142 ? 12.891 -2.967 -6.664 1 98.62 142 VAL B O 1
ATOM 3125 N N . ALA B 1 143 ? 13.102 -4.434 -8.344 1 98.44 143 ALA B N 1
ATOM 3126 C CA . ALA B 1 143 ? 12.562 -3.502 -9.328 1 98.44 143 ALA B CA 1
ATOM 3127 C C . ALA B 1 143 ? 11.141 -3.072 -8.961 1 98.44 143 ALA B C 1
ATOM 3129 O O . ALA B 1 143 ? 10.805 -1.892 -9.047 1 98.44 143 ALA B O 1
ATOM 3130 N N . LEU B 1 144 ? 10.32 -4.02 -8.594 1 98.31 144 LEU B N 1
ATOM 3131 C CA . LEU B 1 144 ? 8.945 -3.723 -8.195 1 98.31 144 LEU B CA 1
ATOM 3132 C C . LEU B 1 144 ? 8.922 -2.756 -7.016 1 98.31 144 LEU B C 1
ATOM 3134 O O . LEU B 1 144 ? 8.164 -1.786 -7.02 1 98.31 144 LEU B O 1
ATOM 3138 N N . ILE B 1 145 ? 9.734 -2.996 -6.012 1 98.62 145 ILE B N 1
ATOM 3139 C CA . ILE B 1 145 ? 9.797 -2.162 -4.816 1 98.62 145 ILE B CA 1
ATOM 3140 C C . ILE B 1 145 ? 10.242 -0.75 -5.195 1 98.62 145 ILE B C 1
ATOM 3142 O O . ILE B 1 145 ? 9.664 0.235 -4.734 1 98.62 145 ILE B O 1
ATOM 3146 N N . VAL B 1 146 ? 11.227 -0.662 -6.047 1 98.25 146 VAL B N 1
ATOM 3147 C CA . VAL B 1 146 ? 11.734 0.647 -6.449 1 98.25 146 VAL B CA 1
ATOM 3148 C C . VAL B 1 146 ? 10.633 1.432 -7.156 1 98.25 146 VAL B C 1
ATOM 3150 O O . VAL B 1 146 ? 10.43 2.617 -6.883 1 98.25 146 VAL B O 1
ATOM 3153 N N . ILE B 1 147 ? 9.914 0.794 -8.008 1 96.69 147 ILE B N 1
ATOM 3154 C CA . ILE B 1 147 ? 8.852 1.438 -8.766 1 96.69 147 ILE B CA 1
ATOM 3155 C C . ILE B 1 147 ? 7.754 1.912 -7.816 1 96.69 147 ILE B C 1
ATOM 3157 O O . ILE B 1 147 ? 7.191 2.994 -7.996 1 96.69 147 ILE B O 1
ATOM 3161 N N . MET B 1 148 ? 7.52 1.16 -6.816 1 95.81 148 MET B N 1
ATOM 3162 C CA . MET B 1 148 ? 6.434 1.461 -5.887 1 95.81 148 MET B CA 1
ATOM 3163 C C . MET B 1 148 ? 6.855 2.527 -4.883 1 95.81 148 MET B C 1
ATOM 3165 O O . MET B 1 148 ? 6.09 3.441 -4.578 1 95.81 148 MET B O 1
ATOM 3169 N N . ALA B 1 149 ? 8.023 2.416 -4.367 1 96.75 149 ALA B N 1
ATOM 3170 C CA . ALA B 1 149 ? 8.438 3.207 -3.211 1 96.75 149 ALA B CA 1
ATOM 3171 C C . ALA B 1 149 ? 9.188 4.465 -3.65 1 96.75 149 ALA B C 1
ATOM 3173 O O . ALA B 1 149 ? 9.492 5.332 -2.828 1 96.75 149 ALA B O 1
ATOM 3174 N N . PHE B 1 150 ? 9.391 4.559 -4.941 1 95.06 150 PHE B N 1
ATOM 3175 C CA . PHE B 1 150 ? 10.07 5.707 -5.531 1 95.06 150 PHE B CA 1
ATOM 3176 C C . PHE B 1 150 ? 9.273 6.984 -5.297 1 95.06 150 PHE B C 1
ATOM 3178 O O . PHE B 1 150 ? 9.844 8.023 -4.941 1 95.06 150 PHE B O 1
ATOM 3185 N N . PHE B 1 151 ? 8.062 6.953 -5.359 1 93.31 151 PHE B N 1
ATOM 3186 C CA . PHE B 1 151 ? 7.223 8.141 -5.438 1 93.31 151 PHE B CA 1
ATOM 3187 C C . PHE B 1 151 ? 7.113 8.82 -4.078 1 93.31 151 PHE B C 1
ATOM 3189 O O . PHE B 1 151 ? 7.324 10.031 -3.959 1 93.31 151 PHE B O 1
ATOM 3196 N N . PRO B 1 152 ? 6.809 8.062 -3.021 1 94.31 152 PRO B N 1
ATOM 3197 C CA . PRO B 1 152 ? 6.746 8.758 -1.731 1 94.31 152 PRO B CA 1
ATOM 3198 C C . PRO B 1 152 ? 8.078 9.391 -1.332 1 94.31 152 PRO B C 1
ATOM 3200 O O . PRO B 1 152 ? 8.102 10.469 -0.734 1 94.31 152 PRO B O 1
ATOM 3203 N N . VAL B 1 153 ? 9.133 8.789 -1.689 1 96.94 153 VAL B N 1
ATOM 3204 C CA . VAL B 1 153 ? 10.445 9.344 -1.366 1 96.94 153 VAL B CA 1
ATOM 3205 C C . VAL B 1 153 ? 10.656 10.641 -2.154 1 96.94 153 VAL B C 1
ATOM 3207 O O . VAL B 1 153 ? 11.031 11.664 -1.582 1 96.94 153 VAL B O 1
ATOM 3210 N N . THR B 1 154 ? 10.367 10.602 -3.43 1 95.56 154 THR B N 1
ATOM 3211 C CA . THR B 1 154 ? 10.578 11.734 -4.316 1 95.56 154 THR B CA 1
ATOM 3212 C C . THR B 1 154 ? 9.664 12.898 -3.932 1 95.56 154 THR B C 1
ATOM 3214 O O . THR B 1 154 ? 10.125 14.031 -3.771 1 95.56 154 THR B O 1
ATOM 3217 N N . LEU B 1 155 ? 8.43 12.625 -3.771 1 92.88 155 LEU B N 1
ATOM 3218 C CA . LEU B 1 155 ? 7.438 13.672 -3.543 1 92.88 155 LEU B CA 1
ATOM 3219 C C . LEU B 1 155 ? 7.645 14.336 -2.184 1 92.88 155 LEU B C 1
ATOM 3221 O O . LEU B 1 155 ? 7.57 15.555 -2.064 1 92.88 155 LEU B O 1
ATOM 3225 N N . ASN B 1 156 ? 7.934 13.516 -1.152 1 95 156 ASN B N 1
ATOM 3226 C CA . ASN B 1 156 ? 8.164 14.102 0.166 1 95 156 ASN B CA 1
ATOM 3227 C C . ASN B 1 156 ? 9.461 14.898 0.205 1 95 156 ASN B C 1
ATOM 3229 O O . ASN B 1 156 ? 9.523 15.961 0.828 1 95 156 ASN B O 1
ATOM 3233 N N . MET B 1 157 ? 10.406 14.359 -0.482 1 95.5 157 MET B N 1
ATOM 3234 C CA . MET B 1 157 ? 11.656 15.117 -0.567 1 95.5 157 MET B CA 1
ATOM 3235 C C . MET B 1 157 ? 11.43 16.453 -1.25 1 95.5 157 MET B C 1
ATOM 3237 O O . MET B 1 157 ? 11.953 17.484 -0.805 1 95.5 157 MET B O 1
ATOM 3241 N N . LEU B 1 158 ? 10.711 16.531 -2.305 1 92.81 158 LEU B N 1
ATOM 3242 C CA . LEU B 1 158 ? 10.43 17.75 -3.041 1 92.81 158 LEU B CA 1
ATOM 3243 C C . LEU B 1 158 ? 9.656 18.734 -2.174 1 92.81 158 LEU B C 1
ATOM 3245 O O . LEU B 1 158 ? 9.945 19.938 -2.176 1 92.81 158 LEU B O 1
ATOM 3249 N N . VAL B 1 159 ? 8.711 18.219 -1.474 1 91.69 159 VAL B N 1
ATOM 3250 C CA . VAL B 1 159 ? 7.938 19.062 -0.562 1 91.69 159 VAL B CA 1
ATOM 3251 C C . VAL B 1 159 ? 8.859 19.672 0.492 1 91.69 159 VAL B C 1
ATOM 3253 O O . VAL B 1 159 ? 8.758 20.859 0.805 1 91.69 159 VAL B O 1
ATOM 3256 N N . GLY B 1 160 ? 9.711 18.859 1.009 1 93.75 160 GLY B N 1
ATOM 3257 C CA . GLY B 1 160 ? 10.656 19.328 2.004 1 93.75 160 GLY B CA 1
ATOM 3258 C C . GLY B 1 160 ? 11.625 20.375 1.463 1 93.75 160 GLY B C 1
ATOM 3259 O O . GLY B 1 160 ? 11.922 21.359 2.137 1 93.75 160 GLY B O 1
ATOM 3260 N N . LEU B 1 161 ? 12.094 20.219 0.288 1 93.19 161 LEU B N 1
ATOM 3261 C CA . LEU B 1 161 ? 13.008 21.156 -0.34 1 93.19 161 LEU B CA 1
ATOM 3262 C C . LEU B 1 161 ? 12.328 22.5 -0.565 1 93.19 161 LEU B C 1
ATOM 3264 O O . LEU B 1 161 ? 12.953 23.562 -0.412 1 93.19 161 LEU B O 1
ATOM 3268 N N . ARG B 1 162 ? 11.125 22.453 -0.856 1 90.44 162 ARG B N 1
ATOM 3269 C CA . ARG B 1 162 ? 10.367 23.656 -1.174 1 90.44 162 ARG B CA 1
ATOM 3270 C C . ARG B 1 162 ? 9.898 24.359 0.095 1 90.44 162 ARG B C 1
ATOM 3272 O O . ARG B 1 162 ? 9.516 25.531 0.056 1 90.44 162 ARG B O 1
ATOM 3279 N N . ALA B 1 163 ? 9.961 23.625 1.108 1 91.25 163 ALA B N 1
ATOM 3280 C CA . ALA B 1 163 ? 9.523 24.203 2.377 1 91.25 163 ALA B CA 1
ATOM 3281 C C . ALA B 1 163 ? 10.633 25.016 3.031 1 91.25 163 ALA B C 1
ATOM 3283 O O . ALA B 1 163 ? 10.406 25.703 4.027 1 91.25 163 ALA B O 1
ATOM 3284 N N . ALA B 1 164 ? 11.75 25.031 2.455 1 90.38 164 ALA B N 1
ATOM 3285 C CA . ALA B 1 164 ? 12.867 25.797 3.002 1 90.38 164 ALA B CA 1
ATOM 3286 C C . ALA B 1 164 ? 12.539 27.281 3.053 1 90.38 164 ALA B C 1
ATOM 3288 O O . ALA B 1 164 ? 11.891 27.812 2.15 1 90.38 164 ALA B O 1
ATOM 3289 N N . ASP B 1 165 ? 12.992 27.922 4.09 1 89.38 165 ASP B N 1
ATOM 3290 C CA . ASP B 1 165 ? 12.75 29.344 4.301 1 89.38 165 ASP B CA 1
ATOM 3291 C C . ASP B 1 165 ? 13.305 30.172 3.146 1 89.38 165 ASP B C 1
ATOM 3293 O O . ASP B 1 165 ? 14.523 30.266 2.963 1 89.38 165 ASP B O 1
ATOM 3297 N N . ALA B 1 166 ? 12.438 30.812 2.564 1 89.38 166 ALA B N 1
ATOM 3298 C CA . ALA B 1 166 ? 12.812 31.609 1.398 1 89.38 166 ALA B CA 1
ATOM 3299 C C . ALA B 1 166 ? 13.719 32.75 1.793 1 89.38 166 ALA B C 1
ATOM 3301 O O . ALA B 1 166 ? 14.594 33.156 1.023 1 89.38 166 ALA B O 1
ATOM 3302 N N . ASN B 1 167 ? 13.445 33.219 2.969 1 91.62 167 ASN B N 1
ATOM 3303 C CA . ASN B 1 167 ? 14.273 34.312 3.445 1 91.62 167 ASN B CA 1
ATOM 3304 C C . ASN B 1 167 ? 15.711 33.875 3.678 1 91.62 167 ASN B C 1
ATOM 3306 O O . ASN B 1 167 ? 16.656 34.625 3.377 1 91.62 167 ASN B O 1
ATOM 3310 N N . LEU B 1 168 ? 15.812 32.719 4.242 1 91.5 168 LEU B N 1
ATOM 3311 C CA . LEU B 1 168 ? 17.156 32.188 4.48 1 91.5 168 LEU B CA 1
ATOM 3312 C C . LEU B 1 168 ? 17.859 31.906 3.16 1 91.5 168 LEU B C 1
ATOM 3314 O O . LEU B 1 168 ? 19.078 32.125 3.039 1 91.5 168 LEU B O 1
ATOM 3318 N N . VAL B 1 169 ? 17.156 31.469 2.254 1 90.81 169 VAL B N 1
ATOM 3319 C CA . VAL B 1 169 ? 17.703 31.188 0.931 1 90.81 169 VAL B CA 1
ATOM 3320 C C . VAL B 1 169 ? 18.156 32.469 0.267 1 90.81 169 VAL B C 1
ATOM 3322 O O . VAL B 1 169 ? 19.266 32.562 -0.252 1 90.81 169 VAL B O 1
ATOM 3325 N N . SER B 1 170 ? 17.344 33.469 0.357 1 91.38 170 SER B N 1
ATOM 3326 C CA . SER B 1 170 ? 17.656 34.75 -0.224 1 91.38 170 SER B CA 1
ATOM 3327 C C . SER B 1 170 ? 18.859 35.406 0.459 1 91.38 170 SER B C 1
ATOM 3329 O O . SER B 1 170 ? 19.688 36.031 -0.198 1 91.38 170 SER B O 1
ATOM 3331 N N . LEU B 1 171 ? 18.797 35.219 1.713 1 91.38 171 LEU B N 1
ATOM 3332 C CA . LEU B 1 171 ? 19.906 35.781 2.49 1 91.38 171 LEU B CA 1
ATOM 3333 C C . LEU B 1 171 ? 21.234 35.156 2.059 1 91.38 171 LEU B C 1
ATOM 3335 O O . LEU B 1 171 ? 22.219 35.844 1.858 1 91.38 171 LEU B O 1
ATOM 3339 N N . LEU B 1 172 ? 21.266 33.906 1.902 1 91.5 172 LEU B N 1
ATOM 3340 C CA . LEU B 1 172 ? 22.484 33.219 1.508 1 91.5 172 LEU B CA 1
ATOM 3341 C C . LEU B 1 172 ? 22.891 33.594 0.091 1 91.5 172 LEU B C 1
ATOM 3343 O O . LEU B 1 172 ? 24.078 33.75 -0.195 1 91.5 172 LEU B O 1
ATOM 3347 N N . GLN B 1 173 ? 21.906 33.75 -0.692 1 89.62 173 GLN B N 1
ATOM 3348 C CA . GLN B 1 173 ? 22.188 34.156 -2.064 1 89.62 173 GLN B CA 1
ATOM 3349 C C . GLN B 1 173 ? 22.75 35.594 -2.111 1 89.62 173 GLN B C 1
ATOM 3351 O O . GLN B 1 173 ? 23.625 35.875 -2.934 1 89.62 173 GLN B O 1
ATOM 3356 N N . SER B 1 174 ? 22.281 36.375 -1.207 1 92.88 174 SER B N 1
ATOM 3357 C CA . SER B 1 174 ? 22.719 37.75 -1.165 1 92.88 174 SER B CA 1
ATOM 3358 C C . SER B 1 174 ? 24.188 37.844 -0.734 1 92.88 174 SER B C 1
ATOM 3360 O O . SER B 1 174 ? 24.875 38.812 -1.095 1 92.88 174 SER B O 1
ATOM 3362 N N . ILE B 1 175 ? 24.703 36.875 -0.071 1 93.25 175 ILE B N 1
ATOM 3363 C CA . ILE B 1 175 ? 26.078 36.938 0.4 1 93.25 175 ILE B CA 1
ATOM 3364 C C . ILE B 1 175 ? 26.969 36.094 -0.511 1 93.25 175 ILE B C 1
ATOM 3366 O O . ILE B 1 175 ? 28.094 35.75 -0.14 1 93.25 175 ILE B O 1
ATOM 3370 N N . GLY B 1 176 ? 26.438 35.656 -1.596 1 93.25 176 GLY B N 1
ATOM 3371 C CA . GLY B 1 176 ? 27.234 35.031 -2.645 1 93.25 176 GLY B CA 1
ATOM 3372 C C . GLY B 1 176 ? 27.25 33.531 -2.553 1 93.25 176 GLY B C 1
ATOM 3373 O O . GLY B 1 176 ? 28.125 32.875 -3.148 1 93.25 176 GLY B O 1
ATOM 3374 N N . ALA B 1 177 ? 26.391 32.938 -1.777 1 93 177 ALA B N 1
ATOM 3375 C CA . ALA B 1 177 ? 26.359 31.484 -1.678 1 93 177 ALA B CA 1
ATOM 3376 C C . ALA B 1 177 ? 25.969 30.859 -3.014 1 93 177 ALA B C 1
ATOM 3378 O O . ALA B 1 177 ? 25.109 31.375 -3.732 1 93 177 ALA B O 1
ATOM 3379 N N . THR B 1 178 ? 26.656 29.766 -3.34 1 93.38 178 THR B N 1
ATOM 3380 C CA . THR B 1 178 ? 26.344 29.016 -4.555 1 93.38 178 THR B CA 1
ATOM 3381 C C . THR B 1 178 ? 25.078 28.188 -4.371 1 93.38 178 THR B C 1
ATOM 3383 O O . THR B 1 178 ? 24.656 27.938 -3.242 1 93.38 178 THR B O 1
ATOM 3386 N N . PRO B 1 179 ? 24.438 27.781 -5.473 1 89.81 179 PRO B N 1
ATOM 3387 C CA . PRO B 1 179 ? 23.25 26.938 -5.379 1 89.81 179 PRO B CA 1
ATOM 3388 C C . PRO B 1 179 ? 23.5 25.641 -4.617 1 89.81 179 PRO B C 1
ATOM 3390 O O . PRO B 1 179 ? 22.625 25.156 -3.906 1 89.81 179 PRO B O 1
ATOM 3393 N N . ASN B 1 180 ? 24.656 25.172 -4.758 1 92.69 180 ASN B N 1
ATOM 3394 C CA . ASN B 1 180 ? 25.016 23.938 -4.047 1 92.69 180 ASN B CA 1
ATOM 3395 C C . ASN B 1 180 ? 25.141 24.188 -2.545 1 92.69 180 ASN B C 1
ATOM 3397 O O . ASN B 1 180 ? 24.812 23.312 -1.741 1 92.69 180 ASN B O 1
ATOM 3401 N N . GLN B 1 181 ? 25.609 25.375 -2.23 1 93.12 181 GLN B N 1
ATOM 3402 C CA . GLN B 1 181 ? 25.719 25.734 -0.819 1 93.12 181 GLN B CA 1
ATOM 3403 C C . GLN B 1 181 ? 24.344 25.938 -0.199 1 93.12 181 GLN B C 1
ATOM 3405 O O . GLN B 1 181 ? 24.094 25.5 0.925 1 93.12 181 GLN B O 1
ATOM 3410 N N . VAL B 1 182 ? 23.516 26.594 -0.95 1 92.88 182 VAL B N 1
ATOM 3411 C CA . VAL B 1 182 ? 22.141 26.797 -0.491 1 92.88 182 VAL B CA 1
ATOM 3412 C C . VAL B 1 182 ? 21.438 25.453 -0.316 1 92.88 182 VAL B C 1
ATOM 3414 O O . VAL B 1 182 ? 20.766 25.234 0.688 1 92.88 182 VAL B O 1
ATOM 3417 N N . LEU B 1 183 ? 21.672 24.562 -1.266 1 93 183 LEU B N 1
ATOM 3418 C CA . LEU B 1 183 ? 21.062 23.234 -1.225 1 93 183 LEU B CA 1
ATOM 3419 C C . LEU B 1 183 ? 21.562 22.453 -0.01 1 93 183 LEU B C 1
ATOM 3421 O O . LEU B 1 183 ? 20.75 21.922 0.758 1 93 183 LEU B O 1
ATOM 3425 N N . ALA B 1 184 ? 22.812 22.406 0.199 1 91.88 184 ALA B N 1
ATOM 3426 C CA . ALA B 1 184 ? 23.422 21.562 1.225 1 91.88 184 ALA B CA 1
ATOM 3427 C C . ALA B 1 184 ? 23.188 22.141 2.617 1 91.88 184 ALA B C 1
ATOM 3429 O O . ALA B 1 184 ? 23.016 21.406 3.582 1 91.88 184 ALA B O 1
ATOM 3430 N N . ARG B 1 185 ? 23.078 23.469 2.734 1 91.38 185 ARG B N 1
ATOM 3431 C CA . ARG B 1 185 ? 23.078 24.094 4.055 1 91.38 185 ARG B CA 1
ATOM 3432 C C . ARG B 1 185 ? 21.656 24.469 4.48 1 91.38 185 ARG B C 1
ATOM 3434 O O . ARG B 1 185 ? 21.375 24.578 5.672 1 91.38 185 ARG B O 1
ATOM 3441 N N . VAL B 1 186 ? 20.797 24.641 3.523 1 92.31 186 VAL B N 1
ATOM 3442 C CA . VAL B 1 186 ? 19.469 25.125 3.893 1 92.31 186 VAL B CA 1
ATOM 3443 C C . VAL B 1 186 ? 18.406 24.125 3.439 1 92.31 186 VAL B C 1
ATOM 3445 O O . VAL B 1 186 ? 17.688 23.562 4.266 1 92.31 186 VAL B O 1
ATOM 3448 N N . LYS B 1 187 ? 18.406 23.812 2.205 1 94 187 LYS B N 1
ATOM 3449 C CA . LYS B 1 187 ? 17.297 23.062 1.638 1 94 187 LYS B CA 1
ATOM 3450 C C . LYS B 1 187 ? 17.297 21.609 2.121 1 94 187 LYS B C 1
ATOM 3452 O O . LYS B 1 187 ? 16.266 21.078 2.543 1 94 187 LYS B O 1
ATOM 3457 N N . ILE B 1 188 ? 18.5 21 2.07 1 93.69 188 ILE B N 1
ATOM 3458 C CA . ILE B 1 188 ? 18.594 19.578 2.424 1 93.69 188 ILE B CA 1
ATOM 3459 C C . ILE B 1 188 ? 18.25 19.391 3.902 1 93.69 188 ILE B C 1
ATOM 3461 O O . ILE B 1 188 ? 17.391 18.578 4.258 1 93.69 188 ILE B O 1
ATOM 3465 N N . PRO B 1 189 ? 18.828 20.188 4.762 1 91.94 189 PRO B N 1
ATOM 3466 C CA . PRO B 1 189 ? 18.469 20.047 6.172 1 91.94 189 PRO B CA 1
ATOM 3467 C C . PRO B 1 189 ? 16.984 20.312 6.422 1 91.94 189 PRO B C 1
ATOM 3469 O O . PRO B 1 189 ? 16.359 19.625 7.23 1 91.94 189 PRO B O 1
ATOM 3472 N N . ALA B 1 190 ? 16.453 21.25 5.734 1 91.62 190 ALA B N 1
ATOM 3473 C CA . ALA B 1 190 ? 15.039 21.594 5.895 1 91.62 190 ALA B CA 1
ATOM 3474 C C . ALA B 1 190 ? 14.141 20.469 5.379 1 91.62 190 ALA B C 1
ATOM 3476 O O . ALA B 1 190 ? 13 20.328 5.824 1 91.62 190 ALA B O 1
ATOM 3477 N N . SER B 1 191 ? 14.672 19.625 4.5 1 94.81 191 SER B N 1
ATOM 3478 C CA . SER B 1 191 ? 13.867 18.609 3.83 1 94.81 191 SER B CA 1
ATOM 3479 C C . SER B 1 191 ? 13.875 17.297 4.605 1 94.81 191 SER B C 1
ATOM 3481 O O . SER B 1 191 ? 13.086 16.406 4.324 1 94.81 191 SER B O 1
ATOM 3483 N N . LEU B 1 192 ? 14.664 17.203 5.637 1 94.12 192 LEU B N 1
ATOM 3484 C CA . LEU B 1 192 ? 14.93 15.93 6.293 1 94.12 192 LEU B CA 1
ATOM 3485 C C . LEU B 1 192 ? 13.664 15.391 6.957 1 94.12 192 LEU B C 1
ATOM 3487 O O . LEU B 1 192 ? 13.344 14.211 6.816 1 94.12 192 LEU B O 1
ATOM 3491 N N . PRO B 1 193 ? 12.891 16.266 7.648 1 93.88 193 PRO B N 1
ATOM 3492 C CA . PRO B 1 193 ? 11.664 15.734 8.266 1 93.88 193 PRO B CA 1
ATOM 3493 C C . PRO B 1 193 ? 10.68 15.18 7.238 1 93.88 193 PRO B C 1
ATOM 3495 O O . PRO B 1 193 ? 10.133 14.094 7.434 1 93.88 193 PRO B O 1
ATOM 3498 N N . ALA B 1 194 ? 10.578 15.867 6.184 1 95.19 194 ALA B N 1
ATOM 3499 C CA . ALA B 1 194 ? 9.68 15.414 5.129 1 95.19 194 ALA B CA 1
ATOM 3500 C C . ALA B 1 194 ? 10.219 14.148 4.453 1 95.19 194 ALA B C 1
ATOM 3502 O O . ALA B 1 194 ? 9.453 13.25 4.105 1 95.19 194 ALA B O 1
ATOM 3503 N N . LEU B 1 195 ? 11.469 14.141 4.258 1 96.62 195 LEU B N 1
ATOM 3504 C CA . LEU B 1 195 ? 12.086 12.961 3.674 1 96.62 195 LEU B CA 1
ATOM 3505 C C . LEU B 1 195 ? 11.867 11.734 4.555 1 96.62 195 LEU B C 1
ATOM 3507 O O . LEU B 1 195 ? 11.578 10.648 4.051 1 96.62 195 LEU B O 1
ATOM 3511 N N . MET B 1 196 ? 12.008 11.898 5.859 1 95.88 196 MET B N 1
ATOM 3512 C CA . MET B 1 196 ? 11.805 10.789 6.781 1 95.88 196 MET B CA 1
ATOM 3513 C C . MET B 1 196 ? 10.359 10.289 6.711 1 95.88 196 MET B C 1
ATOM 3515 O O . MET B 1 196 ? 10.117 9.078 6.762 1 95.88 196 MET B O 1
ATOM 3519 N N . ALA B 1 197 ? 9.43 11.188 6.574 1 93.88 197 ALA B N 1
ATOM 3520 C CA . ALA B 1 197 ? 8.031 10.797 6.406 1 93.88 197 ALA B CA 1
ATOM 3521 C C . ALA B 1 197 ? 7.84 9.984 5.133 1 93.88 197 ALA B C 1
ATOM 3523 O O . ALA B 1 197 ? 7.117 8.984 5.133 1 93.88 197 ALA B O 1
ATOM 3524 N N . GLY B 1 198 ? 8.492 10.398 4.102 1 96.12 198 GLY B N 1
ATOM 3525 C CA . GLY B 1 198 ? 8.445 9.648 2.852 1 96.12 198 GLY B CA 1
ATOM 3526 C C . GLY B 1 198 ? 9.078 8.273 2.957 1 96.12 198 GLY B C 1
ATOM 3527 O O . GLY B 1 198 ? 8.578 7.312 2.371 1 96.12 198 GLY B O 1
ATOM 3528 N N . MET B 1 199 ? 10.125 8.219 3.699 1 97.44 199 MET B N 1
ATOM 3529 C CA . MET B 1 199 ? 10.836 6.953 3.877 1 97.44 199 MET B CA 1
ATOM 3530 C C . MET B 1 199 ? 10 5.977 4.699 1 97.44 199 MET B C 1
ATOM 3532 O O . MET B 1 199 ? 10.055 4.766 4.477 1 97.44 199 MET B O 1
ATOM 3536 N N . LYS B 1 200 ? 9.234 6.469 5.605 1 95 200 LYS B N 1
ATOM 3537 C CA . LYS B 1 200 ? 8.344 5.605 6.383 1 95 200 LYS B CA 1
ATOM 3538 C C . LYS B 1 200 ? 7.273 4.984 5.492 1 95 200 LYS B C 1
ATOM 3540 O O . LYS B 1 200 ? 6.953 3.803 5.633 1 95 200 LYS B O 1
ATOM 3545 N N . VAL B 1 201 ? 6.773 5.738 4.605 1 93.38 201 VAL B N 1
ATOM 3546 C CA . VAL B 1 201 ? 5.812 5.207 3.643 1 93.38 201 VAL B CA 1
ATOM 3547 C C . VAL B 1 201 ? 6.508 4.215 2.715 1 93.38 201 VAL B C 1
ATOM 3549 O O . VAL B 1 201 ? 5.969 3.141 2.432 1 93.38 201 VAL B O 1
ATOM 3552 N N . ALA B 1 202 ? 7.668 4.559 2.344 1 97.44 202 ALA B N 1
ATOM 3553 C CA . ALA B 1 202 ? 8.43 3.756 1.388 1 97.44 202 ALA B CA 1
ATOM 3554 C C . ALA B 1 202 ? 8.773 2.391 1.973 1 97.44 202 ALA B C 1
ATOM 3556 O O . ALA B 1 202 ? 8.742 1.379 1.268 1 97.44 202 ALA B O 1
ATOM 3557 N N . ILE B 1 203 ? 9.156 2.389 3.199 1 97.12 203 ILE B N 1
ATOM 3558 C CA . ILE B 1 203 ? 9.555 1.121 3.801 1 97.12 203 ILE B CA 1
ATOM 3559 C C . ILE B 1 203 ? 8.344 0.189 3.891 1 97.12 203 ILE B C 1
ATOM 3561 O O . ILE B 1 203 ? 8.477 -1.024 3.717 1 97.12 203 ILE B O 1
ATOM 3565 N N . THR B 1 204 ? 7.199 0.698 4.211 1 94.12 204 THR B N 1
ATOM 3566 C CA . THR B 1 204 ? 5.977 -0.097 4.254 1 94.12 204 THR B CA 1
ATOM 3567 C C . THR B 1 204 ? 5.648 -0.651 2.869 1 94.12 204 THR B C 1
ATOM 3569 O O . THR B 1 204 ? 5.301 -1.826 2.732 1 94.12 204 THR B O 1
ATOM 3572 N N . LEU B 1 205 ? 5.801 0.153 1.861 1 95.25 205 LEU B N 1
ATOM 3573 C CA . LEU B 1 205 ? 5.562 -0.283 0.49 1 95.25 205 LEU B CA 1
ATOM 3574 C C . LEU B 1 205 ? 6.586 -1.334 0.069 1 95.25 205 LEU B C 1
ATOM 3576 O O . LEU B 1 205 ? 6.27 -2.234 -0.712 1 95.25 205 LEU B O 1
ATOM 3580 N N . SER B 1 206 ? 7.785 -1.141 0.619 1 98.12 206 SER B N 1
ATOM 3581 C CA . SER B 1 206 ? 8.828 -2.107 0.299 1 98.12 206 SER B CA 1
ATOM 3582 C C . SER B 1 206 ? 8.469 -3.5 0.808 1 98.12 206 SER B C 1
ATOM 3584 O O . SER B 1 206 ? 8.719 -4.496 0.13 1 98.12 206 SER B O 1
ATOM 3586 N N . VAL B 1 207 ? 7.926 -3.549 1.948 1 97.31 207 VAL B N 1
ATOM 3587 C CA . VAL B 1 207 ? 7.5 -4.824 2.512 1 97.31 207 VAL B CA 1
ATOM 3588 C C . VAL B 1 207 ? 6.383 -5.422 1.655 1 97.31 207 VAL B C 1
ATOM 3590 O O . VAL B 1 207 ? 6.43 -6.602 1.298 1 97.31 207 VAL B O 1
ATOM 3593 N N . ILE B 1 208 ? 5.438 -4.641 1.269 1 96.62 208 ILE B N 1
ATOM 3594 C CA . ILE B 1 208 ? 4.328 -5.082 0.433 1 96.62 208 ILE B CA 1
ATOM 3595 C C . ILE B 1 208 ? 4.855 -5.582 -0.909 1 96.62 208 ILE B C 1
ATOM 3597 O O . ILE B 1 208 ? 4.488 -6.668 -1.363 1 96.62 208 ILE B O 1
ATOM 3601 N N . GLY B 1 209 ? 5.727 -4.805 -1.476 1 98 209 GLY B N 1
ATOM 3602 C CA . GLY B 1 209 ? 6.285 -5.16 -2.77 1 98 209 GLY B CA 1
ATOM 3603 C C . GLY B 1 209 ? 7.051 -6.469 -2.75 1 98 209 GLY B C 1
ATOM 3604 O O . GLY B 1 209 ? 6.953 -7.262 -3.688 1 98 209 GLY B O 1
ATOM 3605 N N . ALA B 1 210 ? 7.801 -6.664 -1.695 1 98.44 210 ALA B N 1
ATOM 3606 C CA . ALA B 1 210 ? 8.57 -7.895 -1.576 1 98.44 210 ALA B CA 1
ATOM 3607 C C . ALA B 1 210 ? 7.656 -9.109 -1.496 1 98.44 210 ALA B C 1
ATOM 3609 O O . ALA B 1 210 ? 7.859 -10.102 -2.205 1 98.44 210 ALA B O 1
ATOM 3610 N N . ILE B 1 211 ? 6.652 -9.008 -0.684 1 98.19 211 ILE B N 1
ATOM 3611 C CA . ILE B 1 211 ? 5.738 -10.125 -0.454 1 98.19 211 ILE B CA 1
ATOM 3612 C C . ILE B 1 211 ? 4.961 -10.422 -1.732 1 98.19 211 ILE B C 1
ATOM 3614 O O . ILE B 1 211 ? 4.852 -11.578 -2.143 1 98.19 211 ILE B O 1
ATOM 3618 N N . VAL B 1 212 ? 4.496 -9.43 -2.404 1 97.69 212 VAL B N 1
ATOM 3619 C CA . VAL B 1 212 ? 3.701 -9.609 -3.613 1 97.69 212 VAL B CA 1
ATOM 3620 C C . VAL B 1 212 ? 4.582 -10.156 -4.734 1 97.69 212 VAL B C 1
ATOM 3622 O O . VAL B 1 212 ? 4.16 -11.039 -5.488 1 97.69 212 VAL B O 1
ATOM 3625 N N . GLY B 1 213 ? 5.797 -9.602 -4.832 1 98.12 213 GLY B N 1
ATOM 3626 C CA . GLY B 1 213 ? 6.73 -10.164 -5.797 1 98.12 213 GLY B CA 1
ATOM 3627 C C . GLY B 1 213 ? 6.973 -11.648 -5.602 1 98.12 213 GLY B C 1
ATOM 3628 O O . GLY B 1 213 ? 7.07 -12.398 -6.574 1 98.12 213 GLY B O 1
ATOM 3629 N N . GLU B 1 214 ? 7.07 -12.023 -4.363 1 98.19 214 GLU B N 1
ATOM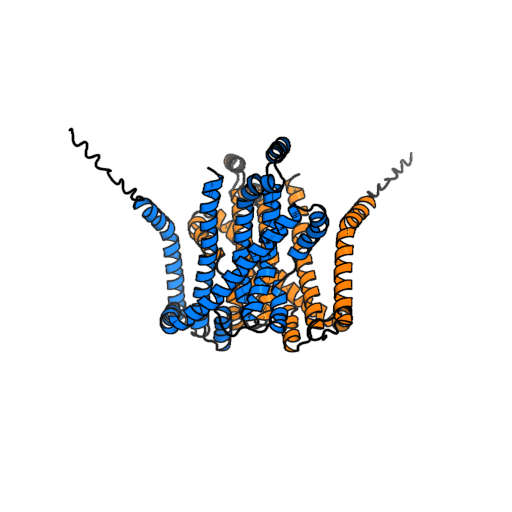 3630 C CA . GLU B 1 214 ? 7.312 -13.43 -4.055 1 98.19 214 GLU B CA 1
ATOM 3631 C C . GLU B 1 214 ? 6.062 -14.273 -4.305 1 98.19 214 GLU B C 1
ATOM 3633 O O . GLU B 1 214 ? 6.164 -15.445 -4.676 1 98.19 214 GLU B O 1
ATOM 3638 N N . PHE B 1 215 ? 4.828 -13.719 -4.07 1 97.38 215 PHE B N 1
ATOM 3639 C CA . PHE B 1 215 ? 3.588 -14.414 -4.375 1 97.38 215 PHE B CA 1
ATOM 3640 C C . PHE B 1 215 ? 3.494 -14.727 -5.863 1 97.38 215 PHE B C 1
ATOM 3642 O O . PHE B 1 215 ? 3.059 -15.812 -6.25 1 97.38 215 PHE B O 1
ATOM 3649 N N . VAL B 1 216 ? 3.877 -13.719 -6.648 1 96.81 216 VAL B N 1
ATOM 3650 C CA . VAL B 1 216 ? 3.686 -13.805 -8.094 1 96.81 216 VAL B CA 1
ATOM 3651 C C . VAL B 1 216 ? 4.719 -14.75 -8.695 1 96.81 216 VAL B C 1
ATOM 3653 O O . VAL B 1 216 ? 4.414 -15.516 -9.617 1 96.81 216 VAL B O 1
ATOM 3656 N N . GLY B 1 217 ? 5.965 -14.617 -8.133 1 95.81 217 GLY B N 1
ATOM 3657 C CA . GLY B 1 217 ? 7.004 -15.5 -8.633 1 95.81 217 GLY B CA 1
ATOM 3658 C C . GLY B 1 217 ? 8.281 -15.438 -7.824 1 95.81 217 GLY B C 1
ATOM 3659 O O . GLY B 1 217 ? 8.969 -14.414 -7.805 1 95.81 217 GLY B O 1
ATOM 3660 N N . ALA B 1 218 ? 8.586 -16.609 -7.262 1 97.12 218 ALA B N 1
ATOM 3661 C CA . ALA B 1 218 ? 9.812 -16.719 -6.477 1 97.12 218 ALA B CA 1
ATOM 3662 C C . ALA B 1 218 ? 10.172 -18.188 -6.219 1 97.12 218 ALA B C 1
ATOM 3664 O O . ALA B 1 218 ? 9.336 -19.078 -6.406 1 97.12 218 ALA B O 1
ATOM 3665 N N . SER B 1 219 ? 11.477 -18.359 -5.844 1 96.75 219 SER B N 1
ATOM 3666 C CA . SER B 1 219 ? 11.922 -19.688 -5.449 1 96.75 219 SER B CA 1
ATOM 3667 C C . SER B 1 219 ? 12.336 -19.734 -3.982 1 96.75 219 SER B C 1
ATOM 3669 O O . SER B 1 219 ? 12.711 -20.781 -3.463 1 96.75 219 SER B O 1
ATOM 3671 N N . ALA B 1 220 ? 12.297 -18.641 -3.408 1 97.69 220 ALA B N 1
ATOM 3672 C CA . ALA B 1 220 ? 12.625 -18.5 -1.993 1 97.69 220 ALA B CA 1
ATOM 3673 C C . ALA B 1 220 ? 11.969 -17.266 -1.393 1 97.69 220 ALA B C 1
ATOM 3675 O O . ALA B 1 220 ? 11.398 -16.438 -2.117 1 97.69 220 ALA B O 1
ATOM 3676 N N . GLY B 1 221 ? 12.055 -17.172 -0.005 1 98.56 221 GLY B N 1
ATOM 3677 C CA . GLY B 1 221 ? 11.461 -16.047 0.693 1 98.56 221 GLY B CA 1
ATOM 3678 C C . GLY B 1 221 ? 10.219 -16.422 1.479 1 98.56 221 GLY B C 1
ATOM 3679 O O . GLY B 1 221 ? 9.656 -17.5 1.29 1 98.56 221 GLY B O 1
ATOM 3680 N N . LEU B 1 222 ? 9.828 -15.562 2.305 1 98.75 222 LEU B N 1
ATOM 3681 C CA . LEU B 1 222 ? 8.68 -15.812 3.172 1 98.75 222 LEU B CA 1
ATOM 3682 C C . LEU B 1 222 ? 7.387 -15.844 2.369 1 98.75 222 LEU B C 1
ATOM 3684 O O . LEU B 1 222 ? 6.496 -16.656 2.646 1 98.75 222 LEU B O 1
ATOM 3688 N N . GLY B 1 223 ? 7.273 -14.875 1.433 1 98.38 223 GLY B N 1
ATOM 3689 C CA . GLY B 1 223 ? 6.098 -14.898 0.579 1 98.38 223 GLY B CA 1
ATOM 3690 C C . GLY B 1 223 ? 5.957 -16.188 -0.203 1 98.38 223 GLY B C 1
ATOM 3691 O O . GLY B 1 223 ? 4.855 -16.75 -0.31 1 98.38 223 GLY B O 1
ATOM 3692 N N . TYR B 1 224 ? 7.02 -16.641 -0.728 1 98.06 224 TYR B N 1
ATOM 3693 C CA . TYR B 1 224 ? 7.047 -17.922 -1.421 1 98.06 224 TYR B CA 1
ATOM 3694 C C . TYR B 1 224 ? 6.637 -19.047 -0.486 1 98.06 224 TYR B C 1
ATOM 3696 O O . TYR B 1 224 ? 5.836 -19.922 -0.857 1 98.06 224 TYR B O 1
ATOM 3704 N N . MET B 1 225 ? 7.211 -19.016 0.651 1 98.5 225 MET B N 1
ATOM 3705 C CA . MET B 1 225 ? 6.922 -20.047 1.644 1 98.5 225 MET B CA 1
ATOM 3706 C C . MET B 1 225 ? 5.438 -20.062 2.006 1 98.5 225 MET B C 1
ATOM 3708 O O . MET B 1 225 ? 4.832 -21.125 2.135 1 98.5 225 MET B O 1
ATOM 3712 N N . ILE B 1 226 ? 4.848 -18.922 2.166 1 98.38 226 ILE B N 1
ATOM 3713 C CA . ILE B 1 226 ? 3.434 -18.797 2.5 1 98.38 226 ILE B CA 1
ATOM 3714 C C . ILE B 1 226 ? 2.584 -19.391 1.374 1 98.38 226 ILE B C 1
ATOM 3716 O O . ILE B 1 226 ? 1.678 -20.188 1.623 1 98.38 226 ILE B O 1
ATOM 3720 N N . GLN B 1 227 ? 2.877 -19.031 0.189 1 96.06 227 GLN B N 1
ATOM 3721 C CA . GLN B 1 227 ? 2.119 -19.516 -0.958 1 96.06 227 GLN B CA 1
ATOM 3722 C C . GLN B 1 227 ? 2.254 -21.031 -1.105 1 96.06 227 GLN B C 1
ATOM 3724 O O . GLN B 1 227 ? 1.268 -21.719 -1.355 1 96.06 227 GLN B O 1
ATOM 3729 N N . PHE B 1 228 ? 3.449 -21.5 -0.953 1 96.38 228 PHE B N 1
ATOM 3730 C CA . PHE B 1 228 ? 3.713 -22.922 -1.079 1 96.38 228 PHE B CA 1
ATOM 3731 C C . PHE B 1 228 ? 3.01 -23.703 0.025 1 96.38 228 PHE B C 1
ATOM 3733 O O . PHE B 1 228 ? 2.352 -24.719 -0.242 1 96.38 228 PHE B O 1
ATOM 3740 N N . ALA B 1 229 ? 3.195 -23.25 1.209 1 97.38 229 ALA B N 1
ATOM 3741 C CA . ALA B 1 229 ? 2.557 -23.906 2.346 1 97.38 229 ALA B CA 1
ATOM 3742 C C . ALA B 1 229 ? 1.038 -23.906 2.207 1 97.38 229 ALA B C 1
ATOM 3744 O O . ALA B 1 229 ? 0.367 -24.875 2.57 1 97.38 229 ALA B O 1
ATOM 3745 N N . SER B 1 230 ? 0.516 -22.797 1.729 1 95.94 230 SER B N 1
ATOM 3746 C CA . SER B 1 230 ? -0.924 -22.703 1.516 1 95.94 230 SER B CA 1
ATOM 3747 C C . SER B 1 230 ? -1.399 -23.719 0.48 1 95.94 230 SER B C 1
ATOM 3749 O O . SER B 1 230 ? -2.443 -24.344 0.654 1 95.94 230 SER B O 1
ATOM 3751 N N . SER B 1 231 ? -0.647 -23.859 -0.576 1 93.31 231 SER B N 1
ATOM 3752 C CA . SER B 1 231 ? -1.009 -24.812 -1.623 1 93.31 231 SER B CA 1
ATOM 3753 C C . SER B 1 231 ? -0.96 -26.234 -1.108 1 93.31 231 SER B C 1
ATOM 3755 O O . SER B 1 231 ? -1.628 -27.125 -1.651 1 93.31 231 SER B O 1
ATOM 3757 N N . GLN B 1 232 ? -0.169 -26.453 -0.081 1 95 232 GLN B N 1
ATOM 3758 C CA . GLN B 1 232 ? -0.056 -27.766 0.533 1 95 232 GLN B CA 1
ATOM 3759 C C . GLN B 1 232 ? -0.994 -27.906 1.73 1 95 232 GLN B C 1
ATOM 3761 O O . GLN B 1 232 ? -0.948 -28.891 2.455 1 95 232 GLN B O 1
ATOM 3766 N N . MET B 1 233 ? -1.729 -26.875 2.016 1 94.38 233 MET B N 1
ATOM 3767 C CA . MET B 1 233 ? -2.684 -26.797 3.119 1 94.38 233 MET B CA 1
ATOM 3768 C C . MET B 1 233 ? -1.982 -26.984 4.461 1 94.38 233 MET B C 1
ATOM 3770 O O . MET B 1 233 ? -2.557 -27.562 5.391 1 94.38 233 MET B O 1
ATOM 3774 N N . ASP B 1 234 ? -0.741 -26.688 4.488 1 95.88 234 ASP B N 1
ATOM 3775 C CA . ASP B 1 234 ? 0.014 -26.625 5.738 1 95.88 234 ASP B CA 1
ATOM 3776 C C . ASP B 1 234 ? -0.19 -25.297 6.445 1 95.88 234 ASP B C 1
ATOM 3778 O O . ASP B 1 234 ? 0.712 -24.453 6.473 1 95.88 234 ASP B O 1
ATOM 3782 N N . THR B 1 235 ? -1.258 -25.203 7.129 1 96.62 235 THR B N 1
ATOM 3783 C CA . THR B 1 235 ? -1.694 -23.922 7.664 1 96.62 235 THR B CA 1
ATOM 3784 C C . THR B 1 235 ? -0.8 -23.484 8.82 1 96.62 235 THR B C 1
ATOM 3786 O O . THR B 1 235 ? -0.58 -22.297 9.031 1 96.62 235 THR B O 1
ATOM 3789 N N . ALA B 1 236 ? -0.271 -24.406 9.531 1 97.06 236 ALA B N 1
ATOM 3790 C CA . ALA B 1 236 ? 0.625 -24.047 10.625 1 97.06 236 ALA B CA 1
ATOM 3791 C C . ALA B 1 236 ? 1.86 -23.312 10.109 1 97.06 236 ALA B C 1
ATOM 3793 O O . ALA B 1 236 ? 2.291 -22.312 10.695 1 97.06 236 ALA B O 1
ATOM 3794 N N . LEU B 1 237 ? 2.375 -23.844 9.047 1 97.5 237 LEU B N 1
ATOM 3795 C CA . LEU B 1 237 ? 3.541 -23.203 8.453 1 97.5 237 LEU B CA 1
ATOM 3796 C C . LEU B 1 237 ? 3.17 -21.844 7.855 1 97.5 237 LEU B C 1
ATOM 3798 O O . LEU B 1 237 ? 3.971 -20.906 7.891 1 97.5 237 LEU B O 1
ATOM 3802 N N . VAL B 1 238 ? 1.981 -21.766 7.285 1 97.81 238 VAL B N 1
ATOM 3803 C CA . VAL B 1 238 ? 1.5 -20.484 6.773 1 97.81 238 VAL B CA 1
ATOM 3804 C C . VAL B 1 238 ? 1.511 -19.453 7.891 1 97.81 238 VAL B C 1
ATOM 3806 O O . VAL B 1 238 ? 2.068 -18.359 7.727 1 97.81 238 VAL B O 1
ATOM 3809 N N . PHE B 1 239 ? 0.955 -19.797 9.055 1 97.56 239 PHE B N 1
ATOM 3810 C CA . PHE B 1 239 ? 0.872 -18.875 10.172 1 97.56 239 PHE B CA 1
ATOM 3811 C C . PHE B 1 239 ? 2.26 -18.562 10.719 1 97.56 239 PHE B C 1
ATOM 3813 O O . PHE B 1 239 ? 2.537 -17.422 11.102 1 97.56 239 PHE B O 1
ATOM 3820 N N . ALA B 1 240 ? 3.082 -19.547 10.773 1 98.06 240 ALA B N 1
ATOM 3821 C CA . ALA B 1 240 ? 4.445 -19.312 11.242 1 98.06 240 ALA B CA 1
ATOM 3822 C C . ALA B 1 240 ? 5.176 -18.312 10.352 1 98.06 240 ALA B C 1
ATOM 3824 O O . ALA B 1 240 ? 5.855 -17.406 10.836 1 98.06 240 ALA B O 1
ATOM 3825 N N . ALA B 1 241 ? 5.066 -18.5 9.047 1 98.25 241 ALA B N 1
ATOM 3826 C CA . ALA B 1 241 ? 5.68 -17.578 8.086 1 98.25 241 ALA B CA 1
ATOM 3827 C C . ALA B 1 241 ? 5.066 -16.188 8.188 1 98.25 241 ALA B C 1
ATOM 3829 O O . ALA B 1 241 ? 5.762 -15.188 8.016 1 98.25 241 ALA B O 1
ATOM 3830 N N . LEU B 1 242 ? 3.789 -16.125 8.453 1 97 242 LEU B N 1
ATOM 3831 C CA . LEU B 1 242 ? 3.111 -14.844 8.648 1 97 242 LEU B CA 1
ATOM 3832 C C . LEU B 1 242 ? 3.672 -14.102 9.859 1 97 242 LEU B C 1
ATOM 3834 O O . LEU B 1 242 ? 3.824 -12.883 9.836 1 97 242 LEU B O 1
ATOM 3838 N N . VAL B 1 243 ? 3.924 -14.812 10.891 1 96.06 243 VAL B N 1
ATOM 3839 C CA . VAL B 1 243 ? 4.535 -14.219 12.07 1 96.06 243 VAL B CA 1
ATOM 3840 C C . VAL B 1 243 ? 5.891 -13.617 11.711 1 96.06 243 VAL B C 1
ATOM 3842 O O . VAL B 1 243 ? 6.203 -12.484 12.102 1 96.06 243 VAL B O 1
ATOM 3845 N N . GLN B 1 244 ? 6.676 -14.367 10.93 1 97.25 244 GLN B N 1
ATOM 3846 C CA . GLN B 1 244 ? 7.992 -13.891 10.531 1 97.25 244 GLN B CA 1
ATOM 3847 C C . GLN B 1 244 ? 7.879 -12.648 9.648 1 97.25 244 GLN B C 1
ATOM 3849 O O . GLN B 1 244 ? 8.664 -11.711 9.789 1 97.25 244 GLN B O 1
ATOM 3854 N N . VAL B 1 245 ? 6.938 -12.664 8.727 1 97.06 245 VAL B N 1
ATOM 3855 C CA . VAL B 1 245 ? 6.699 -11.508 7.871 1 97.06 245 VAL B CA 1
ATOM 3856 C C . VAL B 1 245 ? 6.332 -10.297 8.727 1 97.06 245 VAL B C 1
ATOM 3858 O O . VAL B 1 245 ? 6.777 -9.18 8.453 1 97.06 245 VAL B O 1
ATOM 3861 N N . SER B 1 246 ? 5.5 -10.531 9.711 1 95.31 246 SER B N 1
ATOM 3862 C CA . SER B 1 246 ? 5.078 -9.461 10.609 1 95.31 246 SER B CA 1
ATOM 3863 C C . SER B 1 246 ? 6.262 -8.898 11.391 1 95.31 246 SER B C 1
ATOM 3865 O O . SER B 1 246 ? 6.387 -7.68 11.547 1 95.31 246 SER B O 1
ATOM 3867 N N . VAL B 1 247 ? 7.082 -9.734 11.867 1 94.62 247 VAL B N 1
ATOM 3868 C CA . VAL B 1 247 ? 8.281 -9.312 12.586 1 94.62 247 VAL B CA 1
ATOM 3869 C C . VAL B 1 247 ? 9.164 -8.469 11.664 1 94.62 247 VAL B C 1
ATOM 3871 O O . VAL B 1 247 ? 9.641 -7.402 12.062 1 94.62 247 VAL B O 1
ATOM 3874 N N . LEU B 1 248 ? 9.359 -8.906 10.445 1 94.94 248 LEU B N 1
ATOM 3875 C CA . LEU B 1 248 ? 10.164 -8.172 9.484 1 94.94 248 LEU B CA 1
ATOM 3876 C C . LEU B 1 248 ? 9.578 -6.789 9.219 1 94.94 248 LEU B C 1
ATOM 3878 O O . LEU B 1 248 ? 10.297 -5.789 9.219 1 94.94 248 LEU B O 1
ATOM 3882 N N . GLY B 1 249 ? 8.258 -6.805 8.945 1 94.19 249 GLY B N 1
ATOM 3883 C CA . GLY B 1 249 ? 7.598 -5.531 8.695 1 94.19 249 GLY B CA 1
ATOM 3884 C C . GLY B 1 249 ? 7.754 -4.543 9.836 1 94.19 249 GLY B C 1
ATOM 3885 O O . GLY B 1 249 ? 8.086 -3.379 9.617 1 94.19 249 GLY B O 1
ATOM 3886 N N . VAL B 1 250 ? 7.598 -4.973 11.07 1 92.38 250 VAL B N 1
ATOM 3887 C CA . VAL B 1 250 ? 7.688 -4.129 12.258 1 92.38 250 VAL B CA 1
ATOM 3888 C C . VAL B 1 250 ? 9.133 -3.686 12.469 1 92.38 250 VAL B C 1
ATOM 3890 O O . VAL B 1 250 ? 9.391 -2.516 12.758 1 92.38 250 VAL B O 1
ATOM 3893 N N . VAL B 1 251 ? 10.047 -4.578 12.312 1 94.5 251 VAL B N 1
ATOM 3894 C CA . VAL B 1 251 ? 11.461 -4.285 12.523 1 94.5 251 VAL B CA 1
ATOM 3895 C C . VAL B 1 251 ? 11.922 -3.219 11.531 1 94.5 251 VAL B C 1
ATOM 3897 O O . VAL B 1 251 ? 12.547 -2.232 11.922 1 94.5 251 VAL B O 1
ATOM 3900 N N . PHE B 1 252 ? 11.602 -3.385 10.289 1 95.81 252 PHE B N 1
ATOM 3901 C CA . PHE B 1 252 ? 12.031 -2.426 9.281 1 95.81 252 PHE B CA 1
ATOM 3902 C C . PHE B 1 252 ? 11.383 -1.065 9.516 1 95.81 252 PHE B C 1
ATOM 3904 O O . PHE B 1 252 ? 12.031 -0.028 9.352 1 95.81 252 PHE B O 1
ATOM 3911 N N . TYR B 1 253 ? 10.148 -1.081 9.852 1 93 253 TYR B N 1
ATOM 3912 C CA . TYR B 1 253 ? 9.469 0.177 10.133 1 93 253 TYR B CA 1
ATOM 3913 C C . TYR B 1 253 ? 10.133 0.913 11.289 1 93 253 TYR B C 1
ATOM 3915 O O . TYR B 1 253 ? 10.391 2.117 11.195 1 93 253 TYR B O 1
ATOM 3923 N N . TYR B 1 254 ? 10.477 0.277 12.359 1 91.75 254 TYR B N 1
ATOM 3924 C CA . TYR B 1 254 ? 11.023 0.911 13.555 1 91.75 254 TYR B CA 1
ATOM 3925 C C . TYR B 1 254 ? 12.477 1.318 13.336 1 91.75 254 TYR B C 1
ATOM 3927 O O . TYR B 1 254 ? 12.961 2.262 13.961 1 91.75 254 TYR B O 1
ATOM 3935 N N . ILE B 1 255 ? 13.156 0.607 12.484 1 95.19 255 ILE B N 1
ATOM 3936 C CA . ILE B 1 255 ? 14.492 1.054 12.102 1 95.19 255 ILE B CA 1
ATOM 3937 C C . ILE B 1 255 ? 14.422 2.463 11.523 1 95.19 255 ILE B C 1
ATOM 3939 O O . ILE B 1 255 ? 15.219 3.332 11.875 1 95.19 255 ILE B O 1
ATOM 3943 N N . ILE B 1 256 ? 13.43 2.676 10.664 1 94.19 256 ILE B N 1
ATOM 3944 C CA . ILE B 1 256 ? 13.273 3.988 10.047 1 94.19 256 ILE B CA 1
ATOM 3945 C C . ILE B 1 256 ? 12.844 5.004 11.102 1 94.19 256 ILE B C 1
ATOM 3947 O O . ILE B 1 256 ? 13.297 6.148 11.094 1 94.19 256 ILE B O 1
ATOM 3951 N N . GLU B 1 257 ? 12.008 4.566 12 1 90.81 257 GLU B N 1
ATOM 3952 C CA . GLU B 1 257 ? 11.586 5.441 13.094 1 90.81 257 GLU B CA 1
ATOM 3953 C C . GLU B 1 257 ? 12.773 5.867 13.953 1 90.81 257 GLU B C 1
ATOM 3955 O O . GLU B 1 257 ? 12.867 7.027 14.359 1 90.81 257 GLU B O 1
ATOM 3960 N N . LEU B 1 258 ? 13.617 4.965 14.258 1 92.44 258 LEU B N 1
ATOM 3961 C CA . LEU B 1 258 ? 14.805 5.242 15.062 1 92.44 258 LEU B CA 1
ATOM 3962 C C . LEU B 1 258 ? 15.75 6.176 14.312 1 92.44 258 LEU B C 1
ATOM 3964 O O . LEU B 1 258 ? 16.359 7.059 14.922 1 92.44 258 LEU B O 1
ATOM 3968 N N . LEU B 1 259 ? 15.852 5.969 13.047 1 92.69 259 LEU B N 1
ATOM 3969 C CA . LEU B 1 259 ? 16.672 6.855 12.219 1 92.69 259 LEU B CA 1
ATOM 3970 C C . LEU B 1 259 ? 16.109 8.273 12.227 1 92.69 259 LEU B C 1
ATOM 3972 O O . LEU B 1 259 ? 16.875 9.242 12.273 1 92.69 259 LEU B O 1
ATOM 3976 N N . GLU B 1 260 ? 14.836 8.344 12.109 1 91.69 260 GLU B N 1
ATOM 3977 C CA . GLU B 1 260 ? 14.18 9.648 12.156 1 91.69 260 GLU B CA 1
ATOM 3978 C C . GLU B 1 260 ? 14.469 10.367 13.477 1 91.69 260 GLU B C 1
ATOM 3980 O O . GLU B 1 260 ? 14.797 11.555 13.484 1 91.69 260 GLU B O 1
ATOM 3985 N N . ALA B 1 261 ? 14.391 9.688 14.57 1 89.62 261 ALA B N 1
ATOM 3986 C CA . ALA B 1 261 ? 14.625 10.266 15.898 1 89.62 261 ALA B CA 1
ATOM 3987 C C . ALA B 1 261 ? 16.062 10.758 16.031 1 89.62 261 ALA B C 1
ATOM 3989 O O . ALA B 1 261 ? 16.312 11.805 16.641 1 89.62 261 ALA B O 1
ATOM 3990 N N . ARG B 1 262 ? 16.859 10.086 15.484 1 86.75 262 ARG B N 1
ATOM 3991 C CA . ARG B 1 262 ? 18.266 10.43 15.578 1 86.75 262 ARG B CA 1
ATOM 3992 C C . ARG B 1 262 ? 18.594 11.641 14.719 1 86.75 262 ARG B C 1
ATOM 3994 O O . ARG B 1 262 ? 19.344 12.531 15.148 1 86.75 262 ARG B O 1
ATOM 4001 N N . PHE B 1 263 ? 18.016 11.648 13.555 1 82.56 263 PHE B N 1
ATOM 4002 C CA . PHE B 1 263 ? 18.328 12.734 12.625 1 82.56 263 PHE B CA 1
ATOM 4003 C C . PHE B 1 263 ? 17.594 14.008 13.023 1 82.56 263 PHE B C 1
ATOM 4005 O O . PHE B 1 263 ? 18.125 15.109 12.906 1 82.56 263 PHE B O 1
ATOM 4012 N N . LEU B 1 264 ? 16.406 13.859 13.453 1 78.06 264 LEU B N 1
ATOM 4013 C CA . LEU B 1 264 ? 15.625 15.055 13.781 1 78.06 264 LEU B CA 1
ATOM 4014 C C . LEU B 1 264 ? 16.016 15.586 15.156 1 78.06 264 LEU B C 1
ATOM 4016 O O . LEU B 1 264 ? 15.805 16.766 15.445 1 78.06 264 LEU B O 1
ATOM 4020 N N . ALA B 1 265 ? 16.438 14.852 15.992 1 68.38 265 ALA B N 1
ATOM 4021 C CA . ALA B 1 265 ? 17.016 15.367 17.234 1 68.38 265 ALA B CA 1
ATOM 4022 C C . ALA B 1 265 ? 18.141 16.359 16.953 1 68.38 265 ALA B C 1
ATOM 4024 O O . ALA B 1 265 ? 18.312 17.344 17.688 1 68.38 265 ALA B O 1
ATOM 4025 N N . TRP B 1 266 ? 18.656 16.172 15.891 1 58.06 266 TRP B N 1
ATOM 4026 C CA . TRP B 1 266 ? 19.766 17.062 15.516 1 58.06 266 TRP B CA 1
ATOM 4027 C C . TRP B 1 266 ? 19.234 18.359 14.898 1 58.06 266 TRP B C 1
ATOM 4029 O O . TRP B 1 266 ? 19.812 19.422 15.109 1 58.06 266 TRP B O 1
ATOM 4039 N N . ALA B 1 267 ? 18.125 18.266 14.219 1 56.72 267 ALA B N 1
ATOM 4040 C CA . ALA B 1 267 ? 17.609 19.438 13.523 1 56.72 267 ALA B CA 1
ATOM 4041 C C . ALA B 1 267 ? 17 20.438 14.508 1 56.72 267 ALA B C 1
ATOM 4043 O O . ALA B 1 267 ? 17 21.641 14.258 1 56.72 267 ALA B O 1
ATOM 4044 N N . VAL B 1 268 ? 16.391 19.953 15.562 1 51.12 268 VAL B N 1
ATOM 4045 C CA . VAL B 1 268 ? 15.789 20.844 16.547 1 51.12 268 VAL B CA 1
ATOM 4046 C C . VAL B 1 268 ? 16.875 21.484 17.406 1 51.12 268 VAL B C 1
ATOM 4048 O O . VAL B 1 268 ? 16.672 22.547 18 1 51.12 268 VAL B O 1
ATOM 4051 N N . HIS B 1 269 ? 17.984 20.891 17.531 1 43.91 269 HIS B N 1
ATOM 4052 C CA . HIS B 1 269 ? 18.984 21.609 18.297 1 43.91 269 HIS B CA 1
ATOM 4053 C C . HIS B 1 269 ? 19.938 22.375 17.375 1 43.91 269 HIS B C 1
ATOM 4055 O O . HIS B 1 269 ? 20.312 21.875 16.312 1 43.91 269 HIS B O 1
#

Sequence (538 aa):
MMDTSTTMKNHSTMVPAGRLSQALRAATPSIMLVVLILAVWEVCVWVLDVSAFVLPAPSSIFAVLLERQAELLQASLVTGAEILYGFVYSCIVGIAVALLVDRFAWFGRASYPLIVLFQNVPKIALAPLLILWFGYDLLPKVALIVIMAFFPVTLNMLVGLRAADANLVSLLQSIGATPNQVLARVKIPASLPALMAGMKVAITLSVIGAIVGEFVGASAGLGYMIQFASSQMDTALVFAALVQVSVLGVVFYYIIELLEARFLAWAVHMMDTSTTMKNHSTMVPAGRLSQALRAATPSIMLVVLILAVWEVCVWVLDVSAFVLPAPSSIFAVLLERQAELLQASLVTGAEILYGFVYSCIVGIAVALLVDRFAWFGRASYPLIVLFQNVPKIALAPLLILWFGYDLLPKVALIVIMAFFPVTLNMLVGLRAADANLVSLLQSIGATPNQVLARVKIPASLPALMAGMKVAITLSVIGAIVGEFVGASAGLGYMIQFASSQMDTALVFAALVQVSVLGVVFYYIIELLEARFLAWAVH